Protein AF-I1D4L3-F1 (afdb_monomer)

Sequence (382 aa):
MTYDRSVRARPIKLALATLLVAGTTAGCSQTISGEASADSAGAPPSSPMTSESEEQTTEPAQSSVVYHPTLEPLLPALEQMRQWDPCAIHDIDAAEKIFGGPTNYLVPISRIDSCDLSIDHKAGNEALTVEIALTRELLELYRSGRLEDESLAEPIPVYQSKPPEEGVATFGTSCSMFYEVADPYGIKLDVLAVDETPRDQLCTYAEEYFTAVAPKIVDPPLATDGLSTPQRTMLGTDPCLGTIPVLEKYPKDDAGYETYVVKESPYHCAVESDAGFGLKGYEVAYDIFVGVATDARDITFGEDFPAHVDEGITCQYQVFVDPSIKFNVDDPDWPGASPGILIGMNECDDELAEQMFLKLIDQEIPPEITPSPDAIKLGKYR

Radius of gyration: 26.47 Å; Cα contacts (8 Å, |Δi|>4): 687; chains: 1; bounding box: 70×88×57 Å

Nearest PDB structures (foldseek):
  3f0w-assembly1_A  TM=3.746E-01  e=3.632E-01  Homo sapiens
  6z24-assembly1_A  TM=5.138E-01  e=2.483E+00  Klebsiella pneumoniae
  2leq-assembly1_A  TM=2.388E-01  e=1.742E-01  Cytophaga hutchinsonii ATCC 33406
  1n0s-assembly2_B  TM=1.907E-01  e=8.481E-01  Pieris brassicae

Structure (mmCIF, N/CA/C/O backbone):
data_AF-I1D4L3-F1
#
_entry.id   AF-I1D4L3-F1
#
loop_
_atom_site.group_PDB
_atom_site.id
_atom_site.type_symbol
_atom_site.label_atom_id
_atom_site.label_alt_id
_atom_site.label_comp_id
_atom_site.label_asym_id
_atom_site.label_entity_id
_atom_site.label_seq_id
_atom_site.pdbx_PDB_ins_code
_atom_site.Cartn_x
_atom_site.Cartn_y
_atom_site.Cartn_z
_atom_site.occupancy
_atom_site.B_iso_or_equiv
_atom_site.auth_seq_id
_atom_site.auth_comp_id
_atom_site.auth_asym_id
_atom_site.auth_atom_id
_atom_site.pdbx_PDB_model_num
ATOM 1 N N . MET A 1 1 ? -21.066 27.293 -16.808 1.00 38.28 1 MET A N 1
ATOM 2 C CA . MET A 1 1 ? -21.162 26.221 -17.820 1.00 38.28 1 MET A CA 1
ATOM 3 C C . MET A 1 1 ? -21.836 25.044 -17.148 1.00 38.28 1 MET A C 1
ATOM 5 O O . MET A 1 1 ? -21.245 24.451 -16.262 1.00 38.28 1 MET A O 1
ATOM 9 N N . THR A 1 2 ? -23.101 24.804 -17.464 1.00 27.77 2 THR A N 1
ATOM 10 C CA . THR A 1 2 ? -23.928 23.734 -16.894 1.00 27.77 2 THR A CA 1
ATOM 11 C C . THR A 1 2 ? -23.875 22.530 -17.831 1.00 27.77 2 THR A C 1
ATOM 13 O O . THR A 1 2 ? -24.258 22.650 -18.992 1.00 27.77 2 THR A O 1
ATOM 16 N N . TYR A 1 3 ? -23.369 21.395 -17.346 1.00 25.83 3 TYR A N 1
ATOM 17 C CA . TYR A 1 3 ? -23.396 20.126 -18.073 1.00 25.83 3 TYR A CA 1
ATOM 18 C C . TYR A 1 3 ? -24.663 19.356 -17.692 1.00 25.83 3 TYR A C 1
ATOM 20 O O . TYR A 1 3 ? -24.815 18.914 -16.558 1.00 25.83 3 TYR A O 1
ATOM 28 N N . ASP A 1 4 ? -25.572 19.229 -18.653 1.00 27.59 4 ASP A N 1
ATOM 29 C CA . ASP A 1 4 ? -26.786 18.418 -18.582 1.00 27.59 4 ASP A CA 1
ATOM 30 C C . ASP A 1 4 ? -26.481 17.046 -19.214 1.00 27.59 4 ASP A C 1
ATOM 32 O O . ASP A 1 4 ? -26.305 16.938 -20.431 1.00 27.59 4 ASP A O 1
ATOM 36 N N . ARG A 1 5 ? -26.332 15.998 -18.392 1.00 33.09 5 ARG A N 1
ATOM 37 C CA . ARG A 1 5 ? -26.188 14.606 -18.855 1.00 33.09 5 ARG A CA 1
ATOM 38 C C . ARG A 1 5 ? -27.554 13.923 -18.802 1.00 33.09 5 ARG A C 1
ATOM 40 O O . ARG A 1 5 ? -27.895 13.266 -17.825 1.00 33.09 5 ARG A O 1
ATOM 47 N N . SER A 1 6 ? -28.316 14.024 -19.889 1.00 27.56 6 SER A N 1
ATOM 48 C CA . SER A 1 6 ? -29.473 13.155 -20.132 1.00 27.56 6 SER A CA 1
ATOM 49 C C . SER A 1 6 ? -29.070 11.978 -21.027 1.00 27.56 6 SER A C 1
ATOM 51 O O . SER A 1 6 ? -29.049 12.065 -22.254 1.00 27.56 6 SER A O 1
ATOM 53 N N . VAL A 1 7 ? -28.742 10.840 -20.413 1.00 31.98 7 VAL A N 1
ATOM 54 C CA . VAL A 1 7 ? -28.533 9.577 -21.135 1.00 31.98 7 VAL A CA 1
ATOM 55 C C . VAL A 1 7 ? -29.900 8.936 -21.380 1.00 31.98 7 VAL A C 1
ATOM 57 O O . VAL A 1 7 ? -30.549 8.428 -20.469 1.00 31.98 7 VAL A O 1
ATOM 60 N N . ARG A 1 8 ? -30.377 8.986 -22.628 1.00 29.47 8 ARG A N 1
ATOM 61 C CA . ARG A 1 8 ? -31.571 8.247 -23.065 1.00 29.47 8 ARG A CA 1
ATOM 62 C C . ARG A 1 8 ? -31.193 6.797 -23.362 1.00 29.47 8 ARG A C 1
ATOM 64 O O . ARG A 1 8 ? -30.583 6.524 -24.393 1.00 29.47 8 ARG A O 1
ATOM 71 N N . ALA A 1 9 ? -31.619 5.876 -22.503 1.00 31.02 9 ALA A N 1
ATOM 72 C CA . ALA A 1 9 ? -31.571 4.443 -22.773 1.00 31.02 9 ALA A CA 1
ATOM 73 C C . ALA A 1 9 ? -32.456 4.089 -23.986 1.00 31.02 9 ALA A C 1
ATOM 75 O O . ALA A 1 9 ? -33.629 4.469 -24.055 1.00 31.02 9 ALA A O 1
ATOM 76 N N . ARG A 1 10 ? -31.897 3.364 -24.962 1.00 30.08 10 ARG A N 1
ATOM 77 C CA . ARG A 1 10 ? -32.661 2.738 -26.053 1.00 30.08 10 ARG A CA 1
ATOM 78 C C . ARG A 1 10 ? -33.017 1.299 -25.655 1.00 30.08 10 ARG A C 1
ATOM 80 O O . ARG A 1 10 ? -32.136 0.590 -25.183 1.00 30.08 10 ARG A O 1
ATOM 87 N N . PRO A 1 11 ? -34.255 0.830 -25.885 1.00 30.83 11 PRO A N 1
ATOM 88 C CA . PRO A 1 11 ? -34.618 -0.554 -25.606 1.00 30.83 11 PRO A CA 1
ATOM 89 C C . PRO A 1 11 ? -34.070 -1.490 -26.694 1.00 30.83 11 PRO A C 1
ATOM 91 O O . PRO A 1 11 ? -34.446 -1.383 -27.865 1.00 30.83 11 PRO A O 1
ATOM 94 N N . ILE A 1 12 ? -33.211 -2.431 -26.300 1.00 34.12 12 ILE A N 1
ATOM 95 C CA . ILE A 1 12 ? -32.794 -3.561 -27.136 1.00 34.12 12 ILE A CA 1
ATOM 96 C C . ILE A 1 12 ? -33.864 -4.651 -27.013 1.00 34.12 12 ILE A C 1
ATOM 98 O O . ILE A 1 12 ? -34.170 -5.130 -25.924 1.00 34.12 12 ILE A O 1
ATOM 102 N N . LYS A 1 13 ? -34.473 -5.027 -28.142 1.00 30.14 13 LYS A N 1
ATOM 103 C CA . LYS A 1 13 ? -35.404 -6.157 -28.227 1.00 30.14 13 LYS A CA 1
ATOM 104 C C . LYS A 1 13 ? -34.596 -7.448 -28.356 1.00 30.14 13 LYS A C 1
ATOM 106 O O . LYS A 1 13 ? -34.064 -7.717 -29.429 1.00 30.14 13 LYS A O 1
ATOM 111 N N . LEU A 1 14 ? -34.528 -8.237 -27.285 1.00 32.91 14 LEU A N 1
ATOM 112 C CA . LEU A 1 14 ? -33.994 -9.598 -27.323 1.00 32.91 14 LEU A CA 1
ATOM 113 C C . LEU A 1 14 ? -35.036 -10.544 -27.941 1.00 32.91 14 LEU A C 1
ATOM 115 O O . LEU A 1 14 ? -36.160 -10.654 -27.448 1.00 32.91 14 LEU A O 1
ATOM 119 N N . ALA A 1 15 ? -34.662 -11.229 -29.019 1.00 34.84 15 ALA A N 1
ATOM 120 C CA . ALA A 1 15 ? -35.408 -12.358 -29.554 1.00 34.84 15 ALA A CA 1
ATOM 121 C C . ALA A 1 15 ? -34.904 -13.642 -28.876 1.00 34.84 15 ALA A C 1
ATOM 123 O O . ALA A 1 15 ? -33.761 -14.041 -29.077 1.00 34.84 15 ALA A O 1
ATOM 124 N N . LEU A 1 16 ? -35.757 -14.274 -28.064 1.00 36.59 16 LEU A N 1
ATOM 125 C CA . LEU A 1 16 ? -35.518 -15.609 -27.514 1.00 36.59 16 LEU A CA 1
ATOM 126 C C . LEU A 1 16 ? -35.600 -16.651 -28.640 1.00 36.59 16 LEU A C 1
ATOM 128 O O . LEU A 1 16 ? -36.661 -16.828 -29.240 1.00 36.59 16 LEU A O 1
ATOM 132 N N . ALA A 1 17 ? -34.515 -17.388 -28.866 1.00 39.75 17 ALA A N 1
ATOM 133 C CA . ALA A 1 17 ? -34.535 -18.663 -29.574 1.00 39.75 17 ALA A CA 1
ATOM 134 C C . ALA A 1 17 ? -34.200 -19.774 -28.572 1.00 39.75 17 ALA A C 1
ATOM 136 O O . ALA A 1 17 ? -33.075 -19.899 -28.097 1.00 39.75 17 ALA A O 1
ATOM 137 N N . THR A 1 18 ? -35.218 -20.547 -28.210 1.00 42.66 18 THR A N 1
ATOM 138 C CA . THR A 1 18 ? -35.132 -21.700 -27.313 1.00 42.66 18 THR A CA 1
ATOM 139 C C . THR A 1 18 ? -34.654 -22.913 -28.112 1.00 42.66 18 THR A C 1
ATOM 141 O O . THR A 1 18 ? -35.341 -23.330 -29.044 1.00 42.66 18 THR A O 1
ATOM 144 N N . LEU A 1 19 ? -33.517 -23.510 -27.746 1.00 46.62 19 LEU A N 1
ATOM 145 C CA . LEU A 1 19 ? -33.116 -24.829 -28.240 1.00 46.62 19 LEU A CA 1
ATOM 146 C C . LEU A 1 19 ? -32.983 -25.789 -27.050 1.00 46.62 19 LEU A C 1
ATOM 148 O O . LEU A 1 19 ? -32.061 -25.683 -26.248 1.00 46.62 19 LEU A O 1
ATOM 152 N N . LEU A 1 20 ? -33.943 -26.710 -26.928 1.00 50.81 20 LEU A N 1
ATOM 153 C CA . LEU A 1 20 ? -33.844 -27.880 -26.057 1.00 50.81 20 LEU A CA 1
ATOM 154 C C . LEU A 1 20 ? -32.890 -28.893 -26.701 1.00 50.81 20 LEU A C 1
ATOM 156 O O . LEU A 1 20 ? -33.175 -29.387 -27.792 1.00 50.81 20 LEU A O 1
ATOM 160 N N . VAL A 1 21 ? -31.833 -29.281 -25.991 1.00 55.75 21 VAL A N 1
ATOM 161 C CA . VAL A 1 21 ? -31.097 -30.520 -26.264 1.00 55.75 21 VAL A CA 1
ATOM 162 C C . VAL A 1 21 ? -31.098 -31.353 -24.988 1.00 55.75 21 VAL A C 1
ATOM 164 O O . VAL A 1 21 ? -30.495 -30.988 -23.985 1.00 55.75 21 VAL A O 1
ATOM 167 N N . ALA A 1 22 ? -31.822 -32.470 -25.031 1.00 53.88 22 ALA A N 1
ATOM 168 C CA . ALA A 1 22 ? -31.748 -33.530 -24.039 1.00 53.88 22 ALA A CA 1
ATOM 169 C C . ALA A 1 22 ? -30.614 -34.488 -24.437 1.00 53.88 22 ALA A C 1
ATOM 171 O O . ALA A 1 22 ? -30.619 -35.013 -25.550 1.00 53.88 22 ALA A O 1
ATOM 172 N N . GLY A 1 23 ? -29.661 -34.719 -23.534 1.00 47.41 23 GLY A N 1
ATOM 173 C CA . GLY A 1 23 ? -28.554 -35.660 -23.711 1.00 47.41 23 GLY A CA 1
ATOM 174 C C . GLY A 1 23 ? -28.379 -36.520 -22.463 1.00 47.41 23 GLY A C 1
ATOM 175 O O . GLY A 1 23 ? -28.202 -36.010 -21.364 1.00 47.41 23 GLY A O 1
ATOM 176 N N . THR A 1 24 ? -28.502 -37.829 -22.646 1.00 53.69 24 THR A N 1
ATOM 177 C CA . THR A 1 24 ? -28.524 -38.887 -21.630 1.00 53.69 24 THR A CA 1
ATOM 178 C C . THR A 1 24 ? -27.160 -39.175 -21.002 1.00 53.69 24 THR A C 1
ATOM 180 O O . THR A 1 24 ? -26.144 -39.205 -21.689 1.00 53.69 24 THR A O 1
ATOM 183 N N . THR A 1 25 ? -27.174 -39.499 -19.709 1.00 55.84 25 THR A N 1
ATOM 184 C CA . THR A 1 25 ? -26.046 -39.994 -18.909 1.00 55.84 25 THR A CA 1
ATOM 185 C C . THR A 1 25 ? -25.587 -41.393 -19.331 1.00 55.84 25 THR A C 1
ATOM 187 O O . THR A 1 25 ? -26.400 -42.319 -19.369 1.00 55.84 25 THR A O 1
ATOM 190 N N . ALA A 1 26 ? -24.281 -41.581 -19.513 1.00 57.09 26 ALA A N 1
ATOM 191 C CA . ALA A 1 26 ? -23.622 -42.880 -19.411 1.00 57.09 26 ALA A CA 1
ATOM 192 C C . ALA A 1 26 ? -22.282 -42.689 -18.689 1.00 57.09 26 ALA A C 1
ATOM 194 O O . ALA A 1 26 ? -21.423 -41.940 -19.146 1.00 57.09 26 ALA A O 1
ATOM 195 N N . GLY A 1 27 ? -22.152 -43.318 -17.522 1.00 46.69 27 GLY A N 1
ATOM 196 C CA . GLY A 1 27 ? -20.938 -43.306 -16.718 1.00 46.69 27 GLY A CA 1
ATOM 197 C C . GLY A 1 27 ? -19.935 -44.367 -17.162 1.00 46.69 27 GLY A C 1
ATOM 198 O O . GLY A 1 27 ? -20.320 -45.429 -17.642 1.00 46.69 27 GLY A O 1
ATOM 199 N N . CYS A 1 28 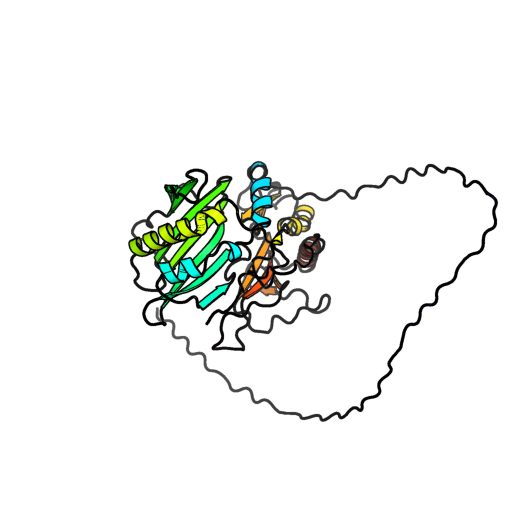? -18.660 -44.088 -16.899 1.00 55.59 28 CYS A N 1
ATOM 200 C CA . CYS A 1 28 ? -17.597 -45.079 -16.792 1.00 55.59 28 CYS A CA 1
ATOM 201 C C . CYS A 1 28 ? -16.707 -44.686 -15.608 1.00 55.59 28 CYS A C 1
ATOM 203 O O . CYS A 1 28 ? -15.932 -43.737 -15.692 1.00 55.59 28 CYS A O 1
ATOM 205 N N . SER A 1 29 ? -16.828 -45.417 -14.500 1.00 55.53 29 SER A N 1
ATOM 206 C CA . SER A 1 29 ? -15.800 -45.466 -13.461 1.00 55.53 29 SER A CA 1
ATOM 207 C C . SER A 1 29 ? -14.617 -46.271 -13.994 1.00 55.53 29 SER A C 1
ATOM 209 O O . SER A 1 29 ? -14.811 -47.389 -14.468 1.00 55.53 29 SER A O 1
ATOM 211 N N . GLN A 1 30 ? -13.400 -45.739 -13.890 1.00 56.28 30 GLN A N 1
ATOM 212 C CA . GLN A 1 30 ? -12.189 -46.548 -13.991 1.00 56.28 30 GLN A CA 1
ATOM 213 C C . GLN A 1 30 ? -11.437 -46.491 -12.667 1.00 56.28 30 GLN A C 1
ATOM 215 O O . GLN A 1 30 ? -11.137 -45.426 -12.135 1.00 56.28 30 GLN A O 1
ATOM 220 N N . THR A 1 31 ? -11.199 -47.677 -12.121 1.00 51.31 31 THR A N 1
ATOM 221 C CA . THR A 1 31 ? -10.435 -47.938 -10.907 1.00 51.31 31 THR A CA 1
ATOM 222 C C . THR A 1 31 ? -8.998 -48.221 -11.332 1.00 51.31 31 THR A C 1
ATOM 224 O O . THR A 1 31 ? -8.771 -49.125 -12.134 1.00 51.31 31 THR A O 1
ATOM 227 N N . ILE A 1 32 ? -8.028 -47.461 -10.821 1.00 54.09 32 ILE A N 1
ATOM 228 C CA . ILE A 1 32 ? -6.605 -47.745 -11.031 1.00 54.09 32 ILE A CA 1
ATOM 229 C C . ILE A 1 32 ? -6.143 -48.645 -9.883 1.00 54.09 32 ILE A C 1
ATOM 231 O O . ILE A 1 32 ? -6.055 -48.213 -8.736 1.00 54.09 32 ILE A O 1
ATOM 235 N N . SER A 1 33 ? -5.870 -49.910 -10.198 1.00 56.03 33 SER A N 1
ATOM 236 C CA . SER A 1 33 ? -5.115 -50.829 -9.346 1.00 56.03 33 SER A CA 1
ATOM 237 C C . SER A 1 33 ? -3.684 -50.897 -9.874 1.00 56.03 33 SER A C 1
ATOM 239 O O . SER A 1 33 ? -3.461 -51.360 -10.989 1.00 56.03 33 SER A O 1
ATOM 241 N N . GLY A 1 34 ? -2.729 -50.406 -9.085 1.00 46.75 34 GLY A N 1
ATOM 242 C CA . GLY A 1 34 ? -1.295 -50.543 -9.333 1.00 46.75 34 GLY A CA 1
ATOM 243 C C . GLY A 1 34 ? -0.691 -51.515 -8.327 1.00 46.75 34 GLY A C 1
ATOM 244 O O . GLY A 1 34 ? -0.619 -51.219 -7.138 1.00 46.75 34 GLY A O 1
ATOM 245 N N . GLU A 1 35 ? -0.325 -52.687 -8.828 1.00 51.19 35 GLU A N 1
ATOM 246 C CA . GLU A 1 35 ? 0.223 -53.839 -8.118 1.00 51.19 35 GLU A CA 1
ATOM 247 C C . GLU A 1 35 ? 1.733 -53.670 -7.876 1.00 51.19 35 GLU A C 1
ATOM 249 O O . GLU A 1 35 ? 2.463 -53.161 -8.726 1.00 51.19 35 GLU A O 1
ATOM 254 N N . ALA A 1 36 ? 2.201 -54.105 -6.705 1.00 44.41 36 ALA A N 1
ATOM 255 C CA . ALA A 1 36 ? 3.615 -54.165 -6.356 1.00 44.41 36 ALA A CA 1
ATOM 256 C C . ALA A 1 36 ? 4.315 -55.332 -7.077 1.00 44.41 36 ALA A C 1
ATOM 258 O O . ALA A 1 36 ? 3.738 -56.404 -7.249 1.00 44.41 36 ALA A O 1
ATOM 259 N N . SER A 1 37 ? 5.593 -55.169 -7.423 1.00 53.72 37 SER A N 1
ATOM 260 C CA . SER A 1 37 ? 6.474 -56.287 -7.777 1.00 53.72 37 SER A CA 1
ATOM 261 C C . SER A 1 37 ? 7.827 -56.136 -7.096 1.00 53.72 37 SER A C 1
ATOM 263 O O . SER A 1 37 ? 8.448 -55.076 -7.142 1.00 53.72 37 SER A O 1
ATOM 265 N N . ALA A 1 38 ? 8.238 -57.222 -6.446 1.00 49.72 38 ALA A N 1
ATOM 266 C CA . ALA A 1 38 ? 9.494 -57.389 -5.737 1.00 49.72 38 ALA A CA 1
ATOM 267 C C . ALA A 1 38 ? 10.528 -58.147 -6.591 1.00 49.72 38 ALA A C 1
ATOM 269 O O . ALA A 1 38 ? 10.169 -59.008 -7.391 1.00 49.72 38 ALA A O 1
ATOM 270 N N . ASP A 1 39 ? 11.794 -57.819 -6.326 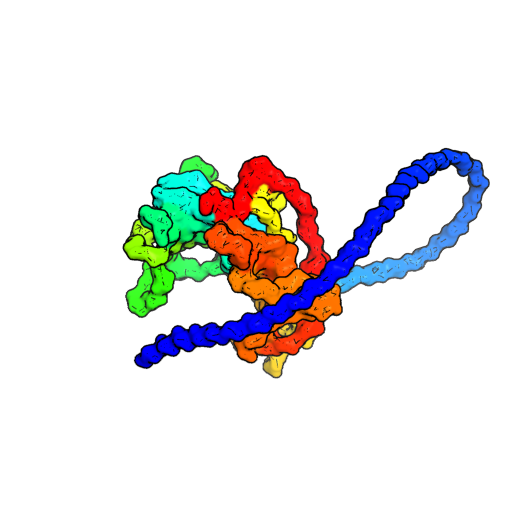1.00 46.56 39 ASP A N 1
ATOM 271 C CA . ASP A 1 39 ? 13.025 -58.617 -6.393 1.00 46.56 39 ASP A CA 1
ATOM 272 C C . ASP A 1 39 ? 13.397 -59.427 -7.651 1.00 46.56 39 ASP A C 1
ATOM 274 O O . ASP A 1 39 ? 12.850 -60.486 -7.946 1.00 46.56 39 ASP A O 1
ATOM 278 N N . SER A 1 40 ? 14.536 -59.048 -8.250 1.00 51.62 40 SER A N 1
ATOM 279 C CA . SER A 1 40 ? 15.549 -60.023 -8.679 1.00 51.62 40 SER A CA 1
ATOM 280 C C . SER A 1 40 ? 16.958 -59.422 -8.651 1.00 51.62 40 SER A C 1
ATOM 282 O O . SER A 1 40 ? 17.248 -58.414 -9.292 1.00 51.62 40 SER A O 1
ATOM 284 N N . ALA A 1 41 ? 17.844 -60.096 -7.920 1.00 51.81 41 ALA A N 1
ATOM 285 C CA . ALA A 1 41 ? 19.275 -59.839 -7.806 1.00 51.81 41 ALA A CA 1
ATOM 286 C C . ALA A 1 41 ? 20.084 -60.445 -8.976 1.00 51.81 41 ALA A C 1
ATOM 288 O O . ALA A 1 41 ? 19.683 -61.466 -9.534 1.00 51.81 41 ALA A O 1
ATOM 289 N N . GLY A 1 42 ? 21.271 -59.887 -9.271 1.00 40.19 42 GLY A N 1
ATOM 290 C CA . GLY A 1 42 ? 22.328 -60.576 -10.039 1.00 40.19 42 GLY A CA 1
ATOM 291 C C . GLY A 1 42 ? 23.287 -59.683 -10.851 1.00 40.19 42 GLY A C 1
ATOM 292 O O . GLY A 1 42 ? 22.936 -59.246 -11.934 1.00 40.19 42 GLY A O 1
ATOM 293 N N . ALA A 1 43 ? 24.502 -59.477 -10.321 1.00 45.94 43 ALA A N 1
ATOM 294 C CA . ALA A 1 43 ? 25.698 -58.733 -10.802 1.00 45.94 43 ALA A CA 1
ATOM 295 C C . ALA A 1 43 ? 26.309 -59.229 -12.161 1.00 45.94 43 ALA A C 1
ATOM 297 O O . ALA A 1 43 ? 25.787 -60.226 -12.661 1.00 45.94 43 ALA A O 1
ATOM 298 N N . PRO A 1 44 ? 27.436 -58.697 -12.746 1.00 58.34 44 PRO A N 1
ATOM 299 C CA . PRO A 1 44 ? 28.500 -57.809 -12.214 1.00 58.34 44 PRO A CA 1
ATOM 300 C C . PRO A 1 44 ? 28.970 -56.672 -13.199 1.00 58.34 44 PRO A C 1
ATOM 302 O O . PRO A 1 44 ? 28.297 -56.422 -14.198 1.00 58.34 44 PRO A O 1
ATOM 305 N N . PRO A 1 45 ? 30.056 -55.906 -12.915 1.00 54.47 45 PRO A N 1
ATOM 306 C CA . PRO A 1 45 ? 30.188 -54.502 -13.309 1.00 54.47 45 PRO A CA 1
ATOM 307 C C . PRO A 1 45 ? 30.815 -54.309 -14.694 1.00 54.47 45 PRO A C 1
ATOM 309 O O . PRO A 1 45 ? 31.758 -55.001 -15.072 1.00 54.47 45 PRO A O 1
ATOM 312 N N . SER A 1 46 ? 30.342 -53.298 -15.418 1.00 46.12 46 SER A N 1
ATOM 313 C CA . SER A 1 46 ? 31.042 -52.728 -16.570 1.00 46.12 46 SER A CA 1
ATOM 314 C C . SER A 1 46 ? 31.255 -51.244 -16.313 1.00 46.12 46 SER A C 1
ATOM 316 O O . SER A 1 46 ? 30.300 -50.493 -16.140 1.00 46.12 46 SER A O 1
ATOM 318 N N . SER A 1 47 ? 32.524 -50.857 -16.214 1.00 60.50 47 SER A N 1
ATOM 319 C CA . SER A 1 47 ? 32.983 -49.481 -16.054 1.00 60.50 47 SER A CA 1
ATOM 320 C C . SER A 1 47 ? 32.449 -48.585 -17.174 1.00 60.50 47 SER A C 1
ATOM 322 O O . SER A 1 47 ? 32.718 -48.882 -18.340 1.00 60.50 47 SER A O 1
ATOM 324 N N . PRO A 1 48 ? 31.785 -47.461 -16.868 1.00 52.66 48 PRO A N 1
ATOM 325 C CA . PRO A 1 48 ? 31.665 -46.369 -17.812 1.00 52.66 48 PRO A CA 1
ATOM 326 C C . PRO A 1 48 ? 32.869 -45.443 -17.650 1.00 52.66 48 PRO A C 1
ATOM 328 O O . PRO A 1 48 ? 33.292 -45.116 -16.541 1.00 52.66 48 PRO A O 1
ATOM 331 N N . MET A 1 49 ? 33.435 -45.065 -18.788 1.00 48.34 49 MET A N 1
ATOM 332 C CA . MET A 1 49 ? 34.492 -44.076 -18.908 1.00 48.34 49 MET A CA 1
ATOM 333 C C . MET A 1 49 ? 34.040 -42.763 -18.267 1.00 48.34 49 MET A C 1
ATOM 335 O O . MET A 1 49 ? 32.977 -42.239 -18.596 1.00 48.34 49 MET A O 1
ATOM 339 N N . THR A 1 50 ? 34.871 -42.232 -17.376 1.00 47.09 50 THR A N 1
ATOM 340 C CA . THR A 1 50 ? 34.812 -40.847 -16.919 1.00 47.09 50 THR A CA 1
ATOM 341 C C . THR A 1 50 ? 35.136 -39.949 -18.110 1.00 47.09 50 THR A C 1
ATOM 343 O O . THR A 1 50 ? 36.293 -39.642 -18.380 1.00 47.09 50 THR A O 1
ATOM 346 N N . SER A 1 51 ? 34.115 -39.591 -18.882 1.00 50.41 51 SER A N 1
ATOM 347 C CA . SER A 1 51 ? 34.147 -38.371 -19.674 1.00 50.41 51 SER A CA 1
ATOM 348 C C . SER A 1 51 ? 33.738 -37.249 -18.732 1.00 50.41 51 SER A C 1
ATOM 350 O O . SER A 1 51 ? 32.553 -37.056 -18.479 1.00 50.41 51 SER A O 1
ATOM 352 N N . GLU A 1 52 ? 34.732 -36.540 -18.191 1.00 47.91 52 GLU A N 1
ATOM 353 C CA . GLU A 1 52 ? 34.585 -35.144 -17.774 1.00 47.91 52 GLU A CA 1
ATOM 354 C C . GLU A 1 52 ? 34.173 -34.344 -19.019 1.00 47.91 52 GLU A C 1
ATOM 356 O O . GLU A 1 52 ? 34.988 -33.736 -19.707 1.00 47.91 52 GLU A O 1
ATOM 361 N N . SER A 1 53 ? 32.892 -34.422 -19.372 1.00 47.69 53 SER A N 1
ATOM 362 C CA . SER A 1 53 ? 32.225 -33.274 -19.955 1.00 47.69 53 SER A CA 1
ATOM 363 C C . SER A 1 53 ? 32.095 -32.301 -18.798 1.00 47.69 53 SER A C 1
ATOM 365 O O . SER A 1 53 ? 31.257 -32.493 -17.920 1.00 47.69 53 SER A O 1
ATOM 367 N N . GLU A 1 54 ? 32.959 -31.287 -18.778 1.00 50.28 54 GLU A N 1
ATOM 368 C CA . GLU A 1 54 ? 32.608 -29.993 -18.204 1.00 50.28 54 GLU A CA 1
ATOM 369 C C . GLU A 1 54 ? 31.351 -29.535 -18.950 1.00 50.28 54 GLU A C 1
ATOM 371 O O . GLU A 1 54 ? 31.398 -28.855 -19.975 1.00 50.28 54 GLU A O 1
ATOM 376 N N . GLU A 1 55 ? 30.204 -30.021 -18.481 1.00 50.06 55 GLU A N 1
ATOM 377 C CA . GLU A 1 55 ? 28.918 -29.398 -18.689 1.00 50.06 55 GLU A CA 1
ATOM 378 C C . GLU A 1 55 ? 29.069 -28.055 -17.988 1.00 50.06 55 GLU A C 1
ATOM 380 O O . GLU A 1 55 ? 28.919 -27.920 -16.775 1.00 50.06 55 GLU A O 1
ATOM 385 N N . GLN A 1 56 ? 29.566 -27.089 -18.757 1.00 47.09 56 GLN A N 1
ATOM 386 C CA . GLN A 1 56 ? 29.573 -25.691 -18.405 1.00 47.09 56 GLN A CA 1
ATOM 387 C C . GLN A 1 56 ? 28.096 -25.335 -18.299 1.00 47.09 56 GLN A C 1
ATOM 389 O O . GLN A 1 56 ? 27.475 -24.923 -19.281 1.00 47.09 56 GLN A O 1
ATOM 394 N N . THR A 1 57 ? 27.526 -25.607 -17.120 1.00 40.38 57 THR A N 1
ATOM 395 C CA . THR A 1 57 ? 26.249 -25.088 -16.664 1.00 40.38 57 THR A CA 1
ATOM 396 C C . THR A 1 57 ? 26.401 -23.596 -16.831 1.00 40.38 57 THR A C 1
ATOM 398 O O . THR A 1 57 ? 27.035 -22.911 -16.030 1.00 40.38 57 THR A O 1
ATOM 401 N N . THR A 1 58 ? 25.960 -23.123 -17.989 1.00 43.53 58 THR A N 1
ATOM 402 C CA . THR A 1 58 ? 25.887 -21.713 -18.290 1.00 43.53 58 THR A CA 1
ATOM 403 C C . THR A 1 58 ? 24.715 -21.308 -17.435 1.00 43.53 58 THR A C 1
ATOM 405 O O . THR A 1 58 ? 23.571 -21.491 -17.841 1.00 43.53 58 THR A O 1
ATOM 408 N N . GLU A 1 59 ? 25.015 -20.960 -16.182 1.00 48.03 59 GLU A N 1
ATOM 409 C CA . GLU A 1 59 ? 24.059 -20.366 -15.270 1.00 48.03 59 GLU A CA 1
ATOM 410 C C . GLU A 1 59 ? 23.393 -19.268 -16.094 1.00 48.03 59 GLU A C 1
ATOM 412 O O . GLU A 1 59 ? 24.108 -18.383 -16.588 1.00 48.03 59 GLU A O 1
ATOM 417 N N . PRO A 1 60 ? 22.098 -19.418 -16.432 1.00 48.41 60 PRO A N 1
ATOM 418 C CA . PRO A 1 60 ? 21.434 -18.444 -17.271 1.00 48.41 60 PRO A CA 1
ATOM 419 C C . PRO A 1 60 ? 21.661 -17.115 -16.579 1.00 48.41 60 PRO A C 1
ATOM 421 O O . PRO A 1 60 ? 21.376 -17.007 -15.388 1.00 48.41 60 PRO A O 1
ATOM 424 N N . ALA A 1 61 ? 22.273 -16.164 -17.291 1.00 49.69 61 ALA A N 1
ATOM 425 C CA . ALA A 1 61 ? 22.499 -14.834 -16.761 1.00 49.69 61 ALA A CA 1
ATOM 426 C C . ALA A 1 61 ? 21.139 -14.348 -16.264 1.00 49.69 61 ALA A C 1
ATOM 428 O O . ALA A 1 61 ? 20.246 -14.084 -17.071 1.00 49.69 61 ALA A O 1
ATOM 429 N N . GLN A 1 62 ? 20.944 -14.363 -14.945 1.00 53.41 62 GLN A N 1
ATOM 430 C CA . GLN A 1 62 ? 19.722 -13.878 -14.341 1.00 53.41 62 GLN A CA 1
ATOM 431 C C . GLN A 1 62 ? 19.730 -12.392 -14.651 1.00 53.41 62 GLN A C 1
ATOM 433 O O . GLN A 1 62 ? 20.539 -11.647 -14.101 1.00 53.41 62 GLN A O 1
ATOM 438 N N . SER A 1 63 ? 18.922 -12.003 -15.639 1.00 61.28 63 SER A N 1
ATOM 439 C CA . SER A 1 63 ? 18.720 -10.610 -16.010 1.00 61.28 63 SER A CA 1
ATOM 440 C C . SER A 1 63 ? 18.204 -9.918 -14.753 1.00 61.28 63 SER A C 1
ATOM 442 O O . SER A 1 63 ? 17.078 -10.150 -14.319 1.00 61.28 63 SER A O 1
ATOM 444 N N . SER A 1 64 ? 19.098 -9.208 -14.071 1.00 83.56 64 SER A N 1
ATOM 445 C CA . SER A 1 64 ? 18.799 -8.531 -12.820 1.00 83.56 64 SER A CA 1
ATOM 446 C C . SER A 1 64 ? 18.172 -7.188 -13.146 1.00 83.56 64 SER A C 1
ATOM 448 O O . SER A 1 64 ? 18.681 -6.468 -14.007 1.00 83.56 64 SER A O 1
ATOM 450 N N . VAL A 1 65 ? 17.112 -6.827 -12.429 1.00 89.81 65 VAL A N 1
ATOM 451 C CA . VAL A 1 65 ? 16.509 -5.496 -12.529 1.00 89.81 65 VAL A CA 1
ATOM 452 C C . VAL A 1 65 ? 17.573 -4.426 -12.276 1.00 89.81 65 VAL A C 1
ATOM 454 O O . VAL A 1 65 ? 18.276 -4.467 -11.264 1.00 89.81 65 VAL A O 1
ATOM 457 N N . VAL A 1 66 ? 17.688 -3.465 -13.193 1.00 93.06 66 VAL A N 1
ATOM 458 C CA . VAL A 1 66 ? 18.594 -2.321 -13.050 1.00 93.06 66 VAL A CA 1
ATOM 459 C C . VAL A 1 66 ? 17.839 -1.196 -12.355 1.00 93.06 66 VAL A C 1
ATOM 461 O O . VAL A 1 66 ? 17.015 -0.517 -12.963 1.00 93.06 66 VAL A O 1
ATOM 464 N N . TYR A 1 67 ? 18.100 -1.017 -11.064 1.00 93.31 67 TYR A N 1
ATOM 465 C CA . TYR A 1 67 ? 17.473 0.023 -10.251 1.00 93.31 67 TYR A CA 1
ATOM 466 C C . TYR A 1 67 ? 18.217 1.356 -10.341 1.00 93.31 67 TYR A C 1
ATOM 468 O O . TYR A 1 67 ? 19.428 1.397 -10.557 1.00 93.31 67 TYR A O 1
ATOM 476 N N . HIS A 1 68 ? 17.500 2.458 -10.111 1.00 93.38 68 HIS A N 1
ATOM 477 C CA . HIS A 1 68 ? 18.146 3.753 -9.923 1.00 93.38 68 HIS A CA 1
ATOM 478 C C . HIS A 1 68 ? 19.094 3.710 -8.704 1.00 93.38 68 HIS A C 1
ATOM 480 O O . HIS A 1 68 ? 18.685 3.214 -7.648 1.00 93.38 68 HIS A O 1
ATOM 486 N N . PRO A 1 69 ? 20.308 4.293 -8.762 1.00 91.00 69 PRO A N 1
ATOM 487 C CA . PRO A 1 69 ? 21.272 4.215 -7.659 1.00 91.00 69 PRO A CA 1
ATOM 488 C C . PRO A 1 69 ? 20.768 4.766 -6.317 1.00 91.00 69 PRO A C 1
ATOM 490 O O . PRO A 1 69 ? 21.203 4.323 -5.258 1.00 91.00 69 PRO A O 1
ATOM 493 N N . THR A 1 70 ? 19.836 5.728 -6.322 1.00 90.81 70 THR A N 1
ATOM 494 C CA . THR A 1 70 ? 19.264 6.256 -5.066 1.00 90.81 70 THR A CA 1
ATOM 495 C C . THR A 1 70 ? 18.292 5.290 -4.395 1.00 90.81 70 THR A C 1
ATOM 497 O O . THR A 1 70 ? 17.949 5.502 -3.236 1.00 90.81 70 THR A O 1
ATOM 500 N N . LEU A 1 71 ? 17.820 4.267 -5.112 1.00 91.06 71 LEU A N 1
ATOM 501 C CA . LEU A 1 71 ? 16.888 3.270 -4.599 1.00 91.06 71 LEU A CA 1
ATOM 502 C C . LEU A 1 71 ? 17.612 2.075 -3.966 1.00 91.06 71 LEU A C 1
ATOM 504 O O . LEU A 1 71 ? 17.050 1.453 -3.071 1.00 91.06 71 LEU A O 1
ATOM 508 N N . GLU A 1 72 ? 18.853 1.777 -4.373 1.00 90.88 72 GLU A N 1
ATOM 509 C CA . GLU A 1 72 ? 19.617 0.616 -3.881 1.00 90.88 72 GLU A CA 1
ATOM 510 C C . GLU A 1 72 ? 19.636 0.481 -2.346 1.00 90.88 72 GLU A C 1
ATOM 512 O O . GLU A 1 72 ? 19.374 -0.620 -1.856 1.00 90.88 72 GLU A O 1
ATOM 517 N N . PRO A 1 73 ? 19.859 1.553 -1.552 1.00 93.75 73 PRO A N 1
ATOM 518 C CA . PRO A 1 73 ? 19.865 1.441 -0.092 1.00 93.75 73 PRO A CA 1
ATOM 519 C C . PRO A 1 73 ? 18.496 1.088 0.510 1.00 93.75 73 PRO A C 1
ATOM 521 O O . PRO A 1 73 ? 18.431 0.646 1.654 1.00 93.75 73 PRO A O 1
ATOM 524 N N . LEU A 1 74 ? 17.412 1.305 -0.240 1.00 95.06 74 LEU A N 1
ATOM 525 C CA . LEU A 1 74 ? 16.025 1.134 0.198 1.00 95.06 74 LEU A CA 1
ATOM 526 C C . LEU A 1 74 ? 15.438 -0.222 -0.220 1.00 95.06 74 LEU A C 1
ATOM 528 O O . LEU A 1 74 ? 14.402 -0.625 0.309 1.00 95.06 74 LEU A O 1
ATOM 532 N N . LEU A 1 75 ? 16.092 -0.948 -1.138 1.00 94.19 75 LEU A N 1
ATOM 533 C CA . LEU A 1 75 ? 15.607 -2.239 -1.640 1.00 94.19 75 LEU A CA 1
ATOM 534 C C . LEU A 1 75 ? 15.324 -3.267 -0.530 1.00 94.19 75 LEU A C 1
ATOM 536 O O . LEU A 1 75 ? 14.257 -3.878 -0.604 1.00 94.19 75 LEU A O 1
ATOM 540 N N . PRO A 1 76 ? 16.165 -3.430 0.518 1.00 95.50 76 PRO A N 1
ATOM 541 C CA . PRO A 1 76 ? 15.872 -4.383 1.590 1.00 95.50 76 PRO A CA 1
ATOM 542 C C . PRO A 1 76 ? 14.587 -4.052 2.360 1.00 95.50 76 PRO A C 1
ATOM 544 O O . PRO A 1 76 ? 13.815 -4.948 2.687 1.00 95.50 76 PRO A O 1
ATOM 547 N N . ALA A 1 77 ? 14.326 -2.765 2.615 1.00 95.69 77 ALA A N 1
ATOM 548 C CA . ALA A 1 77 ? 13.104 -2.333 3.292 1.00 95.69 77 ALA A CA 1
ATOM 549 C C . ALA A 1 77 ? 11.871 -2.583 2.413 1.00 95.69 77 ALA A C 1
ATOM 551 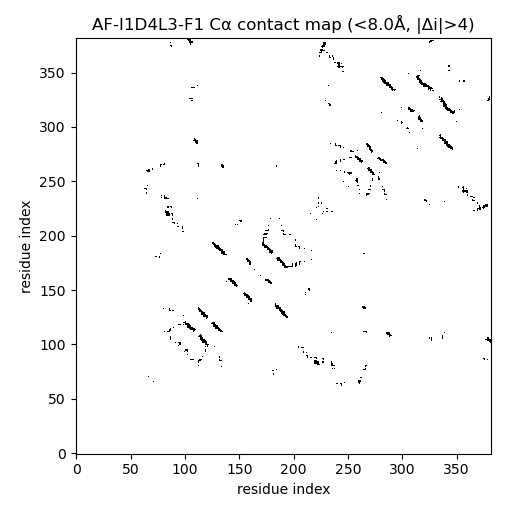O O . ALA A 1 77 ? 10.865 -3.101 2.884 1.00 95.69 77 ALA A O 1
ATOM 552 N N . LEU A 1 78 ? 11.965 -2.291 1.114 1.00 95.62 78 LEU A N 1
ATOM 553 C CA . LEU A 1 78 ? 10.882 -2.547 0.163 1.00 95.62 78 LEU A CA 1
ATOM 554 C C . LEU A 1 78 ? 10.610 -4.043 -0.013 1.00 95.62 78 LEU A C 1
ATOM 556 O O . LEU A 1 78 ? 9.460 -4.436 -0.171 1.00 95.62 78 LEU A O 1
ATOM 560 N N . GLU A 1 79 ? 11.647 -4.881 -0.001 1.00 95.12 79 GLU A N 1
ATOM 561 C CA . GLU A 1 79 ? 11.513 -6.341 -0.004 1.00 95.12 79 GLU A CA 1
ATOM 562 C C . GLU A 1 79 ? 10.808 -6.849 1.250 1.00 95.12 79 GLU A C 1
ATOM 564 O O . GLU A 1 79 ? 9.867 -7.633 1.136 1.00 95.12 79 GLU A O 1
ATOM 569 N N . GLN A 1 80 ? 11.187 -6.339 2.423 1.00 96.12 80 GLN A N 1
ATOM 570 C CA . GLN A 1 80 ? 10.512 -6.653 3.678 1.00 96.12 80 GLN A CA 1
ATOM 571 C C . GLN A 1 80 ? 9.039 -6.222 3.654 1.00 96.12 80 GLN A C 1
ATOM 573 O O . GLN A 1 80 ? 8.171 -7.022 3.988 1.00 96.12 80 GLN A O 1
ATOM 578 N N . MET A 1 81 ? 8.744 -4.995 3.210 1.00 97.38 81 MET A N 1
ATOM 579 C CA . MET A 1 81 ? 7.378 -4.462 3.134 1.00 97.38 81 MET A CA 1
ATOM 580 C C . MET A 1 81 ? 6.475 -5.293 2.217 1.00 97.38 81 MET A C 1
ATOM 582 O O . MET A 1 81 ? 5.297 -5.463 2.516 1.00 97.38 81 MET A O 1
ATOM 586 N N . ARG A 1 82 ? 7.008 -5.869 1.129 1.00 95.88 82 ARG A N 1
ATOM 587 C CA . ARG A 1 82 ? 6.235 -6.792 0.282 1.00 95.88 82 ARG A CA 1
ATOM 588 C C . ARG A 1 82 ? 5.811 -8.060 1.025 1.00 95.88 82 ARG A C 1
ATOM 590 O O . ARG A 1 82 ? 4.841 -8.689 0.643 1.00 95.88 82 ARG A O 1
ATOM 597 N N . GLN A 1 83 ? 6.472 -8.449 2.105 1.00 95.75 83 GLN A N 1
ATOM 598 C CA . GLN A 1 83 ? 6.037 -9.627 2.857 1.00 95.75 83 GLN A CA 1
ATOM 599 C C . GLN A 1 83 ? 4.864 -9.334 3.798 1.00 95.75 83 GLN A C 1
ATOM 601 O O . GLN A 1 83 ? 4.323 -10.272 4.375 1.00 95.75 83 GLN A O 1
ATOM 606 N N . TRP A 1 84 ? 4.463 -8.073 3.977 1.00 97.50 84 TRP A N 1
ATOM 607 C CA . TRP A 1 84 ? 3.450 -7.690 4.958 1.00 97.50 84 TRP A CA 1
ATOM 608 C C . TRP A 1 84 ? 2.026 -7.769 4.415 1.00 97.50 84 TRP A C 1
ATOM 610 O O . TRP A 1 84 ? 1.764 -7.489 3.245 1.00 97.50 84 TRP A O 1
ATOM 620 N N . ASP A 1 85 ? 1.093 -8.103 5.303 1.00 97.00 85 ASP A N 1
ATOM 621 C CA . ASP A 1 85 ? -0.339 -8.101 5.031 1.00 97.00 85 ASP A CA 1
ATOM 622 C C . ASP A 1 85 ? -1.010 -6.853 5.635 1.00 97.00 85 ASP A C 1
ATOM 624 O O . ASP A 1 85 ? -1.380 -6.863 6.815 1.00 97.00 85 ASP A O 1
ATOM 628 N N . PRO A 1 86 ? -1.220 -5.773 4.853 1.00 97.19 86 PRO A N 1
ATOM 629 C CA . PRO A 1 86 ? -1.806 -4.535 5.372 1.00 97.19 86 PRO A CA 1
ATOM 630 C C . PRO A 1 86 ? -3.218 -4.728 5.940 1.00 97.19 86 PRO A C 1
ATOM 632 O O . PRO A 1 86 ? -3.609 -4.022 6.869 1.00 97.19 86 PRO A O 1
ATOM 635 N N . CYS A 1 87 ? -3.978 -5.715 5.453 1.00 97.62 87 CYS A N 1
ATOM 636 C CA . CYS A 1 87 ? -5.319 -5.975 5.968 1.00 97.62 87 CYS A CA 1
ATOM 637 C C . CYS A 1 87 ? -5.291 -6.595 7.370 1.00 97.62 87 CYS A C 1
ATOM 639 O O . CYS A 1 87 ? -6.140 -6.269 8.200 1.00 97.62 87 CYS A O 1
ATOM 641 N N . ALA A 1 88 ? -4.305 -7.446 7.664 1.00 97.62 88 ALA A N 1
ATOM 642 C CA . ALA A 1 88 ? -4.151 -8.074 8.976 1.00 97.62 88 ALA A CA 1
ATOM 643 C C . ALA A 1 88 ? -3.698 -7.090 10.077 1.00 97.62 88 ALA A C 1
ATOM 645 O O . ALA A 1 88 ? -3.861 -7.376 11.272 1.00 97.62 88 ALA A O 1
ATOM 646 N N . ILE A 1 89 ? -3.173 -5.917 9.692 1.00 98.25 89 ILE A N 1
ATOM 647 C CA . ILE A 1 89 ? -2.825 -4.835 10.626 1.00 98.25 89 ILE A CA 1
ATOM 648 C C . ILE A 1 89 ? -4.087 -4.244 11.272 1.00 98.25 89 ILE A C 1
ATOM 650 O O . ILE A 1 89 ? -4.042 -3.854 12.438 1.00 98.25 89 ILE A O 1
ATOM 654 N N . HIS A 1 90 ? -5.230 -4.228 10.577 1.00 98.38 90 HIS A N 1
ATOM 655 C CA . HIS A 1 90 ? -6.468 -3.705 11.155 1.00 98.38 90 HIS A CA 1
ATOM 656 C C . HIS A 1 90 ? -6.889 -4.455 12.431 1.00 98.38 90 HIS A C 1
ATOM 658 O O . HIS A 1 90 ? -6.671 -5.660 12.597 1.00 98.38 90 HIS A O 1
ATOM 664 N N . ASP A 1 91 ? -7.525 -3.721 13.340 1.00 97.88 91 ASP A N 1
ATOM 665 C CA . ASP A 1 91 ? -8.201 -4.246 14.521 1.00 97.88 91 ASP A CA 1
ATOM 666 C C . ASP A 1 91 ? -9.664 -3.793 14.475 1.00 97.88 91 ASP A C 1
ATOM 668 O O . ASP A 1 91 ? -9.995 -2.636 14.736 1.00 97.88 91 ASP A O 1
ATOM 672 N N . ILE A 1 92 ? -10.541 -4.715 14.080 1.00 97.12 92 ILE A N 1
ATOM 673 C CA . ILE A 1 92 ? -11.966 -4.436 13.871 1.00 97.12 92 ILE A CA 1
ATOM 674 C C . ILE A 1 92 ? -12.645 -4.053 15.185 1.00 97.12 92 ILE A C 1
ATOM 676 O O . ILE A 1 92 ? -13.404 -3.088 15.219 1.00 97.12 92 ILE A O 1
ATOM 680 N N . ASP A 1 93 ? -12.336 -4.751 16.278 1.00 97.06 93 ASP A N 1
ATOM 681 C CA . ASP A 1 93 ? -12.957 -4.491 17.577 1.00 97.06 93 ASP A CA 1
ATOM 682 C C . ASP A 1 93 ? -12.540 -3.114 18.116 1.00 97.06 93 ASP A C 1
ATOM 684 O O . ASP A 1 93 ? -13.365 -2.361 18.648 1.00 97.06 93 ASP A O 1
ATOM 688 N N . ALA A 1 94 ? -11.262 -2.753 17.956 1.00 97.81 94 ALA A N 1
ATOM 689 C CA . ALA A 1 94 ? -10.771 -1.425 18.302 1.00 97.81 94 ALA A CA 1
ATOM 690 C C . ALA A 1 94 ? -11.426 -0.343 17.437 1.00 97.81 94 ALA A C 1
ATOM 692 O O . ALA A 1 94 ? -11.848 0.686 17.969 1.00 97.81 94 ALA A O 1
ATOM 693 N N . ALA A 1 95 ? -11.563 -0.585 16.131 1.00 96.75 95 ALA A N 1
ATOM 694 C CA . ALA A 1 95 ? -12.217 0.339 15.220 1.00 96.75 95 ALA A CA 1
ATOM 695 C C . ALA A 1 95 ? -13.682 0.579 15.624 1.00 96.75 95 ALA A C 1
ATOM 697 O O . ALA A 1 95 ? -14.071 1.716 15.897 1.00 96.75 95 ALA A O 1
ATOM 698 N N . GLU A 1 96 ? -14.493 -0.472 15.765 1.00 95.50 96 GLU A N 1
ATOM 699 C CA . GLU A 1 96 ? -15.905 -0.321 16.139 1.00 95.50 96 GLU A CA 1
ATOM 700 C C . GLU A 1 96 ? -16.072 0.434 17.470 1.00 95.50 96 GLU A C 1
ATOM 702 O O . GLU A 1 96 ? -16.977 1.262 17.630 1.00 95.50 96 GLU A O 1
ATOM 707 N N . LYS A 1 97 ? -15.156 0.205 18.419 1.00 96.56 97 LYS A N 1
ATOM 708 C CA . LYS A 1 97 ? -15.126 0.896 19.711 1.00 96.56 97 LYS A CA 1
ATOM 709 C C . LYS A 1 97 ? -14.772 2.383 19.595 1.00 96.56 97 LYS A C 1
ATOM 711 O O . LYS A 1 97 ? -15.426 3.193 20.252 1.00 96.56 97 LYS A O 1
ATOM 716 N N . ILE A 1 98 ? -13.740 2.736 18.828 1.00 96.25 98 ILE A N 1
ATOM 717 C CA . ILE A 1 98 ? -13.227 4.114 18.702 1.00 96.25 98 ILE A CA 1
ATOM 718 C C . ILE A 1 98 ? -14.181 4.971 17.866 1.00 96.25 98 ILE A C 1
ATOM 720 O O . ILE A 1 98 ? -14.557 6.076 18.261 1.00 96.25 98 ILE A O 1
ATOM 724 N N . PHE A 1 99 ? -14.626 4.438 16.730 1.00 93.25 99 PHE A N 1
ATOM 725 C CA . PHE A 1 99 ? -15.449 5.162 15.762 1.00 93.25 99 PHE A CA 1
ATOM 726 C C . PHE A 1 99 ? -16.951 5.114 16.094 1.00 93.25 99 PHE A C 1
ATOM 728 O O . PHE A 1 99 ? -17.731 5.929 15.591 1.00 93.25 99 PHE A O 1
ATOM 735 N N . GLY A 1 100 ? -17.359 4.211 16.995 1.00 91.88 100 GLY A N 1
ATOM 736 C CA . GLY A 1 100 ? -18.699 4.179 17.583 1.00 91.88 100 GLY A CA 1
ATOM 737 C C . GLY A 1 100 ? -19.782 3.600 16.671 1.00 91.88 100 GLY A C 1
ATOM 738 O O . GLY A 1 100 ? -20.962 3.916 16.848 1.00 91.88 100 GLY A O 1
ATOM 739 N N . GLY A 1 101 ? -19.402 2.764 15.708 1.00 91.38 101 GLY A N 1
ATOM 740 C CA . GLY A 1 101 ? -20.322 2.107 14.789 1.00 91.38 101 GLY A CA 1
ATOM 741 C C . GLY A 1 101 ? -19.741 0.814 14.226 1.00 91.38 101 GLY A C 1
ATOM 742 O O . GLY A 1 101 ? -18.561 0.538 14.424 1.00 91.38 101 GLY A O 1
ATOM 743 N N . PRO A 1 102 ? -20.579 -0.024 13.600 1.00 92.94 102 PRO A N 1
ATOM 744 C CA . PRO A 1 102 ? -20.139 -1.318 13.110 1.00 92.94 102 PRO A CA 1
ATOM 745 C C . PRO A 1 102 ? -19.291 -1.222 11.843 1.00 92.94 102 PRO A C 1
ATOM 747 O O . PRO A 1 102 ? -19.476 -0.325 11.020 1.00 92.94 102 PRO A O 1
ATOM 750 N N . THR A 1 103 ? -18.420 -2.206 11.644 1.00 93.12 103 THR A N 1
ATOM 751 C CA . THR A 1 103 ? -17.695 -2.380 10.386 1.00 93.12 103 THR A CA 1
ATOM 752 C C . THR A 1 103 ? -18.636 -2.851 9.278 1.00 93.12 103 THR A C 1
ATOM 754 O O . THR A 1 103 ? -19.387 -3.818 9.436 1.00 93.12 103 THR A O 1
ATOM 757 N N . ASN A 1 104 ? -18.546 -2.186 8.128 1.00 91.00 104 ASN A N 1
ATOM 758 C CA . ASN A 1 104 ? -19.257 -2.539 6.903 1.00 91.00 104 ASN A CA 1
ATOM 759 C C . ASN A 1 104 ? -18.464 -3.559 6.092 1.00 91.00 104 ASN A C 1
ATOM 761 O O . ASN A 1 104 ? -18.952 -4.650 5.783 1.00 91.00 104 ASN A O 1
ATOM 765 N N . TYR A 1 105 ? -17.219 -3.212 5.772 1.00 92.81 105 TYR A N 1
ATOM 766 C CA . TYR A 1 105 ? -16.312 -4.049 5.003 1.00 92.81 105 TYR A CA 1
ATOM 767 C C . TYR A 1 105 ? -14.855 -3.791 5.380 1.00 92.81 105 TYR A C 1
ATOM 769 O O . TYR A 1 105 ? -14.510 -2.708 5.855 1.00 92.81 105 TYR A O 1
ATOM 777 N N . LEU A 1 106 ? -14.011 -4.780 5.096 1.00 95.56 106 LEU A N 1
ATOM 778 C CA . LEU A 1 106 ? -12.560 -4.649 5.046 1.00 95.56 106 LEU A CA 1
ATOM 779 C C . LEU A 1 106 ? -12.085 -5.203 3.705 1.00 95.56 106 LEU A C 1
ATOM 781 O O . LEU A 1 106 ? -12.211 -6.404 3.462 1.00 95.56 106 LEU A O 1
ATOM 785 N N . VAL A 1 107 ? -11.577 -4.350 2.824 1.00 94.00 107 VAL A N 1
ATOM 786 C CA . VAL A 1 107 ? -11.079 -4.768 1.509 1.00 94.00 107 VAL A CA 1
ATOM 787 C C . VAL A 1 107 ? -9.927 -3.883 1.058 1.00 94.00 107 VAL A C 1
ATOM 789 O O . VAL A 1 107 ? -9.947 -2.696 1.350 1.00 94.00 107 VAL A O 1
ATOM 792 N N . PRO A 1 108 ? -8.954 -4.401 0.299 1.00 92.75 108 PRO A N 1
ATOM 793 C CA . PRO A 1 108 ? -8.099 -3.529 -0.494 1.00 92.75 108 PRO A CA 1
ATOM 794 C C . PRO A 1 108 ? -8.971 -2.929 -1.613 1.00 92.75 108 PRO A C 1
ATOM 796 O O . PRO A 1 108 ? -9.619 -3.688 -2.334 1.00 92.75 108 PRO A O 1
ATOM 799 N N . ILE A 1 109 ? -9.084 -1.599 -1.716 1.00 85.06 109 ILE A N 1
ATOM 800 C CA . ILE A 1 109 ? -9.896 -0.939 -2.765 1.00 85.06 109 ILE A CA 1
ATOM 801 C C . ILE A 1 109 ? -9.021 -0.328 -3.843 1.00 85.06 109 ILE A C 1
ATOM 803 O O . ILE A 1 109 ? -9.368 -0.413 -5.017 1.00 85.06 109 ILE A O 1
ATOM 807 N N . SER A 1 110 ? -7.940 0.334 -3.437 1.00 78.75 110 SER A N 1
ATOM 808 C CA . SER A 1 110 ? -7.153 1.176 -4.332 1.00 78.75 110 SER A CA 1
ATOM 809 C C . SER A 1 110 ? -5.909 0.489 -4.862 1.00 78.75 110 SER A C 1
ATOM 811 O O . SER A 1 110 ? -5.555 0.759 -5.994 1.00 78.75 110 SER A O 1
ATOM 813 N N . ARG A 1 111 ? -5.236 -0.335 -4.050 1.00 88.50 111 ARG A N 1
ATOM 814 C CA . ARG A 1 111 ? -3.968 -1.001 -4.376 1.00 88.50 111 ARG A CA 1
ATOM 815 C C . ARG A 1 111 ? -3.823 -2.278 -3.558 1.00 88.50 111 ARG A C 1
ATOM 817 O O . ARG A 1 111 ? -4.468 -2.436 -2.520 1.00 88.50 111 ARG A O 1
ATOM 824 N N . ILE A 1 112 ? -2.963 -3.205 -3.987 1.00 92.00 112 ILE A N 1
ATOM 825 C CA . ILE A 1 112 ? -2.728 -4.430 -3.203 1.00 92.00 112 ILE A CA 1
ATOM 826 C C . ILE A 1 112 ? -2.019 -4.146 -1.869 1.00 92.00 112 ILE A C 1
ATOM 828 O O . ILE A 1 112 ? -2.135 -4.910 -0.910 1.00 92.00 112 ILE A O 1
ATOM 832 N N . ASP A 1 113 ? -1.282 -3.043 -1.816 1.00 94.62 113 ASP A N 1
ATOM 833 C CA . ASP A 1 113 ? -0.460 -2.622 -0.690 1.00 94.62 113 ASP A CA 1
ATOM 834 C C . ASP A 1 113 ? -1.208 -1.723 0.299 1.00 94.62 113 ASP A C 1
ATOM 836 O O . ASP A 1 113 ? -0.615 -1.238 1.264 1.00 94.62 113 ASP A O 1
ATOM 840 N N . SER A 1 114 ? -2.517 -1.563 0.100 1.00 96.19 114 SER A N 1
ATOM 841 C CA . SER A 1 114 ? -3.428 -0.911 1.026 1.00 96.19 114 SER A CA 1
ATOM 842 C C . SER A 1 114 ? -4.570 -1.831 1.453 1.00 96.19 114 SER A C 1
ATOM 844 O O . SER A 1 114 ? -4.807 -2.898 0.880 1.00 96.19 114 SER A O 1
ATOM 846 N N . CYS A 1 115 ? -5.255 -1.443 2.523 1.00 97.44 115 CYS A N 1
ATOM 847 C CA . CYS A 1 115 ? -6.506 -2.046 2.945 1.00 97.44 115 CYS A CA 1
ATOM 848 C C . CYS A 1 115 ? -7.417 -0.989 3.562 1.00 97.44 115 CYS A C 1
ATOM 850 O O . CYS A 1 115 ? -6.985 -0.212 4.411 1.00 97.44 115 CYS A O 1
ATOM 852 N N . ASP A 1 116 ? -8.676 -0.984 3.142 1.00 96.19 116 ASP A N 1
ATOM 853 C CA . ASP A 1 116 ? -9.698 -0.038 3.556 1.00 96.19 116 ASP A CA 1
ATOM 854 C C . ASP A 1 116 ? -10.698 -0.723 4.486 1.00 96.19 116 ASP A C 1
ATOM 856 O O . ASP A 1 116 ? -11.411 -1.657 4.102 1.00 96.19 116 ASP A O 1
ATOM 860 N N . LEU A 1 117 ? -10.793 -0.214 5.710 1.00 96.19 117 LEU A N 1
ATOM 861 C CA . LEU A 1 117 ? -11.821 -0.563 6.679 1.00 96.19 117 LEU A CA 1
ATOM 862 C C . LEU A 1 117 ? -12.909 0.510 6.665 1.00 96.19 117 LEU A C 1
ATOM 864 O O . LEU A 1 117 ? -12.683 1.632 7.116 1.00 96.19 117 LEU A O 1
ATOM 868 N N . SER A 1 118 ? -14.100 0.165 6.182 1.00 94.38 118 SER A N 1
ATOM 869 C CA . SER A 1 118 ? -15.261 1.056 6.231 1.00 94.38 118 SER A CA 1
ATOM 870 C C . SER A 1 118 ? -16.107 0.793 7.466 1.00 94.38 118 SER A C 1
ATOM 872 O O . SER A 1 118 ? -16.403 -0.355 7.810 1.00 94.38 118 SER A O 1
ATOM 874 N N . ILE A 1 119 ? -16.520 1.873 8.118 1.00 93.19 119 ILE A N 1
ATOM 875 C CA . ILE A 1 119 ? -17.239 1.862 9.385 1.00 93.19 119 ILE A CA 1
ATOM 876 C C . ILE A 1 119 ? -18.459 2.762 9.246 1.00 93.19 119 ILE A C 1
ATOM 878 O O . ILE A 1 119 ? -18.349 3.914 8.820 1.00 93.19 119 ILE A O 1
ATOM 882 N N . ASP A 1 120 ? -19.618 2.247 9.642 1.00 89.38 120 ASP A N 1
ATOM 883 C CA . ASP A 1 120 ? -20.828 3.048 9.748 1.00 89.38 120 ASP A CA 1
ATOM 884 C C . ASP A 1 120 ? -20.625 4.160 10.775 1.00 89.38 120 ASP A C 1
ATOM 886 O O . ASP A 1 120 ? -20.384 3.923 11.959 1.00 89.38 120 ASP A O 1
ATOM 890 N N . HIS A 1 121 ? -20.800 5.394 10.335 1.00 79.88 121 HIS A N 1
ATOM 891 C CA . HIS A 1 121 ? -20.807 6.574 11.173 1.00 79.88 121 HIS A CA 1
ATOM 892 C C . HIS A 1 121 ? -22.196 7.217 11.123 1.00 79.88 121 HIS A C 1
ATOM 894 O O . HIS A 1 121 ? -22.881 7.174 10.108 1.00 79.88 121 HIS A O 1
ATOM 900 N N . LYS A 1 122 ? -22.655 7.756 12.262 1.00 68.38 122 LYS A N 1
ATOM 901 C CA . LYS A 1 122 ? -23.910 8.528 12.421 1.00 68.38 122 LYS A CA 1
ATOM 902 C C . LYS A 1 122 ? -25.127 7.995 11.627 1.00 68.38 122 LYS A C 1
ATOM 904 O O . LYS A 1 122 ? -25.348 8.301 10.463 1.00 68.38 122 LYS A O 1
ATOM 909 N N . ALA A 1 123 ? -26.024 7.279 12.307 1.00 59.28 123 ALA A N 1
ATOM 910 C CA . ALA A 1 123 ? -27.332 6.867 11.768 1.00 59.28 123 ALA A CA 1
ATOM 911 C C . ALA A 1 123 ? -27.309 6.069 10.435 1.00 59.28 123 ALA A C 1
ATOM 913 O O . ALA A 1 123 ? -28.337 6.004 9.761 1.00 59.28 123 ALA A O 1
ATOM 914 N N . GLY A 1 124 ? -26.183 5.420 10.104 1.00 58.66 124 GLY A N 1
ATOM 915 C CA . GLY A 1 124 ? -26.093 4.346 9.103 1.00 58.66 124 GLY A CA 1
ATOM 916 C C . GLY A 1 124 ? -26.112 4.785 7.638 1.00 58.66 124 GLY A C 1
ATOM 917 O O . GLY A 1 124 ? -26.442 3.971 6.785 1.00 58.66 124 GLY A O 1
ATOM 918 N N . ASN A 1 125 ? -25.824 6.057 7.337 1.00 60.91 125 ASN A N 1
ATOM 919 C CA . ASN A 1 125 ? -25.746 6.546 5.949 1.00 60.91 125 ASN A CA 1
ATOM 920 C C . ASN A 1 125 ? -24.401 7.203 5.597 1.00 60.91 125 ASN A C 1
ATOM 922 O O . ASN A 1 125 ? -24.182 7.535 4.434 1.00 60.91 125 ASN A O 1
ATOM 926 N N . GLU A 1 126 ? -23.525 7.433 6.576 1.00 67.38 126 GLU A N 1
ATOM 927 C CA . GLU A 1 126 ? -22.235 8.097 6.386 1.00 67.38 126 GLU A CA 1
ATOM 928 C C . GLU A 1 126 ? -21.132 7.115 6.781 1.00 67.38 126 GLU A C 1
ATOM 930 O O . GLU A 1 126 ? -21.196 6.521 7.851 1.00 67.38 126 GLU A O 1
ATOM 935 N N . ALA A 1 127 ? -20.140 6.901 5.919 1.00 80.19 127 ALA A N 1
ATOM 936 C CA . ALA A 1 127 ? -19.038 5.988 6.206 1.00 80.19 127 ALA A CA 1
ATOM 937 C C . ALA A 1 127 ? -17.786 6.775 6.605 1.00 80.19 127 ALA A C 1
ATOM 939 O O . ALA A 1 127 ? -17.392 7.719 5.913 1.00 80.19 127 ALA A O 1
ATOM 940 N N . LEU A 1 128 ? -17.158 6.365 7.706 1.00 92.31 128 LEU A N 1
ATOM 941 C CA . LEU A 1 128 ? -15.743 6.631 7.944 1.00 92.31 128 LEU A CA 1
ATOM 942 C C . LEU A 1 128 ? -14.941 5.510 7.289 1.00 92.31 128 LEU A C 1
ATOM 944 O O . LEU A 1 128 ? -15.337 4.345 7.353 1.00 92.31 128 LEU A O 1
ATOM 948 N N . THR A 1 129 ? -13.815 5.862 6.684 1.00 94.69 129 THR A N 1
ATOM 949 C CA . THR A 1 129 ? -12.871 4.887 6.140 1.00 94.69 129 THR A CA 1
ATOM 950 C C . THR A 1 129 ? -11.548 5.038 6.861 1.00 94.69 129 THR A C 1
ATOM 952 O O . THR A 1 129 ? -11.054 6.152 7.033 1.00 94.69 129 THR A O 1
ATOM 955 N N . VAL A 1 130 ? -10.980 3.914 7.277 1.00 97.19 130 VAL A N 1
ATOM 956 C CA . VAL A 1 130 ? -9.604 3.838 7.749 1.00 97.19 130 VAL A CA 1
ATOM 957 C C . VAL A 1 130 ? -8.805 3.048 6.727 1.00 97.19 130 VAL A C 1
ATOM 959 O O . VAL A 1 130 ? -9.080 1.868 6.535 1.00 97.19 130 VAL A O 1
ATOM 962 N N . GLU A 1 131 ? -7.839 3.684 6.077 1.00 97.69 131 GLU A N 1
ATOM 963 C CA . GLU A 1 131 ? -6.911 3.033 5.151 1.00 97.69 131 GLU A CA 1
ATOM 964 C C . GLU A 1 131 ? -5.594 2.749 5.878 1.00 97.69 131 GLU A C 1
ATOM 966 O O . GLU A 1 131 ? -5.028 3.648 6.500 1.00 97.69 131 GLU A O 1
ATOM 971 N N . ILE A 1 132 ? -5.084 1.522 5.788 1.00 98.38 132 ILE A N 1
ATOM 972 C CA . ILE A 1 132 ? -3.686 1.204 6.101 1.00 98.38 132 ILE A CA 1
ATOM 973 C C . ILE A 1 132 ? -2.974 0.906 4.787 1.00 98.38 132 ILE A C 1
ATOM 975 O O . ILE A 1 132 ? -3.368 -0.015 4.082 1.00 98.38 132 ILE A O 1
ATOM 979 N N . ALA A 1 133 ? -1.927 1.666 4.464 1.00 97.56 133 ALA A N 1
ATOM 980 C CA . ALA A 1 133 ? -1.193 1.566 3.207 1.00 97.56 133 ALA A CA 1
ATOM 981 C C . ALA A 1 133 ? 0.322 1.500 3.420 1.00 97.56 133 ALA A C 1
ATOM 983 O O . ALA A 1 133 ? 0.890 2.247 4.219 1.00 97.56 133 ALA A O 1
ATOM 984 N N . LEU A 1 134 ? 0.987 0.644 2.651 1.00 97.19 134 LEU A N 1
ATOM 985 C CA . LEU A 1 134 ? 2.440 0.587 2.545 1.00 97.19 134 LEU A CA 1
ATOM 986 C C . LEU A 1 134 ? 2.874 1.559 1.447 1.00 97.19 134 LEU A C 1
ATOM 988 O O . LEU A 1 134 ? 2.641 1.320 0.268 1.00 97.19 134 LEU A O 1
ATOM 992 N N . THR A 1 135 ? 3.466 2.690 1.814 1.00 95.38 135 THR A N 1
ATOM 993 C CA . THR A 1 135 ? 3.616 3.803 0.868 1.00 95.38 135 THR A CA 1
ATOM 994 C C . THR A 1 135 ? 4.879 4.615 1.110 1.00 95.38 135 THR A C 1
ATOM 996 O O . THR A 1 135 ? 5.513 4.542 2.164 1.00 95.38 135 THR A O 1
ATOM 999 N N . ARG A 1 136 ? 5.230 5.406 0.097 1.00 94.38 136 ARG A N 1
ATOM 1000 C CA . ARG A 1 136 ? 6.189 6.503 0.168 1.00 94.38 136 ARG A CA 1
ATOM 1001 C C . ARG A 1 136 ? 5.491 7.774 0.649 1.00 94.38 136 ARG A C 1
ATOM 1003 O O . ARG A 1 136 ? 4.434 8.116 0.128 1.00 94.38 136 ARG A O 1
ATOM 1010 N N . GLU A 1 137 ? 6.097 8.502 1.579 1.00 92.94 137 GLU A N 1
ATOM 1011 C CA . GLU A 1 137 ? 5.573 9.768 2.099 1.00 92.94 137 GLU A CA 1
ATOM 1012 C C . GLU A 1 137 ? 6.658 10.845 2.173 1.00 92.94 137 GLU A C 1
ATOM 1014 O O . GLU A 1 137 ? 7.825 10.582 2.450 1.00 92.94 137 GLU A O 1
ATOM 1019 N N . LEU A 1 138 ? 6.265 12.096 1.934 1.00 92.25 138 LEU A N 1
ATOM 1020 C CA . LEU A 1 138 ? 7.145 13.250 2.096 1.00 92.25 138 LEU A CA 1
ATOM 1021 C C . LEU A 1 138 ? 7.039 13.760 3.534 1.00 92.25 138 LEU A C 1
ATOM 1023 O O . LEU A 1 138 ? 6.073 14.442 3.887 1.00 92.25 138 LEU A O 1
ATOM 1027 N N . LEU A 1 139 ? 8.020 13.429 4.376 1.00 91.88 139 LEU A N 1
ATOM 1028 C CA . LEU A 1 139 ? 7.984 13.735 5.811 1.00 91.88 139 LEU A CA 1
ATOM 1029 C C . LEU A 1 139 ? 7.870 15.239 6.114 1.00 91.88 139 LEU A C 1
ATOM 1031 O O . LEU A 1 139 ? 7.369 15.614 7.178 1.00 91.88 139 LEU A O 1
ATOM 1035 N N . GLU A 1 140 ? 8.238 16.135 5.189 1.00 92.69 140 GLU A N 1
ATOM 1036 C CA . GLU A 1 140 ? 7.998 17.572 5.350 1.00 92.69 140 GLU A CA 1
ATOM 1037 C C . GLU A 1 140 ? 6.510 17.947 5.433 1.00 92.69 140 GLU A C 1
ATOM 1039 O O . GLU A 1 140 ? 6.182 19.006 5.979 1.00 92.69 140 GLU A O 1
ATOM 1044 N N . LEU A 1 141 ? 5.599 17.090 4.967 1.00 91.75 141 LEU A N 1
ATOM 1045 C CA . LEU A 1 141 ? 4.149 17.273 5.081 1.00 91.75 141 LEU A CA 1
ATOM 1046 C C . LEU A 1 141 ? 3.604 16.842 6.451 1.00 91.75 141 LEU A C 1
ATOM 1048 O O . LEU A 1 141 ? 2.430 17.062 6.754 1.00 91.75 141 LEU A O 1
ATOM 1052 N N . TYR A 1 142 ? 4.463 16.308 7.320 1.00 95.25 142 TYR A N 1
ATOM 1053 C CA . TYR A 1 142 ? 4.089 15.778 8.622 1.00 95.25 142 TYR A CA 1
ATOM 1054 C C . TYR A 1 142 ? 4.729 16.558 9.778 1.00 95.25 142 TYR A C 1
ATOM 1056 O O . TYR A 1 142 ? 5.728 17.274 9.645 1.00 95.25 142 TYR A O 1
ATOM 1064 N N . ARG A 1 143 ? 4.100 16.463 10.948 1.00 96.19 143 ARG A N 1
ATOM 1065 C CA . ARG A 1 143 ? 4.637 16.864 12.249 1.00 96.19 143 ARG A CA 1
ATOM 1066 C C . ARG A 1 143 ? 5.208 15.617 12.907 1.00 96.19 143 ARG A C 1
ATOM 1068 O O . ARG A 1 143 ? 4.490 14.634 13.059 1.00 96.19 143 ARG A O 1
ATOM 1075 N N . SER A 1 144 ? 6.477 15.662 13.294 1.00 96.19 144 SER A N 1
ATOM 1076 C CA . SER A 1 144 ? 7.097 14.565 14.029 1.00 96.19 144 SER A CA 1
ATOM 1077 C C . SER A 1 144 ? 6.627 14.538 15.483 1.00 96.19 144 SER A C 1
ATOM 1079 O O . SER A 1 144 ? 6.428 15.575 16.121 1.00 96.19 144 SER A O 1
ATOM 1081 N N . GLY A 1 145 ? 6.473 13.329 16.002 1.00 95.31 145 GLY A N 1
ATOM 1082 C CA . GLY A 1 145 ? 6.093 13.028 17.371 1.00 95.31 145 GLY A CA 1
ATOM 1083 C C . GLY A 1 145 ? 6.671 11.688 17.812 1.00 95.31 145 GLY A C 1
ATOM 1084 O O . GLY A 1 145 ? 7.505 11.082 17.133 1.00 95.31 145 GLY A O 1
ATOM 1085 N N . ARG A 1 146 ? 6.244 11.235 18.987 1.00 95.56 146 ARG A N 1
ATOM 1086 C CA . ARG A 1 146 ? 6.556 9.904 19.509 1.00 95.56 146 ARG A CA 1
ATOM 1087 C C . ARG A 1 146 ? 5.292 9.321 20.109 1.00 95.56 146 ARG A C 1
ATOM 1089 O O . ARG A 1 146 ? 4.589 10.035 20.819 1.00 95.56 146 ARG A O 1
ATOM 1096 N N . LEU A 1 147 ? 5.038 8.050 19.832 1.00 94.19 147 LEU A N 1
ATOM 1097 C CA . LEU A 1 147 ? 3.997 7.297 20.506 1.00 94.19 147 LEU A CA 1
ATOM 1098 C C . LEU A 1 147 ? 4.616 6.579 21.705 1.00 94.19 147 LEU A C 1
ATOM 1100 O O . LEU A 1 147 ? 5.548 5.788 21.556 1.00 94.19 147 LEU A O 1
ATOM 1104 N N . GLU A 1 148 ? 4.100 6.890 22.889 1.00 94.00 148 GLU A N 1
ATOM 1105 C CA . GLU A 1 148 ? 4.430 6.227 24.147 1.00 94.00 148 GLU A CA 1
ATOM 1106 C C . GLU A 1 148 ? 3.215 5.399 24.566 1.00 94.00 148 GLU A C 1
ATOM 1108 O O . GLU A 1 148 ? 2.238 5.948 25.068 1.00 94.00 148 GLU A O 1
ATOM 1113 N N . ASP A 1 149 ? 3.269 4.087 24.340 1.00 93.31 149 ASP A N 1
ATOM 1114 C CA . ASP A 1 149 ? 2.217 3.152 24.738 1.00 93.31 149 ASP A CA 1
ATOM 1115 C C . ASP A 1 149 ? 2.824 1.984 25.526 1.00 93.31 149 ASP A C 1
ATOM 1117 O O . ASP A 1 149 ? 3.932 1.532 25.238 1.00 93.31 149 ASP A O 1
ATOM 1121 N N . GLU A 1 150 ? 2.118 1.516 26.555 1.00 91.75 150 GLU A N 1
ATOM 1122 C CA . GLU A 1 150 ? 2.602 0.471 27.464 1.00 91.75 150 GLU A CA 1
ATOM 1123 C C . GLU A 1 150 ? 2.694 -0.921 26.822 1.00 91.75 150 GLU A C 1
ATOM 1125 O O . GLU A 1 150 ? 3.406 -1.786 27.336 1.00 91.75 150 GLU A O 1
ATOM 1130 N N . SER A 1 151 ? 2.002 -1.140 25.700 1.00 90.94 151 SER A N 1
ATOM 1131 C CA . SER A 1 151 ? 2.110 -2.363 24.901 1.00 90.94 151 SER A CA 1
ATOM 1132 C C . SER A 1 151 ? 3.371 -2.404 24.031 1.00 90.94 151 SER A C 1
ATOM 1134 O O . SER A 1 151 ? 3.748 -3.476 23.554 1.00 90.94 151 SER A O 1
ATOM 1136 N N . LEU A 1 152 ? 4.049 -1.265 23.848 1.00 91.81 152 LEU A N 1
ATOM 1137 C CA . LEU A 1 152 ? 5.267 -1.159 23.053 1.00 91.81 152 LEU A CA 1
ATOM 1138 C C . LEU A 1 152 ? 6.512 -1.394 23.915 1.00 91.81 152 LEU A C 1
ATOM 1140 O O . LEU A 1 152 ? 6.619 -0.927 25.049 1.00 91.81 152 LEU A O 1
ATOM 1144 N N . ALA A 1 153 ? 7.500 -2.091 23.349 1.00 92.06 153 ALA A N 1
ATOM 1145 C CA . ALA A 1 153 ? 8.778 -2.328 24.023 1.00 92.06 153 ALA A CA 1
ATOM 1146 C C . ALA A 1 153 ? 9.576 -1.029 24.245 1.00 92.06 153 ALA A C 1
ATOM 1148 O O . ALA A 1 153 ? 10.299 -0.897 25.235 1.00 92.06 153 ALA A O 1
ATOM 1149 N N . GLU A 1 154 ? 9.436 -0.070 23.330 1.00 93.50 154 GLU A N 1
ATOM 1150 C CA . GLU A 1 154 ? 10.016 1.265 23.412 1.00 93.50 154 GLU A CA 1
ATOM 1151 C C . GLU A 1 154 ? 9.145 2.282 22.657 1.00 93.50 154 GLU A C 1
ATOM 1153 O O . GLU A 1 154 ? 8.384 1.891 21.770 1.00 93.50 154 GLU A O 1
ATOM 1158 N N . PRO A 1 155 ? 9.242 3.589 22.970 1.00 94.31 155 PRO A N 1
ATOM 1159 C CA . PRO A 1 155 ? 8.482 4.592 22.238 1.00 94.31 155 PRO A CA 1
ATOM 1160 C C . PRO A 1 155 ? 8.929 4.678 20.779 1.00 94.31 155 PRO A C 1
ATOM 1162 O O . PRO A 1 155 ? 10.129 4.793 20.504 1.00 94.31 155 PRO A O 1
ATOM 1165 N N . ILE A 1 156 ? 7.971 4.728 19.858 1.00 95.19 156 ILE A N 1
ATOM 1166 C CA . ILE A 1 156 ? 8.241 4.746 18.416 1.00 95.19 156 ILE A CA 1
ATOM 1167 C C . ILE A 1 156 ? 8.074 6.149 17.821 1.00 95.19 156 ILE A C 1
ATOM 1169 O O . ILE A 1 156 ? 7.226 6.916 18.291 1.00 95.19 156 ILE A O 1
ATOM 1173 N N . PRO A 1 157 ? 8.884 6.538 16.816 1.00 95.06 157 PRO A N 1
ATOM 1174 C CA . PRO A 1 157 ? 8.644 7.768 16.072 1.00 95.06 157 PRO A CA 1
ATOM 1175 C C . PRO A 1 157 ? 7.335 7.645 15.288 1.00 95.06 157 PRO A C 1
ATOM 1177 O O . PRO A 1 157 ? 7.079 6.631 14.644 1.00 95.06 157 PRO A O 1
ATOM 1180 N N . VAL A 1 158 ? 6.517 8.690 15.346 1.00 94.94 158 VAL A N 1
ATOM 1181 C CA . VAL A 1 158 ? 5.273 8.780 14.575 1.00 94.94 158 VAL A CA 1
ATOM 1182 C C . VAL A 1 158 ? 5.178 10.146 13.927 1.00 94.94 158 VAL A C 1
ATOM 1184 O O . VAL A 1 158 ? 5.625 11.150 14.488 1.00 94.94 158 VAL A O 1
ATOM 1187 N N . TYR A 1 159 ? 4.586 10.190 12.746 1.00 97.12 159 TYR A N 1
ATOM 1188 C CA . TYR A 1 159 ? 4.438 11.404 11.965 1.00 97.12 159 TYR A CA 1
ATOM 1189 C C . TYR A 1 159 ? 2.955 11.654 11.719 1.00 97.12 159 TYR A C 1
ATOM 1191 O O . TYR A 1 159 ? 2.267 10.809 11.160 1.00 97.12 159 TYR A O 1
ATOM 1199 N N . GLN A 1 160 ? 2.451 12.817 12.121 1.00 97.19 160 GLN A N 1
ATOM 1200 C CA . GLN A 1 160 ? 1.055 13.202 11.913 1.00 97.19 160 GLN A CA 1
ATOM 1201 C C . GLN A 1 160 ? 0.948 14.234 10.795 1.00 97.19 160 GLN A C 1
ATOM 1203 O O . GLN A 1 160 ? 1.653 15.245 10.809 1.00 97.19 160 GLN A O 1
ATOM 1208 N N . SER A 1 161 ? 0.050 14.015 9.841 1.00 95.06 161 SER A N 1
ATOM 1209 C CA . SER A 1 161 ? -0.169 14.934 8.719 1.00 95.06 161 SER A CA 1
ATOM 1210 C C . SER A 1 161 ? -0.464 16.364 9.200 1.00 95.06 161 SER A C 1
ATOM 1212 O O . SER A 1 161 ? -1.260 16.601 10.122 1.00 95.06 161 SER A O 1
ATOM 1214 N N . LYS A 1 162 ? 0.187 17.353 8.578 1.00 93.38 162 LYS A N 1
ATOM 1215 C CA . LYS A 1 162 ? -0.117 18.771 8.808 1.00 93.38 162 LYS A CA 1
ATOM 1216 C C . LYS A 1 162 ? -1.493 19.110 8.217 1.00 93.38 162 LYS A C 1
ATOM 1218 O O . LYS A 1 162 ? -1.927 18.465 7.265 1.00 93.38 162 LYS A O 1
ATOM 1223 N N . PRO A 1 163 ? -2.183 20.136 8.745 1.00 88.25 163 PRO A N 1
ATOM 1224 C CA . PRO A 1 163 ? -3.325 20.708 8.047 1.00 88.25 163 PRO A CA 1
ATOM 1225 C C . PRO A 1 163 ? -2.916 21.138 6.629 1.00 88.25 163 PRO A C 1
ATOM 1227 O O . PRO A 1 163 ? -1.795 21.636 6.470 1.00 88.25 163 PRO A O 1
ATOM 1230 N N . PRO A 1 164 ? -3.795 20.977 5.626 1.00 83.50 164 PRO A N 1
ATOM 1231 C CA . PRO A 1 164 ? -3.535 21.488 4.286 1.00 83.50 164 PRO A CA 1
ATOM 1232 C C . PRO A 1 164 ? -3.324 23.007 4.328 1.00 83.50 164 PRO A C 1
ATOM 1234 O O . PRO A 1 164 ? -3.864 23.699 5.197 1.00 83.50 164 PRO A O 1
ATOM 1237 N N . GLU A 1 165 ? -2.537 23.533 3.390 1.00 82.56 165 GLU A N 1
ATOM 1238 C CA . GLU A 1 165 ? -2.359 24.979 3.259 1.00 82.56 165 GLU A CA 1
ATOM 1239 C C . GLU A 1 165 ? -3.697 25.669 2.942 1.00 82.56 165 GLU A C 1
ATOM 1241 O O . GLU A 1 165 ? -4.549 25.130 2.228 1.00 82.56 165 GLU A O 1
ATOM 1246 N N . GLU A 1 166 ? -3.899 26.877 3.479 1.00 79.06 166 GLU A N 1
ATOM 1247 C CA . GLU A 1 166 ? -5.133 27.634 3.257 1.00 79.06 166 GLU A CA 1
ATOM 1248 C C . GLU A 1 166 ? -5.394 27.847 1.755 1.00 79.06 166 GLU A C 1
ATOM 1250 O O . GLU A 1 166 ? -4.544 28.350 1.021 1.00 79.06 166 GLU A O 1
ATOM 1255 N N . GLY A 1 167 ? -6.602 27.503 1.299 1.00 70.50 167 GLY A N 1
ATOM 1256 C CA . GLY A 1 167 ? -7.020 27.686 -0.095 1.00 70.50 167 GLY A CA 1
ATOM 1257 C C . GLY A 1 167 ? -6.688 26.523 -1.035 1.00 70.50 167 GLY A C 1
ATOM 1258 O O . GLY A 1 167 ? -7.076 26.581 -2.203 1.00 70.50 167 GLY A O 1
ATOM 1259 N N . VAL A 1 168 ? -6.039 25.460 -0.549 1.00 72.19 168 VAL A N 1
ATOM 1260 C CA . VAL A 1 168 ? -5.905 24.204 -1.297 1.00 72.19 168 VAL A CA 1
ATOM 1261 C C . VAL A 1 168 ? -7.212 23.422 -1.180 1.00 72.19 168 VAL A C 1
ATOM 1263 O O . VAL A 1 168 ? -7.680 23.129 -0.082 1.00 72.19 168 VAL A O 1
ATOM 1266 N N . ALA A 1 169 ? -7.832 23.105 -2.318 1.00 56.78 169 ALA A N 1
ATOM 1267 C CA . ALA A 1 169 ? -9.015 22.255 -2.338 1.00 56.78 169 ALA A CA 1
ATOM 1268 C C . ALA A 1 169 ? -8.626 20.828 -1.930 1.00 56.78 169 ALA A C 1
ATOM 1270 O O . ALA A 1 169 ? -7.817 20.197 -2.608 1.00 56.78 169 ALA A O 1
ATOM 1271 N N . THR A 1 170 ? -9.209 20.319 -0.846 1.00 64.50 170 THR A N 1
ATOM 1272 C CA . THR A 1 170 ? -9.097 18.911 -0.454 1.00 64.50 170 THR A CA 1
ATOM 1273 C C . THR A 1 170 ? -10.396 18.185 -0.785 1.00 64.50 170 THR A C 1
ATOM 1275 O O . THR A 1 170 ? -11.490 18.728 -0.613 1.00 64.50 170 THR A O 1
ATOM 1278 N N . PHE A 1 171 ? -10.290 16.961 -1.300 1.00 55.69 171 PHE A N 1
ATOM 1279 C CA . PHE A 1 171 ? -11.439 16.072 -1.433 1.00 55.69 171 PHE A CA 1
ATOM 1280 C C . PHE A 1 171 ? -11.675 15.399 -0.082 1.00 55.69 171 PHE A C 1
ATOM 1282 O O . PHE A 1 171 ? -10.880 14.567 0.339 1.00 55.69 171 PHE A O 1
ATOM 1289 N N . GLY A 1 172 ? -12.748 15.793 0.601 1.00 65.44 172 GLY A N 1
ATOM 1290 C CA . GLY A 1 172 ? -13.048 15.312 1.949 1.00 65.44 172 GLY A CA 1
ATOM 1291 C C . GLY A 1 172 ? -12.121 15.884 3.024 1.00 65.44 172 GLY A C 1
ATOM 1292 O O . GLY A 1 172 ? -11.278 16.757 2.773 1.00 65.44 172 GLY A O 1
ATOM 1293 N N . THR A 1 173 ? -12.324 15.389 4.243 1.00 81.81 173 THR A N 1
ATOM 1294 C CA . THR A 1 173 ? -11.477 15.692 5.396 1.00 81.81 173 THR A CA 1
ATOM 1295 C C . THR A 1 173 ? -10.780 14.402 5.805 1.00 81.81 173 THR A C 1
ATOM 1297 O O . THR A 1 173 ? -11.456 13.406 6.054 1.00 81.81 173 THR A O 1
ATOM 1300 N N . SER A 1 174 ? -9.448 14.411 5.878 1.00 92.56 174 SER A N 1
ATOM 1301 C CA . SER A 1 174 ? -8.680 13.274 6.386 1.00 92.56 174 SER A CA 1
ATOM 1302 C C . SER A 1 174 ? -7.603 13.692 7.383 1.00 92.56 174 SER A C 1
ATOM 1304 O O . SER A 1 174 ? -7.200 14.865 7.469 1.00 92.56 174 SER A O 1
ATOM 1306 N N . CYS A 1 175 ? -7.168 12.724 8.183 1.00 95.88 175 CYS A N 1
ATOM 1307 C CA . CYS A 1 175 ? -5.991 12.849 9.021 1.00 95.88 175 CYS A CA 1
ATOM 1308 C C . CYS A 1 175 ? -5.192 11.552 8.993 1.00 95.88 175 CYS A C 1
ATOM 1310 O O . CYS A 1 175 ? -5.678 10.505 9.417 1.00 95.88 175 CYS A O 1
ATOM 1312 N N . SER A 1 176 ? -3.944 11.668 8.546 1.00 97.06 176 SER A N 1
ATOM 1313 C CA . SER A 1 176 ? -3.033 10.537 8.425 1.00 97.06 176 SER A CA 1
ATOM 1314 C C . SER A 1 176 ? -1.969 10.526 9.519 1.00 97.06 176 SER A C 1
ATOM 1316 O O . SER A 1 176 ? -1.463 11.584 9.919 1.00 97.06 176 SER A O 1
ATOM 1318 N N . MET A 1 177 ? -1.613 9.318 9.942 1.00 98.12 177 MET A N 1
ATOM 1319 C CA . MET A 1 177 ? -0.481 8.960 10.790 1.00 98.12 177 MET A CA 1
ATOM 1320 C C . MET A 1 177 ? 0.485 8.099 9.971 1.00 98.12 177 MET A C 1
ATOM 1322 O O . MET A 1 177 ? 0.050 7.297 9.150 1.00 98.12 177 MET A O 1
ATOM 1326 N N . PHE A 1 178 ? 1.787 8.246 10.182 1.00 98.19 178 PHE A N 1
ATOM 1327 C CA . PHE A 1 178 ? 2.803 7.508 9.438 1.00 98.19 178 PHE A CA 1
ATOM 1328 C C . PHE A 1 178 ? 3.889 6.962 10.366 1.00 98.19 178 PHE A C 1
ATOM 1330 O O . PHE A 1 178 ? 4.407 7.679 11.230 1.00 98.19 178 PHE A O 1
ATOM 1337 N N . TYR A 1 179 ? 4.214 5.686 10.168 1.00 97.81 179 TYR A N 1
ATOM 1338 C CA . TYR A 1 179 ? 5.339 4.984 10.773 1.00 97.81 179 TYR A CA 1
ATOM 1339 C C . TYR A 1 179 ? 6.410 4.754 9.713 1.00 97.81 179 TYR A C 1
ATOM 1341 O O . TYR A 1 179 ? 6.181 4.033 8.743 1.00 97.81 179 TYR A O 1
ATOM 1349 N N . GLU A 1 180 ? 7.572 5.368 9.898 1.00 96.88 180 GLU A N 1
ATOM 1350 C CA . GLU A 1 180 ? 8.700 5.235 8.980 1.00 96.88 180 GLU A CA 1
ATOM 1351 C C . GLU A 1 180 ? 9.419 3.902 9.203 1.00 96.88 180 GLU A C 1
ATOM 1353 O O . GLU A 1 180 ? 9.804 3.573 10.325 1.00 96.88 180 GLU A O 1
ATOM 1358 N N . VAL A 1 181 ? 9.628 3.163 8.115 1.00 96.19 181 VAL A N 1
ATOM 1359 C CA . VAL A 1 181 ? 10.409 1.918 8.096 1.00 96.19 181 VAL A CA 1
ATOM 1360 C C . VAL A 1 181 ? 11.802 2.203 7.540 1.00 96.19 181 VAL A C 1
ATOM 1362 O O . VAL A 1 181 ? 12.808 1.806 8.125 1.00 96.19 181 VAL A O 1
ATOM 1365 N N . ALA A 1 182 ? 11.859 2.932 6.424 1.00 95.50 182 ALA A N 1
ATOM 1366 C CA . ALA A 1 182 ? 13.084 3.455 5.837 1.00 95.50 182 ALA A CA 1
ATOM 1367 C C . ALA A 1 182 ? 12.743 4.675 4.980 1.00 95.50 182 ALA A C 1
ATOM 1369 O O . ALA A 1 182 ? 12.128 4.499 3.932 1.00 95.50 182 ALA A O 1
ATOM 1370 N N . ASP A 1 183 ? 13.132 5.885 5.399 1.00 93.00 183 ASP A N 1
ATOM 1371 C CA . ASP A 1 183 ? 12.834 7.137 4.686 1.00 93.00 183 ASP A CA 1
ATOM 1372 C C . ASP A 1 183 ? 13.034 7.018 3.158 1.00 93.00 183 ASP A C 1
ATOM 1374 O O . ASP A 1 183 ? 14.130 6.654 2.713 1.00 93.00 183 ASP A O 1
ATOM 1378 N N . PRO A 1 184 ? 12.012 7.308 2.324 1.00 93.81 184 PRO A N 1
ATOM 1379 C CA . PRO A 1 184 ? 10.679 7.856 2.644 1.00 93.81 184 PRO A CA 1
ATOM 1380 C C . PRO A 1 184 ? 9.536 6.826 2.779 1.00 93.81 184 PRO A C 1
ATOM 1382 O O . PRO A 1 184 ? 8.364 7.185 2.678 1.00 93.81 184 PRO A O 1
ATOM 1385 N N . TYR A 1 185 ? 9.834 5.542 2.941 1.00 96.25 185 TYR A N 1
ATOM 1386 C CA . TYR A 1 185 ? 8.864 4.445 2.960 1.00 96.25 185 TYR A CA 1
ATOM 1387 C C . TYR A 1 185 ? 8.434 4.025 4.364 1.00 96.25 185 TYR A C 1
ATOM 1389 O O . TYR A 1 185 ? 9.217 4.012 5.320 1.00 96.25 185 TYR A O 1
ATOM 1397 N N . GLY A 1 186 ? 7.170 3.621 4.472 1.00 97.19 186 GLY A N 1
ATOM 1398 C CA . GLY A 1 186 ? 6.611 3.138 5.721 1.00 97.19 186 GLY A CA 1
ATOM 1399 C C . GLY A 1 186 ? 5.138 2.764 5.637 1.00 97.19 186 GLY A C 1
ATOM 1400 O O . GLY A 1 186 ? 4.599 2.519 4.557 1.00 97.19 186 GLY A O 1
ATOM 1401 N N . ILE A 1 187 ? 4.499 2.715 6.803 1.00 98.19 187 ILE A N 1
ATOM 1402 C CA . ILE A 1 187 ? 3.082 2.386 6.965 1.00 98.19 187 ILE A CA 1
ATOM 1403 C C . ILE A 1 187 ? 2.323 3.682 7.232 1.00 98.19 187 ILE A C 1
ATOM 1405 O O . ILE A 1 187 ? 2.544 4.341 8.251 1.00 98.19 187 ILE A O 1
ATOM 1409 N N . LYS A 1 188 ? 1.412 4.043 6.329 1.00 98.06 188 LYS A N 1
ATOM 1410 C CA . LYS A 1 188 ? 0.449 5.127 6.525 1.00 98.06 188 LYS A CA 1
ATOM 1411 C C . LYS A 1 188 ? -0.871 4.556 7.021 1.00 98.06 188 LYS A C 1
ATOM 1413 O O . LYS A 1 188 ? -1.378 3.599 6.452 1.00 98.06 188 LYS A O 1
ATOM 1418 N N . LEU A 1 189 ? -1.442 5.194 8.032 1.00 98.44 189 LEU A N 1
ATOM 1419 C CA . LEU A 1 189 ? -2.826 5.028 8.451 1.00 98.44 189 LEU A CA 1
ATOM 1420 C C . LEU A 1 189 ? -3.552 6.337 8.156 1.00 98.44 189 LEU A C 1
ATOM 1422 O O . LEU A 1 189 ? -3.177 7.363 8.719 1.00 98.44 189 LEU A O 1
ATOM 1426 N N . ASP A 1 190 ? -4.564 6.324 7.296 1.00 97.25 190 ASP A N 1
ATOM 1427 C CA . ASP A 1 190 ? -5.381 7.499 6.986 1.00 97.25 190 ASP A CA 1
ATOM 1428 C C . ASP A 1 190 ? -6.819 7.303 7.460 1.00 97.25 190 ASP A C 1
ATOM 1430 O O . ASP A 1 190 ? -7.459 6.308 7.130 1.00 97.25 190 ASP A O 1
ATOM 1434 N N . VAL A 1 191 ? -7.334 8.252 8.244 1.00 97.06 191 VAL A N 1
ATOM 1435 C CA . VAL A 1 191 ? -8.750 8.293 8.626 1.00 97.06 191 VAL A CA 1
ATOM 1436 C C . VAL A 1 191 ? -9.441 9.350 7.780 1.00 97.06 191 VAL A C 1
ATOM 1438 O O . VAL A 1 191 ? -9.192 10.546 7.945 1.00 97.06 191 VAL A O 1
ATOM 1441 N N . LEU A 1 192 ? -10.334 8.901 6.904 1.00 93.81 192 LEU A N 1
ATOM 1442 C CA . LEU A 1 192 ? -11.103 9.717 5.974 1.00 93.81 192 LEU A CA 1
ATOM 1443 C C . LEU A 1 192 ? -12.575 9.768 6.388 1.00 93.81 192 LEU A C 1
ATOM 1445 O O . LEU A 1 192 ? -13.186 8.754 6.731 1.00 93.81 192 LEU A O 1
ATOM 1449 N N . ALA A 1 193 ? -13.163 10.955 6.259 1.00 91.25 193 ALA A N 1
ATOM 1450 C CA . ALA A 1 193 ? -14.600 11.151 6.337 1.00 91.25 193 ALA A CA 1
ATOM 1451 C C . ALA A 1 193 ? -15.133 11.845 5.082 1.00 91.25 193 ALA A C 1
ATOM 1453 O O . ALA A 1 193 ? -14.554 12.820 4.591 1.00 91.25 193 ALA A O 1
ATOM 1454 N N . VAL A 1 194 ? -16.271 11.353 4.590 1.00 84.56 194 VAL A N 1
ATOM 1455 C CA . VAL A 1 194 ? -17.028 11.990 3.500 1.00 84.56 194 VAL A CA 1
ATOM 1456 C C . VAL A 1 194 ? -18.062 13.003 4.008 1.00 84.56 194 VAL A C 1
ATOM 1458 O O . VAL A 1 194 ? -18.654 13.724 3.206 1.00 84.56 194 VAL A O 1
ATOM 1461 N N . ASP A 1 195 ? -18.285 13.056 5.323 1.00 84.06 195 ASP A N 1
ATOM 1462 C CA . ASP A 1 195 ? -19.227 13.956 5.987 1.00 84.06 195 ASP A CA 1
ATOM 1463 C C . ASP A 1 195 ? -18.543 15.242 6.504 1.00 84.06 195 ASP A C 1
ATOM 1465 O O . ASP A 1 195 ? -17.368 15.515 6.249 1.00 84.06 195 ASP A O 1
ATOM 1469 N N . GLU A 1 196 ? -19.291 16.061 7.249 1.00 84.56 196 GLU A N 1
ATOM 1470 C CA . GLU A 1 196 ? -18.789 17.302 7.858 1.00 84.56 196 GLU A CA 1
ATOM 1471 C C . GLU A 1 196 ? -17.999 17.066 9.166 1.00 84.56 196 GLU A C 1
ATOM 1473 O O . GLU A 1 196 ? -17.919 17.963 10.013 1.00 84.56 196 GLU A O 1
ATOM 1478 N N . THR A 1 197 ? -17.430 15.873 9.390 1.00 88.50 197 THR A N 1
ATOM 1479 C CA . THR A 1 197 ? -16.637 15.612 10.599 1.00 88.50 197 THR A CA 1
ATOM 1480 C C . THR A 1 197 ? -15.391 16.508 10.633 1.00 88.50 197 THR A C 1
ATOM 1482 O O . THR A 1 197 ? -14.592 16.500 9.691 1.00 88.50 197 THR A O 1
ATOM 1485 N N . PRO A 1 198 ? -15.182 17.294 11.710 1.00 90.50 198 PRO A N 1
ATOM 1486 C CA . PRO A 1 198 ? -14.035 18.188 11.805 1.00 90.50 198 PRO A CA 1
ATOM 1487 C C . PRO A 1 198 ? -12.704 17.434 11.770 1.00 90.50 198 PRO A C 1
ATOM 1489 O O . PRO A 1 198 ? -12.546 16.408 12.429 1.00 90.50 198 PRO A O 1
ATOM 1492 N N . ARG A 1 199 ? -11.701 17.999 11.088 1.00 91.81 199 ARG A N 1
ATOM 1493 C CA . ARG A 1 199 ? -10.372 17.379 10.966 1.00 91.81 199 ARG A CA 1
ATOM 1494 C C . ARG A 1 199 ? -9.735 17.044 12.314 1.00 91.81 199 ARG A C 1
ATOM 1496 O O . ARG A 1 199 ? -9.139 15.984 12.449 1.00 91.81 199 ARG A O 1
ATOM 1503 N N . ASP A 1 200 ? -9.862 17.926 13.304 1.00 92.56 200 ASP A N 1
ATOM 1504 C CA . ASP A 1 200 ? -9.294 17.695 14.638 1.00 92.56 200 ASP A CA 1
ATOM 1505 C C . ASP A 1 200 ? -9.863 16.421 15.278 1.00 92.56 200 ASP A C 1
ATOM 1507 O O . ASP A 1 200 ? -9.122 15.663 15.896 1.00 92.56 200 ASP A O 1
ATOM 1511 N N . GLN A 1 201 ? -11.151 16.137 15.054 1.00 93.56 201 GLN A N 1
ATOM 1512 C CA . GLN A 1 201 ? -11.786 14.905 15.515 1.00 93.56 201 GLN A CA 1
ATOM 1513 C C . GLN A 1 201 ? -11.269 13.679 14.751 1.00 93.56 201 GLN A C 1
ATOM 1515 O O . GLN A 1 201 ? -10.998 12.656 15.373 1.00 93.56 201 GLN A O 1
ATOM 1520 N N . LEU A 1 202 ? -11.063 13.783 13.433 1.00 94.88 202 LEU A N 1
ATOM 1521 C CA . LEU A 1 202 ? -10.439 12.705 12.652 1.00 94.88 202 LEU A CA 1
ATOM 1522 C C . LEU A 1 202 ? -9.010 12.426 13.101 1.00 94.88 202 LEU A C 1
ATOM 1524 O O . LEU A 1 202 ? -8.602 11.275 13.139 1.00 94.88 202 LEU A O 1
ATOM 1528 N N . CYS A 1 203 ? -8.260 13.456 13.486 1.00 95.81 203 CYS A N 1
ATOM 1529 C CA . CYS A 1 203 ? -6.928 13.271 14.041 1.00 95.81 203 CYS A CA 1
ATOM 1530 C C . CYS A 1 203 ? -6.937 12.598 15.406 1.00 95.81 203 CYS A C 1
ATOM 1532 O O . CYS A 1 203 ? -6.070 11.766 15.649 1.00 95.81 203 CYS A O 1
ATOM 1534 N N . THR A 1 204 ? -7.904 12.915 16.272 1.00 96.75 204 THR A N 1
ATOM 1535 C CA . THR A 1 204 ? -8.097 12.170 17.522 1.00 96.75 204 THR A CA 1
ATOM 1536 C C . THR A 1 204 ? -8.380 10.700 17.230 1.00 96.75 204 THR A C 1
ATOM 1538 O O . THR A 1 204 ? -7.731 9.835 17.806 1.00 96.75 204 THR A O 1
ATOM 1541 N N . TYR A 1 205 ? -9.272 10.403 16.281 1.00 96.81 205 TYR A N 1
ATOM 1542 C CA . TYR A 1 205 ? -9.526 9.020 15.883 1.00 96.81 205 TYR A CA 1
ATOM 1543 C C . TYR A 1 205 ? -8.300 8.330 15.280 1.00 96.81 205 TYR A C 1
ATOM 1545 O O . TYR A 1 205 ? -8.032 7.178 15.607 1.00 96.81 205 TYR A O 1
ATOM 1553 N N . ALA A 1 206 ? -7.547 9.022 14.425 1.00 97.56 206 ALA A N 1
ATOM 1554 C CA . ALA A 1 206 ? -6.337 8.488 13.817 1.00 97.56 206 ALA A CA 1
ATOM 1555 C C . ALA A 1 206 ? -5.273 8.175 14.875 1.00 97.56 206 ALA A C 1
ATOM 1557 O O . ALA A 1 206 ? -4.666 7.115 14.817 1.00 97.56 206 ALA A O 1
ATOM 1558 N N . GLU A 1 207 ? -5.078 9.048 15.866 1.00 97.50 207 GLU A N 1
ATOM 1559 C CA . GLU A 1 207 ? -4.141 8.830 16.972 1.00 97.50 207 GLU A CA 1
ATOM 1560 C C . GLU A 1 207 ? -4.570 7.660 17.870 1.00 97.50 207 GLU A C 1
ATOM 1562 O O . GLU A 1 207 ? -3.762 6.772 18.147 1.00 97.50 207 GLU A O 1
ATOM 1567 N N . GLU A 1 208 ? -5.842 7.612 18.279 1.00 97.94 208 GLU A N 1
ATOM 1568 C CA . GLU A 1 208 ? -6.380 6.520 19.100 1.00 97.94 208 GLU A CA 1
ATOM 1569 C C . GLU A 1 208 ? -6.290 5.172 18.375 1.00 97.94 208 GLU A C 1
ATOM 1571 O O . GLU A 1 208 ? -5.845 4.179 18.955 1.00 97.94 208 GLU A O 1
ATOM 1576 N N . TYR A 1 209 ? -6.673 5.130 17.096 1.00 9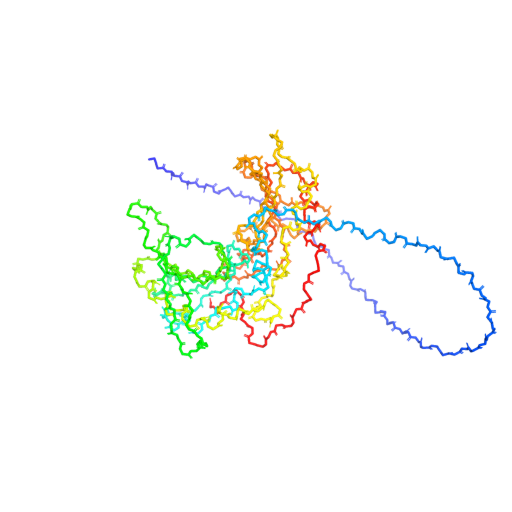8.38 209 TYR A N 1
ATOM 1577 C CA . TYR A 1 209 ? -6.663 3.893 16.323 1.00 98.38 209 TYR A CA 1
ATOM 1578 C C . TYR A 1 209 ? -5.241 3.454 15.972 1.00 98.38 209 TYR A C 1
ATOM 1580 O O . TYR A 1 209 ? -4.914 2.283 16.147 1.00 98.38 209 TYR A O 1
ATOM 1588 N N . PHE A 1 210 ? -4.364 4.382 15.574 1.00 98.19 210 PHE A N 1
ATOM 1589 C CA . PHE A 1 210 ? -2.949 4.088 15.347 1.00 98.19 210 PHE A CA 1
ATOM 1590 C C . PHE A 1 210 ? -2.287 3.533 16.611 1.00 98.19 210 PHE A C 1
ATOM 1592 O O . PHE A 1 210 ? -1.519 2.582 16.522 1.00 98.19 210 PHE A O 1
ATOM 1599 N N . THR A 1 211 ? -2.624 4.069 17.788 1.00 98.00 211 THR A N 1
ATOM 1600 C CA . THR A 1 211 ? -2.153 3.531 19.074 1.00 98.00 211 THR A CA 1
ATOM 1601 C C . THR A 1 211 ? -2.624 2.093 19.286 1.00 98.00 211 THR A C 1
ATOM 1603 O O . THR A 1 211 ? -1.821 1.236 19.647 1.00 98.00 211 THR A O 1
ATOM 1606 N N . ALA A 1 212 ? -3.897 1.797 19.002 1.00 98.19 212 ALA A N 1
ATOM 1607 C CA . ALA A 1 212 ? -4.453 0.453 19.152 1.00 98.19 212 ALA A CA 1
ATOM 1608 C C . ALA A 1 212 ? -3.776 -0.585 18.238 1.00 98.19 212 ALA A C 1
ATOM 1610 O O . ALA A 1 212 ? -3.529 -1.711 18.668 1.00 98.19 212 ALA A O 1
ATOM 1611 N N . VAL A 1 213 ? -3.439 -0.208 17.000 1.00 98.19 213 VAL A N 1
ATOM 1612 C CA . VAL A 1 213 ? -2.753 -1.104 16.052 1.00 98.19 213 VAL A CA 1
ATOM 1613 C C . VAL A 1 213 ? -1.225 -1.016 16.119 1.00 98.19 213 VAL A C 1
ATOM 1615 O O . VAL A 1 213 ? -0.547 -1.756 15.409 1.00 98.19 213 VAL A O 1
ATOM 1618 N N . ALA A 1 214 ? -0.653 -0.166 16.979 1.00 98.00 214 ALA A N 1
ATOM 1619 C CA . ALA A 1 214 ? 0.788 0.079 17.036 1.00 98.00 214 ALA A CA 1
ATOM 1620 C C . ALA A 1 214 ? 1.637 -1.196 17.209 1.00 98.00 214 ALA A C 1
ATOM 1622 O O . ALA A 1 214 ? 2.641 -1.312 16.503 1.00 98.00 214 ALA A O 1
ATOM 1623 N N . PRO A 1 215 ? 1.254 -2.194 18.037 1.00 97.44 215 PRO A N 1
ATOM 1624 C CA . PRO A 1 215 ? 1.999 -3.452 18.115 1.00 97.44 215 PRO A CA 1
ATOM 1625 C C . PRO 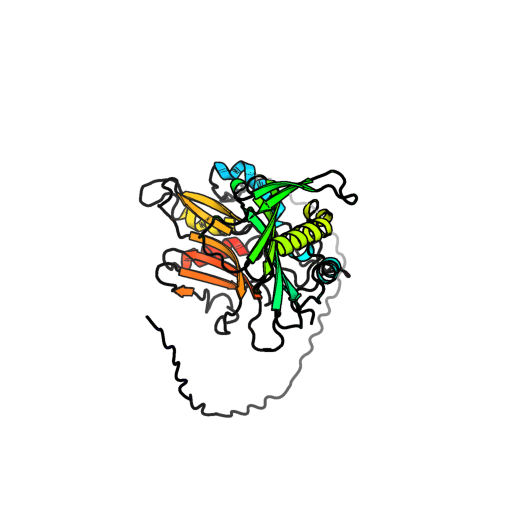A 1 215 ? 2.123 -4.166 16.761 1.00 97.44 215 PRO A C 1
ATOM 1627 O O . PRO A 1 215 ? 3.198 -4.653 16.427 1.00 97.44 215 PRO A O 1
ATOM 1630 N N . LYS A 1 216 ? 1.052 -4.158 15.955 1.00 97.69 216 LYS A N 1
ATOM 1631 C CA . LYS A 1 216 ? 1.031 -4.727 14.598 1.00 97.69 216 LYS A CA 1
ATOM 1632 C C . LYS A 1 216 ? 1.697 -3.825 13.556 1.00 97.69 216 LYS A C 1
ATOM 1634 O O . LYS A 1 216 ? 1.932 -4.269 12.449 1.00 97.69 216 LYS A O 1
ATOM 1639 N N . ILE A 1 217 ? 1.958 -2.556 13.853 1.00 97.31 217 ILE A N 1
ATOM 1640 C CA . ILE A 1 217 ? 2.715 -1.664 12.960 1.00 97.31 217 ILE A CA 1
ATOM 1641 C C . ILE A 1 217 ? 4.221 -1.859 13.166 1.00 97.31 217 ILE A C 1
ATOM 1643 O O . ILE A 1 217 ? 4.983 -1.815 12.205 1.00 97.31 217 ILE A O 1
ATOM 1647 N N . VAL A 1 218 ? 4.651 -2.079 14.411 1.00 96.81 218 VAL A N 1
ATOM 1648 C CA . VAL A 1 218 ? 6.064 -2.318 14.752 1.00 96.81 218 VAL A CA 1
ATOM 1649 C C . VAL A 1 218 ? 6.520 -3.713 14.329 1.00 96.81 218 VAL A C 1
ATOM 1651 O O . VAL A 1 218 ? 7.659 -3.871 13.895 1.00 96.81 218 VAL A O 1
ATOM 1654 N N . ASP A 1 219 ? 5.632 -4.703 14.426 1.00 97.19 219 ASP A N 1
ATOM 1655 C CA . ASP A 1 219 ? 5.850 -6.067 13.940 1.00 97.19 219 ASP A CA 1
ATOM 1656 C C . ASP A 1 219 ? 4.709 -6.463 12.982 1.00 97.19 219 ASP A C 1
ATOM 1658 O O . ASP A 1 219 ? 3.742 -7.108 13.402 1.00 97.19 219 ASP A O 1
ATOM 1662 N N . PRO A 1 220 ? 4.749 -5.996 11.714 1.00 97.88 220 PRO A N 1
ATOM 1663 C CA . PRO A 1 220 ? 3.687 -6.253 10.750 1.00 97.88 220 PRO A CA 1
ATOM 1664 C C . PRO A 1 220 ? 3.452 -7.738 10.494 1.00 97.88 220 PRO A C 1
ATOM 1666 O O . PRO A 1 220 ? 4.411 -8.461 10.208 1.00 97.88 220 PRO A O 1
ATOM 1669 N N . PRO A 1 221 ? 2.182 -8.192 10.519 1.00 97.44 221 PRO A N 1
ATOM 1670 C CA . PRO A 1 221 ? 1.837 -9.541 10.108 1.00 97.44 221 PRO A CA 1
ATOM 1671 C C . PRO A 1 221 ? 2.351 -9.851 8.710 1.00 97.44 221 PRO A C 1
ATOM 1673 O O . PRO A 1 221 ? 2.212 -9.033 7.793 1.00 97.44 221 PRO A O 1
ATOM 1676 N N . LEU A 1 222 ? 2.894 -11.051 8.531 1.00 96.00 222 LEU A N 1
ATOM 1677 C CA . LEU A 1 222 ? 3.329 -11.505 7.223 1.00 96.00 222 LEU A CA 1
ATOM 1678 C C . LEU A 1 222 ? 2.133 -12.038 6.431 1.00 96.00 222 LEU A C 1
ATOM 1680 O O . LEU A 1 222 ? 1.234 -12.679 6.976 1.00 96.00 222 LEU A O 1
ATOM 1684 N N . ALA A 1 223 ? 2.162 -11.870 5.112 1.00 93.00 223 ALA A N 1
ATOM 1685 C CA . ALA A 1 223 ? 1.219 -12.513 4.200 1.00 93.00 223 ALA A CA 1
ATOM 1686 C C . ALA A 1 223 ? 1.213 -14.043 4.383 1.00 93.00 223 ALA A C 1
ATOM 1688 O O . ALA A 1 223 ? 0.167 -14.688 4.296 1.00 93.00 223 ALA A O 1
ATOM 1689 N N . THR A 1 224 ? 2.371 -14.615 4.731 1.00 93.56 224 THR A N 1
ATOM 1690 C CA . THR A 1 224 ? 2.543 -16.045 5.010 1.00 93.56 224 THR A CA 1
ATOM 1691 C C . THR A 1 224 ? 1.916 -16.522 6.317 1.00 93.56 224 THR A C 1
ATOM 1693 O O . THR A 1 224 ? 1.791 -17.729 6.511 1.00 93.56 224 THR A O 1
ATOM 1696 N N . ASP A 1 225 ? 1.500 -15.616 7.205 1.00 94.69 225 ASP A N 1
ATOM 1697 C CA . ASP A 1 225 ? 0.858 -15.981 8.473 1.00 94.69 225 ASP A CA 1
ATOM 1698 C C . ASP A 1 225 ? -0.621 -16.364 8.284 1.00 94.69 225 ASP A C 1
ATOM 1700 O O . ASP A 1 225 ? -1.256 -16.897 9.197 1.00 94.69 225 ASP A O 1
ATOM 1704 N N . GLY A 1 226 ? -1.190 -16.100 7.100 1.00 94.25 226 GLY A N 1
ATOM 1705 C CA . GLY A 1 226 ? -2.570 -16.452 6.771 1.00 94.25 226 GLY A CA 1
ATOM 1706 C C . GLY A 1 226 ? -3.599 -15.748 7.660 1.00 94.25 226 GLY A C 1
ATOM 1707 O O . GLY A 1 226 ? -4.633 -16.342 7.970 1.00 94.25 226 GLY A O 1
ATOM 1708 N N . LEU A 1 227 ? -3.305 -14.516 8.100 1.00 96.25 227 LEU A N 1
ATOM 1709 C CA . LEU A 1 227 ? -4.166 -13.722 8.987 1.00 96.25 227 LEU A CA 1
ATOM 1710 C C . LEU A 1 227 ? -5.245 -12.913 8.253 1.00 96.25 227 LEU A C 1
ATOM 1712 O O . LEU A 1 227 ? -6.100 -12.327 8.916 1.00 96.25 227 LEU A O 1
ATOM 1716 N N . SER A 1 228 ? -5.265 -12.921 6.919 1.00 95.38 228 SER A N 1
ATOM 1717 C CA . SER A 1 228 ? -6.398 -12.455 6.113 1.00 95.38 228 SER A CA 1
ATOM 1718 C C . SER A 1 228 ? -6.889 -13.529 5.135 1.00 95.38 228 SER A C 1
ATOM 1720 O O . SER A 1 228 ? -6.144 -14.425 4.728 1.00 95.38 228 SER A O 1
ATOM 1722 N N . THR A 1 229 ? -8.180 -13.484 4.786 1.00 93.81 229 THR A N 1
ATOM 1723 C CA . THR A 1 229 ? -8.799 -14.425 3.837 1.00 93.81 229 THR A CA 1
ATOM 1724 C C . THR A 1 229 ? -9.874 -13.760 2.955 1.00 93.81 229 THR A C 1
ATOM 1726 O O . THR A 1 229 ? -10.721 -13.054 3.498 1.00 93.81 229 THR A O 1
ATOM 1729 N N . PRO A 1 230 ? -9.918 -13.991 1.623 1.00 91.06 230 PRO A N 1
ATOM 1730 C CA . PRO A 1 230 ? -9.007 -14.835 0.849 1.00 91.06 230 PRO A CA 1
ATOM 1731 C C . PRO A 1 230 ? -7.581 -14.280 0.828 1.00 91.06 230 PRO A C 1
ATOM 1733 O O . PRO A 1 230 ? -7.367 -13.084 1.010 1.00 91.06 230 PRO A O 1
ATOM 1736 N N . GLN A 1 231 ? -6.615 -15.175 0.631 1.00 87.69 231 GLN A N 1
ATOM 1737 C CA . GLN A 1 231 ? -5.233 -14.770 0.399 1.00 87.69 231 GLN A CA 1
ATOM 1738 C C . GLN A 1 231 ? -5.102 -14.090 -0.955 1.00 87.69 231 GLN A C 1
ATOM 1740 O O . GLN A 1 231 ? -5.869 -14.363 -1.877 1.00 87.69 231 GLN A O 1
ATOM 1745 N N . ARG A 1 232 ? -4.112 -13.206 -1.040 1.00 89.00 232 ARG A N 1
ATOM 1746 C CA . ARG A 1 232 ? -3.777 -12.450 -2.240 1.00 89.00 232 ARG A CA 1
ATOM 1747 C C . ARG A 1 232 ? -2.464 -13.005 -2.773 1.00 89.00 232 ARG A C 1
ATOM 1749 O O . ARG A 1 232 ? -1.442 -12.858 -2.104 1.00 89.00 232 ARG A O 1
ATOM 1756 N N . THR A 1 233 ? -2.499 -13.683 -3.917 1.00 86.81 233 THR A N 1
ATOM 1757 C CA . THR A 1 233 ? -1.371 -14.500 -4.415 1.00 86.81 233 THR A CA 1
ATOM 1758 C C . THR A 1 233 ? -0.140 -13.670 -4.770 1.00 86.81 233 THR A C 1
ATOM 1760 O O . THR A 1 233 ? 0.980 -14.168 -4.711 1.00 86.81 233 THR A O 1
ATOM 1763 N N . MET A 1 234 ? -0.333 -12.386 -5.075 1.00 89.19 234 MET A N 1
ATOM 1764 C CA . MET A 1 234 ? 0.754 -11.476 -5.437 1.00 89.19 234 MET A CA 1
ATOM 1765 C C . MET A 1 234 ? 1.521 -10.910 -4.236 1.00 89.19 234 MET A C 1
ATOM 1767 O O . MET A 1 234 ? 2.595 -10.333 -4.438 1.00 89.19 234 MET A O 1
ATOM 1771 N N . LEU A 1 235 ? 1.013 -11.054 -3.001 1.00 90.75 235 LEU A N 1
ATOM 1772 C CA . LEU A 1 235 ? 1.750 -10.594 -1.825 1.00 90.75 235 LEU A CA 1
ATOM 1773 C C . LEU A 1 235 ? 3.074 -11.359 -1.694 1.00 90.75 235 LEU A C 1
ATOM 1775 O O . LEU A 1 235 ? 3.115 -12.580 -1.806 1.00 90.75 235 LEU A O 1
ATOM 1779 N N . GLY A 1 236 ? 4.163 -10.630 -1.465 1.00 90.56 236 GLY A N 1
ATOM 1780 C CA . GLY A 1 236 ? 5.513 -11.185 -1.372 1.00 90.56 236 GLY A CA 1
ATOM 1781 C C . GLY A 1 236 ? 6.256 -11.338 -2.705 1.00 90.56 236 GLY A C 1
ATOM 1782 O O . GLY A 1 236 ? 7.462 -11.581 -2.674 1.00 90.56 236 GLY A O 1
ATOM 1783 N N . THR A 1 237 ? 5.600 -11.136 -3.855 1.00 92.50 237 THR A N 1
ATOM 1784 C CA . THR A 1 237 ? 6.239 -11.176 -5.191 1.00 92.50 237 THR A CA 1
ATOM 1785 C C . THR A 1 237 ? 6.739 -9.788 -5.624 1.00 92.50 237 THR A C 1
ATOM 1787 O O . THR A 1 237 ? 6.207 -8.779 -5.167 1.00 92.50 237 THR A O 1
ATOM 1790 N N . ASP A 1 238 ? 7.765 -9.691 -6.481 1.00 93.94 238 ASP A N 1
ATOM 1791 C CA . ASP A 1 238 ? 8.350 -8.412 -6.923 1.00 93.94 238 ASP A CA 1
ATOM 1792 C C . ASP A 1 238 ? 7.813 -7.970 -8.302 1.00 93.94 238 ASP A C 1
ATOM 1794 O O . ASP A 1 238 ? 8.204 -8.542 -9.325 1.00 93.94 238 ASP A O 1
ATOM 1798 N N . PRO A 1 239 ? 6.980 -6.912 -8.382 1.00 94.56 239 PRO A N 1
ATOM 1799 C CA . PRO A 1 239 ? 6.463 -6.427 -9.664 1.00 94.56 239 PRO A CA 1
ATOM 1800 C C . PRO A 1 239 ? 7.551 -5.849 -10.570 1.00 94.56 239 PRO A C 1
ATOM 1802 O O . PRO A 1 239 ? 7.378 -5.768 -11.786 1.00 94.56 239 PRO A O 1
ATOM 1805 N N . CYS A 1 240 ? 8.703 -5.468 -10.015 1.00 95.38 240 CYS A N 1
ATOM 1806 C CA . CYS A 1 240 ? 9.774 -4.877 -10.808 1.00 95.38 240 CYS A CA 1
ATOM 1807 C C . CYS A 1 240 ? 10.398 -5.877 -11.788 1.00 95.38 240 CYS A C 1
ATOM 1809 O O . CYS A 1 240 ? 10.962 -5.452 -12.795 1.00 95.38 240 CYS A O 1
ATOM 1811 N N . LEU A 1 241 ? 10.257 -7.189 -11.570 1.00 95.31 241 LEU A N 1
ATOM 1812 C CA . LEU A 1 241 ? 10.702 -8.197 -12.538 1.00 95.31 241 LEU A CA 1
ATOM 1813 C C . LEU A 1 241 ? 9.969 -8.075 -13.881 1.00 95.31 241 LEU A C 1
ATOM 1815 O O . LEU A 1 241 ? 10.570 -8.309 -14.930 1.00 95.31 241 LEU A O 1
ATOM 1819 N N . GLY A 1 242 ? 8.717 -7.608 -13.865 1.00 94.62 242 GLY A N 1
ATOM 1820 C CA . GLY A 1 242 ? 7.944 -7.332 -15.074 1.00 94.62 242 GLY A CA 1
ATOM 1821 C C . GLY A 1 242 ? 8.542 -6.229 -15.948 1.00 94.62 242 GLY A C 1
ATOM 1822 O O . GLY A 1 242 ? 8.235 -6.162 -17.127 1.00 94.62 242 GLY A O 1
ATOM 1823 N N . THR A 1 243 ? 9.436 -5.387 -15.421 1.00 95.06 243 THR A N 1
ATOM 1824 C CA . THR A 1 243 ? 10.066 -4.295 -16.187 1.00 95.06 243 THR A CA 1
ATOM 1825 C C . THR A 1 243 ? 11.307 -4.726 -16.976 1.00 95.06 243 THR A C 1
ATOM 1827 O O . THR A 1 243 ? 11.768 -3.983 -17.842 1.00 95.06 243 THR A O 1
ATOM 1830 N N . ILE A 1 244 ? 11.845 -5.926 -16.723 1.00 95.62 244 ILE A N 1
ATOM 1831 C CA . ILE A 1 244 ? 13.062 -6.430 -17.383 1.00 95.62 244 ILE A CA 1
ATOM 1832 C C . ILE A 1 244 ? 12.964 -6.368 -18.919 1.00 95.62 244 ILE A C 1
ATOM 1834 O O . ILE A 1 244 ? 13.886 -5.829 -19.532 1.00 95.62 244 ILE A O 1
ATOM 1838 N N . PRO A 1 245 ? 11.871 -6.826 -19.565 1.00 95.38 245 PRO A N 1
ATOM 1839 C CA . PRO A 1 245 ? 11.758 -6.775 -21.023 1.00 95.38 245 PRO A CA 1
ATOM 1840 C C . PRO A 1 245 ? 11.812 -5.344 -21.576 1.00 95.38 245 PRO A C 1
ATOM 1842 O O . PRO A 1 245 ? 12.352 -5.113 -22.657 1.00 95.38 245 PRO A O 1
ATOM 1845 N N . VAL A 1 246 ? 11.312 -4.363 -20.814 1.00 93.94 246 VAL A N 1
ATOM 1846 C CA . VAL A 1 246 ? 11.378 -2.942 -21.185 1.00 93.94 246 VAL A CA 1
ATOM 1847 C C . VAL A 1 246 ? 12.822 -2.452 -21.154 1.00 93.94 246 VAL A C 1
ATOM 1849 O O . VAL A 1 246 ? 13.265 -1.843 -22.122 1.00 93.94 246 VAL A O 1
ATOM 1852 N N . LEU A 1 247 ? 13.572 -2.755 -20.089 1.00 93.56 247 LEU A N 1
ATOM 1853 C CA . LEU A 1 247 ? 14.988 -2.384 -19.973 1.00 93.56 247 LEU A CA 1
ATOM 1854 C C . LEU A 1 247 ? 15.856 -3.054 -21.051 1.00 93.56 247 LEU A C 1
ATOM 1856 O O . LEU A 1 247 ? 16.800 -2.449 -21.554 1.00 93.56 247 LEU A O 1
ATOM 1860 N N . GLU A 1 248 ? 15.542 -4.296 -21.426 1.00 94.38 248 GLU A N 1
ATOM 1861 C CA . GLU A 1 248 ? 16.245 -5.017 -22.494 1.00 94.38 248 GLU A CA 1
ATOM 1862 C C . GLU A 1 248 ? 15.961 -4.409 -23.876 1.00 94.38 248 GLU A C 1
ATOM 1864 O O . GLU A 1 248 ? 16.869 -4.292 -24.704 1.00 94.38 248 GLU A O 1
ATOM 1869 N N . LYS A 1 249 ? 14.714 -3.986 -24.122 1.00 93.81 249 LYS A N 1
ATOM 1870 C CA . LYS A 1 249 ? 14.300 -3.349 -25.380 1.00 93.81 249 LYS A CA 1
ATOM 1871 C C . LYS A 1 249 ? 14.782 -1.900 -25.493 1.00 93.81 249 LYS A C 1
ATOM 1873 O O . LYS A 1 249 ? 15.184 -1.471 -26.576 1.00 93.81 249 LYS A O 1
ATOM 1878 N N . TYR A 1 250 ? 14.761 -1.164 -24.386 1.00 92.31 250 TYR A N 1
ATOM 1879 C CA . TYR A 1 250 ? 15.082 0.258 -24.299 1.00 92.31 250 TYR A CA 1
ATOM 1880 C C . TYR A 1 250 ? 16.107 0.519 -23.190 1.00 92.31 250 TYR A C 1
ATOM 1882 O O . TYR A 1 250 ? 15.768 1.166 -22.211 1.00 92.31 250 TYR A O 1
ATOM 1890 N N . PRO A 1 251 ? 17.373 0.084 -23.325 1.00 92.19 251 PRO A N 1
ATOM 1891 C CA . PRO A 1 251 ? 18.395 0.336 -22.300 1.00 92.19 251 PRO A CA 1
ATOM 1892 C C . PRO A 1 251 ? 18.749 1.826 -22.159 1.00 92.19 251 PRO A C 1
ATOM 1894 O O . PRO A 1 251 ? 19.372 2.245 -21.184 1.00 92.19 251 PRO A O 1
ATOM 1897 N N . LYS A 1 252 ? 18.390 2.627 -23.168 1.00 91.81 252 LYS A N 1
ATOM 1898 C CA . LYS A 1 252 ? 18.535 4.080 -23.200 1.00 91.81 252 LYS A CA 1
ATOM 1899 C C . LYS A 1 252 ? 17.266 4.711 -23.756 1.00 91.81 252 LYS A C 1
ATOM 1901 O O . LYS A 1 252 ? 16.625 4.118 -24.624 1.00 91.81 252 LYS A O 1
ATOM 1906 N N . ASP A 1 253 ? 16.954 5.922 -23.311 1.00 89.19 253 ASP A N 1
ATOM 1907 C CA . ASP A 1 253 ? 15.895 6.734 -23.911 1.00 89.19 253 ASP A CA 1
ATOM 1908 C C . ASP A 1 253 ? 16.304 7.315 -25.283 1.00 89.19 253 ASP A C 1
ATOM 1910 O O . ASP A 1 253 ? 17.453 7.191 -25.725 1.00 89.19 253 ASP A O 1
ATOM 1914 N N . ASP A 1 254 ? 15.370 7.992 -25.960 1.00 87.19 254 ASP A N 1
ATOM 1915 C CA . ASP A 1 254 ? 15.594 8.611 -27.278 1.00 87.19 254 ASP A CA 1
ATOM 1916 C C . ASP A 1 254 ? 16.710 9.675 -27.286 1.00 87.19 254 ASP A C 1
ATOM 1918 O O . ASP A 1 254 ? 17.279 9.990 -28.337 1.00 87.19 254 ASP A O 1
ATOM 1922 N N . ALA A 1 255 ? 17.033 10.245 -26.122 1.00 88.81 255 ALA A N 1
ATOM 1923 C CA . ALA A 1 255 ? 18.107 11.216 -25.945 1.00 88.81 255 ALA A CA 1
ATOM 1924 C C . ALA A 1 255 ? 19.445 10.561 -25.536 1.00 88.81 255 ALA A C 1
ATOM 1926 O O . ALA A 1 255 ? 20.468 11.250 -25.461 1.00 88.81 255 ALA A O 1
ATOM 1927 N N . GLY A 1 256 ? 19.470 9.238 -25.350 1.00 90.50 256 GLY A N 1
ATOM 1928 C CA . GLY A 1 256 ? 20.651 8.434 -25.050 1.00 90.50 256 GLY A CA 1
ATOM 1929 C C . GLY A 1 256 ? 20.989 8.300 -23.562 1.00 90.50 256 GLY A C 1
ATOM 1930 O O . GLY A 1 256 ? 22.079 7.798 -23.254 1.00 90.50 256 GLY A O 1
ATOM 1931 N N . TYR A 1 257 ? 20.106 8.740 -22.659 1.00 91.12 257 TYR A N 1
ATOM 1932 C CA . TYR A 1 257 ? 20.261 8.553 -21.212 1.00 91.12 257 TYR A CA 1
ATOM 1933 C C . TYR A 1 257 ? 19.927 7.119 -20.824 1.00 91.12 257 TYR A C 1
ATOM 1935 O O . TYR A 1 257 ? 19.021 6.531 -21.404 1.00 91.12 257 TYR A O 1
ATOM 1943 N N . GLU A 1 258 ? 20.655 6.566 -19.855 1.00 91.88 258 GLU A N 1
ATOM 1944 C CA . GLU A 1 258 ? 20.379 5.219 -19.348 1.00 91.88 258 GLU A CA 1
ATOM 1945 C C . GLU A 1 258 ? 18.988 5.159 -18.715 1.00 91.88 258 GLU A C 1
ATOM 1947 O O . GLU A 1 258 ? 18.511 6.132 -18.118 1.00 91.88 258 GLU A O 1
ATOM 1952 N N . THR A 1 259 ? 18.358 3.999 -18.844 1.00 92.12 259 THR A N 1
ATOM 1953 C CA . THR A 1 259 ? 17.058 3.714 -18.244 1.00 92.12 259 THR A CA 1
ATOM 1954 C C . THR A 1 259 ? 17.212 2.830 -17.027 1.00 92.12 259 THR A C 1
ATOM 1956 O O . THR A 1 259 ? 18.055 1.932 -17.003 1.00 92.12 259 THR A O 1
ATOM 1959 N N . TYR A 1 260 ? 16.362 3.041 -16.039 1.00 93.44 260 TYR A N 1
ATOM 1960 C CA . TYR A 1 260 ? 16.403 2.314 -14.783 1.00 93.44 260 TYR A CA 1
ATOM 1961 C C . TYR A 1 260 ? 15.005 2.198 -14.191 1.00 93.44 260 TYR A C 1
ATOM 1963 O O . TYR A 1 260 ? 14.081 2.918 -14.564 1.00 93.44 260 TYR A O 1
ATOM 1971 N N . VAL A 1 261 ? 14.864 1.301 -13.225 1.00 93.56 261 VAL A N 1
ATOM 1972 C CA . VAL A 1 261 ? 13.629 1.128 -12.470 1.00 93.56 261 VAL A CA 1
ATOM 1973 C C . VAL A 1 261 ? 13.629 2.022 -11.244 1.00 93.56 261 VAL A C 1
ATOM 1975 O O . VAL A 1 261 ? 14.582 2.039 -10.455 1.00 93.56 261 VAL A O 1
ATOM 1978 N N . VAL A 1 262 ? 12.521 2.728 -11.064 1.00 92.38 262 VAL A N 1
ATOM 1979 C CA . VAL A 1 262 ? 12.138 3.391 -9.821 1.00 92.38 262 VAL A CA 1
ATOM 1980 C C . VAL A 1 262 ? 10.978 2.630 -9.181 1.00 92.38 262 VAL A C 1
ATOM 1982 O O . VAL A 1 262 ? 10.224 1.930 -9.856 1.00 92.38 262 VAL A O 1
ATOM 1985 N N . LYS A 1 263 ? 10.844 2.749 -7.861 1.00 90.88 263 LYS A N 1
ATOM 1986 C CA . LYS A 1 263 ? 9.702 2.231 -7.103 1.00 90.88 263 LYS A CA 1
ATOM 1987 C C . LYS A 1 263 ? 8.938 3.428 -6.547 1.00 90.88 263 LYS A C 1
ATOM 1989 O O . LYS A 1 263 ? 9.560 4.324 -5.979 1.00 90.88 263 LYS A O 1
ATOM 1994 N N . GLU A 1 264 ? 7.624 3.453 -6.734 1.00 86.06 264 GLU A N 1
ATOM 1995 C CA . GLU A 1 264 ? 6.740 4.451 -6.110 1.00 86.06 264 GLU A CA 1
ATOM 1996 C C . GLU A 1 264 ? 6.161 3.918 -4.795 1.00 86.06 264 GLU A C 1
ATOM 1998 O O . GLU A 1 264 ? 6.019 4.652 -3.814 1.00 86.06 264 GLU A O 1
ATOM 2003 N N . SER A 1 265 ? 5.909 2.609 -4.754 1.00 90.56 265 SER A N 1
ATOM 2004 C CA . SER A 1 265 ? 5.504 1.841 -3.579 1.00 90.56 265 SER A CA 1
ATOM 2005 C C . SER A 1 265 ? 6.173 0.455 -3.606 1.00 90.56 265 SER A C 1
ATOM 2007 O O . SER A 1 265 ? 6.862 0.122 -4.579 1.00 90.56 265 SER A O 1
ATOM 2009 N N . PRO A 1 266 ? 6.013 -0.392 -2.569 1.00 94.06 266 PRO A N 1
ATOM 2010 C CA . PRO A 1 266 ? 6.562 -1.748 -2.593 1.00 94.06 266 PRO A CA 1
ATOM 2011 C C . PRO A 1 266 ? 6.089 -2.570 -3.798 1.00 94.06 266 PRO A C 1
ATOM 2013 O O . PRO A 1 266 ? 6.838 -3.437 -4.255 1.00 94.06 266 PRO A O 1
ATOM 2016 N N . TYR A 1 267 ? 4.901 -2.257 -4.327 1.00 94.69 267 TYR A N 1
ATOM 2017 C CA . TYR A 1 267 ? 4.219 -3.012 -5.373 1.00 94.69 267 TYR A CA 1
ATOM 2018 C C . TYR A 1 267 ? 3.987 -2.250 -6.683 1.00 94.69 267 TYR A C 1
ATOM 2020 O O . TYR A 1 267 ? 3.248 -2.722 -7.545 1.00 94.69 267 TYR A O 1
ATOM 2028 N N . HIS A 1 268 ? 4.637 -1.100 -6.856 1.00 94.06 268 HIS A N 1
ATOM 2029 C CA . HIS A 1 268 ? 4.530 -0.283 -8.062 1.00 94.06 268 HIS A CA 1
ATOM 2030 C C . HIS A 1 268 ? 5.915 0.151 -8.523 1.00 94.06 268 HIS A C 1
ATOM 2032 O O . HIS A 1 268 ? 6.660 0.824 -7.803 1.00 94.06 268 HIS A O 1
ATOM 2038 N N . CYS A 1 269 ? 6.260 -0.283 -9.729 1.00 94.06 269 CYS A N 1
ATOM 2039 C CA . CYS A 1 269 ? 7.530 -0.033 -10.380 1.00 94.06 269 CYS A CA 1
ATOM 2040 C C . CYS A 1 269 ? 7.297 0.724 -11.684 1.00 94.06 269 CYS A C 1
ATOM 2042 O O . CYS A 1 269 ? 6.409 0.368 -12.454 1.00 94.06 269 CYS A O 1
ATOM 2044 N N . ALA A 1 270 ? 8.136 1.713 -11.962 1.00 93.38 270 ALA A N 1
ATOM 2045 C CA . ALA A 1 270 ? 8.143 2.426 -13.231 1.00 93.38 270 ALA A CA 1
ATOM 2046 C C . ALA A 1 270 ? 9.552 2.424 -13.825 1.00 93.38 270 ALA A C 1
ATOM 2048 O O . ALA A 1 270 ? 10.545 2.337 -13.099 1.00 93.38 270 ALA A O 1
ATOM 2049 N N . VAL A 1 271 ? 9.641 2.508 -15.149 1.00 92.56 271 VAL A N 1
ATOM 2050 C CA . VAL A 1 271 ? 10.908 2.705 -15.857 1.00 92.56 271 VAL A CA 1
ATOM 2051 C C . VAL A 1 271 ? 11.079 4.190 -16.148 1.00 92.56 271 VAL A C 1
ATOM 2053 O O . V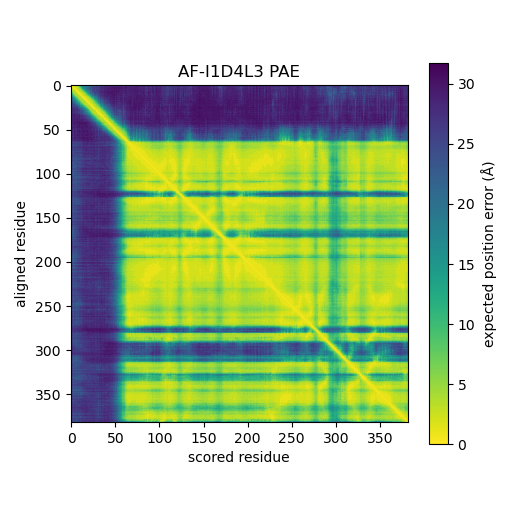AL A 1 271 ? 10.217 4.822 -16.753 1.00 92.56 271 VAL A O 1
ATOM 2056 N N . GLU A 1 272 ? 12.209 4.749 -15.733 1.00 91.25 272 GLU A N 1
ATOM 2057 C CA . GLU A 1 272 ? 12.561 6.152 -15.933 1.00 91.25 272 GLU A CA 1
ATOM 2058 C C . GLU A 1 272 ? 13.946 6.300 -16.578 1.00 91.25 272 GLU A C 1
ATOM 2060 O O . GLU A 1 272 ? 14.695 5.334 -16.717 1.00 91.25 272 GLU A O 1
ATOM 2065 N N . SER A 1 273 ? 14.284 7.531 -16.976 1.00 88.81 273 SER A N 1
ATOM 2066 C CA . SER A 1 273 ? 15.623 7.925 -17.426 1.00 88.81 273 SER A CA 1
ATOM 2067 C C . SER A 1 273 ? 16.105 9.175 -16.684 1.00 88.81 273 SER A C 1
ATOM 2069 O O . SER A 1 273 ? 15.292 10.005 -16.260 1.00 88.81 273 SER A O 1
ATOM 2071 N N . ASP A 1 274 ? 17.430 9.360 -16.595 1.00 81.50 274 ASP A N 1
ATOM 2072 C CA . ASP A 1 274 ? 18.083 10.472 -15.866 1.00 81.50 274 ASP A CA 1
ATOM 2073 C C . ASP A 1 274 ? 17.616 11.868 -16.319 1.00 81.50 274 ASP A C 1
ATOM 2075 O O . ASP A 1 274 ? 17.751 12.862 -15.600 1.00 81.50 274 ASP A O 1
ATOM 2079 N N . ALA A 1 275 ? 17.072 11.973 -17.533 1.00 73.75 275 ALA A N 1
ATOM 2080 C CA . ALA A 1 275 ? 16.543 13.219 -18.064 1.00 73.75 275 ALA A CA 1
ATOM 2081 C C . ALA A 1 275 ? 15.266 13.692 -17.344 1.00 73.75 275 ALA A C 1
ATOM 2083 O O . ALA A 1 275 ? 14.850 14.828 -17.567 1.00 73.75 275 ALA A O 1
ATOM 2084 N N . GLY A 1 276 ? 14.611 12.850 -16.531 1.00 59.09 276 GLY A N 1
ATOM 2085 C CA . GLY A 1 276 ? 13.368 13.165 -15.805 1.00 59.09 276 GLY A CA 1
ATOM 2086 C C . GLY A 1 276 ? 12.126 13.340 -16.696 1.00 59.09 276 GLY A C 1
ATOM 2087 O O . GLY A 1 276 ? 11.030 13.639 -16.210 1.00 59.09 276 GLY A O 1
ATOM 2088 N N . PHE A 1 277 ? 12.283 13.166 -18.012 1.00 51.69 277 PHE A N 1
ATOM 2089 C CA . PHE A 1 277 ? 11.243 13.397 -19.019 1.00 51.69 277 PHE A CA 1
ATOM 2090 C C . PHE A 1 277 ? 11.204 12.326 -20.130 1.00 51.69 277 PHE A C 1
ATOM 2092 O O . PHE A 1 277 ? 10.378 12.455 -21.028 1.00 51.69 277 PHE A O 1
ATOM 2099 N N . GLY A 1 278 ? 12.074 11.304 -20.099 1.00 50.94 278 GLY A N 1
ATOM 2100 C CA . GLY A 1 278 ? 12.415 10.514 -21.293 1.00 50.94 278 GLY A CA 1
ATOM 2101 C C . GLY A 1 278 ? 11.654 9.207 -21.541 1.00 50.94 278 GLY A C 1
ATOM 2102 O O . GLY A 1 278 ? 11.498 8.848 -22.699 1.00 50.94 278 GLY A O 1
ATOM 2103 N N . LEU A 1 279 ? 11.136 8.516 -20.520 1.00 56.12 279 LEU A N 1
ATOM 2104 C CA . LEU A 1 279 ? 10.340 7.282 -20.692 1.00 56.12 279 LEU A CA 1
ATOM 2105 C C . LEU A 1 279 ? 9.182 7.185 -19.692 1.00 56.12 279 LEU A C 1
ATOM 2107 O O . LEU A 1 279 ? 8.846 6.107 -19.216 1.00 56.12 279 LEU A O 1
ATOM 2111 N N . LYS A 1 280 ? 8.545 8.315 -19.367 1.00 57.69 280 LYS A N 1
ATOM 2112 C CA . LYS A 1 280 ? 7.284 8.274 -18.615 1.00 57.69 280 LYS A CA 1
ATOM 2113 C C . LYS A 1 280 ? 6.315 7.408 -19.397 1.00 57.69 280 LYS A C 1
ATOM 2115 O O . LYS A 1 280 ? 5.987 7.814 -20.503 1.00 57.69 280 LYS A O 1
ATOM 2120 N N . GLY A 1 281 ? 5.921 6.256 -18.866 1.00 69.38 281 GLY A N 1
ATOM 2121 C CA . GLY A 1 281 ? 4.865 5.454 -19.467 1.00 69.38 281 GLY A CA 1
ATOM 2122 C C . GLY A 1 281 ? 5.043 3.952 -19.461 1.00 69.38 281 GLY A C 1
ATOM 2123 O O . GLY A 1 281 ? 4.108 3.309 -19.894 1.00 69.38 281 GLY A O 1
ATOM 2124 N N . TYR A 1 282 ? 6.165 3.389 -19.002 1.00 86.06 282 TYR A N 1
ATOM 2125 C CA . TYR A 1 282 ? 6.225 1.953 -18.707 1.00 86.06 282 TYR A CA 1
ATOM 2126 C C . TYR A 1 282 ? 6.174 1.732 -17.204 1.00 86.06 282 TYR A C 1
ATOM 2128 O O . TYR A 1 282 ? 7.100 2.113 -16.486 1.00 86.06 282 TYR A O 1
ATOM 2136 N N . GLU A 1 283 ? 5.107 1.103 -16.737 1.00 91.56 283 GLU A N 1
ATOM 2137 C CA . GLU A 1 283 ? 4.919 0.779 -15.330 1.00 91.56 283 GLU A CA 1
ATOM 2138 C C . GLU A 1 283 ? 4.324 -0.611 -15.152 1.00 91.56 283 GLU A C 1
ATOM 2140 O O . GLU A 1 283 ? 3.604 -1.127 -16.007 1.00 91.56 283 GLU A O 1
ATOM 2145 N N . VAL A 1 284 ? 4.648 -1.210 -14.014 1.00 86.56 284 VAL A N 1
ATOM 2146 C CA . VAL A 1 284 ? 4.047 -2.442 -13.526 1.00 86.56 284 VAL A CA 1
ATOM 2147 C C . VAL A 1 284 ? 3.605 -2.193 -12.098 1.00 86.56 284 VAL A C 1
ATOM 2149 O O . VAL A 1 284 ? 4.424 -1.850 -11.240 1.00 86.56 284 VAL A O 1
ATOM 2152 N N . ALA A 1 285 ? 2.320 -2.392 -11.840 1.00 90.12 285 ALA A N 1
ATOM 2153 C CA . ALA A 1 285 ? 1.749 -2.315 -10.507 1.00 90.12 285 ALA A CA 1
ATOM 2154 C C . ALA A 1 285 ? 0.909 -3.556 -10.215 1.00 90.12 285 ALA A C 1
ATOM 2156 O O . ALA A 1 285 ? 0.283 -4.126 -11.110 1.00 90.12 285 ALA A O 1
ATOM 2157 N N . TYR A 1 286 ? 0.878 -3.972 -8.953 1.00 89.88 286 TYR A N 1
ATOM 2158 C CA . TYR A 1 286 ? -0.170 -4.870 -8.480 1.00 89.88 286 TYR A CA 1
ATOM 2159 C C . TYR A 1 286 ? -1.284 -4.040 -7.868 1.00 89.88 286 TYR A C 1
ATOM 2161 O O . TYR A 1 286 ? -1.088 -3.316 -6.890 1.00 89.88 286 TYR A O 1
ATOM 2169 N N . ASP A 1 287 ? -2.453 -4.153 -8.474 1.00 88.25 287 ASP A N 1
ATOM 2170 C CA . ASP A 1 287 ? -3.548 -3.221 -8.287 1.00 88.25 287 ASP A CA 1
ATOM 2171 C C . ASP A 1 287 ? -4.835 -3.954 -7.893 1.00 88.25 287 ASP A C 1
ATOM 2173 O O . ASP A 1 287 ? -4.940 -5.183 -7.995 1.00 88.25 287 ASP A O 1
ATOM 2177 N N . ILE A 1 288 ? -5.817 -3.194 -7.419 1.00 82.75 288 ILE A N 1
ATOM 2178 C CA . ILE A 1 288 ? -7.178 -3.661 -7.212 1.00 82.75 288 ILE A CA 1
ATOM 2179 C C . ILE A 1 288 ? -8.098 -2.975 -8.209 1.00 82.75 288 ILE A C 1
ATOM 2181 O O . ILE A 1 288 ? -8.352 -1.775 -8.166 1.00 82.75 288 ILE A O 1
ATOM 2185 N N . PHE A 1 289 ? -8.729 -3.786 -9.041 1.00 81.56 289 PHE A N 1
ATOM 2186 C CA . PHE A 1 289 ? -9.707 -3.303 -9.994 1.00 81.56 289 PHE A CA 1
ATOM 2187 C C . PHE A 1 289 ? -11.114 -3.382 -9.393 1.00 81.56 289 PHE A C 1
ATOM 2189 O O . PHE A 1 289 ? -11.641 -4.469 -9.120 1.00 81.56 289 PHE A O 1
ATOM 2196 N N . VAL A 1 290 ? -11.740 -2.219 -9.193 1.00 76.69 290 VAL A N 1
ATOM 2197 C CA . VAL A 1 290 ? -13.114 -2.082 -8.685 1.00 76.69 290 VAL A CA 1
ATOM 2198 C C . VAL A 1 290 ? -14.043 -1.629 -9.804 1.00 76.69 290 VAL A C 1
ATOM 2200 O O . VAL A 1 290 ? -13.725 -0.721 -10.564 1.00 76.69 290 VAL A O 1
ATOM 2203 N N . GLY A 1 291 ? -15.242 -2.207 -9.891 1.00 61.53 291 GLY A N 1
ATOM 2204 C CA . GLY A 1 291 ? -16.282 -1.667 -10.778 1.00 61.53 291 GLY A CA 1
ATOM 2205 C C . GLY A 1 291 ? -16.128 -2.012 -12.265 1.00 61.53 291 GLY A C 1
ATOM 2206 O O . GLY A 1 291 ? -16.953 -1.573 -13.063 1.00 61.53 291 GLY A O 1
ATOM 2207 N N . VAL A 1 292 ? -15.131 -2.813 -12.650 1.00 57.19 292 VAL A N 1
ATOM 2208 C CA . VAL A 1 292 ? -14.967 -3.298 -14.030 1.00 57.19 292 VAL A CA 1
ATOM 2209 C C . VAL A 1 292 ? -16.105 -4.264 -14.373 1.00 57.19 292 VAL A C 1
ATOM 2211 O O . VAL A 1 292 ? -16.201 -5.382 -13.867 1.00 57.19 292 VAL A O 1
ATOM 2214 N N . ALA A 1 293 ? -17.043 -3.767 -15.176 1.00 42.47 293 ALA A N 1
ATOM 2215 C CA . ALA A 1 293 ? -18.329 -4.384 -15.448 1.00 42.47 293 ALA A CA 1
ATOM 2216 C C . ALA A 1 293 ? -18.234 -5.519 -16.481 1.00 42.47 293 ALA A C 1
ATOM 2218 O O . ALA A 1 293 ? -18.647 -5.348 -17.616 1.00 42.47 293 ALA A O 1
ATOM 2219 N N . THR A 1 294 ? -17.846 -6.728 -16.069 1.00 41.50 294 THR A N 1
ATOM 2220 C CA . THR A 1 294 ? -18.238 -8.008 -16.720 1.00 41.50 294 THR A CA 1
ATOM 2221 C C . THR A 1 294 ? -17.937 -8.218 -18.220 1.00 41.50 294 THR A C 1
ATOM 2223 O O . THR A 1 294 ? -18.366 -9.224 -18.783 1.00 41.50 294 THR A O 1
ATOM 2226 N N . ASP A 1 295 ? -17.182 -7.352 -18.886 1.00 41.88 295 ASP A N 1
ATOM 2227 C CA . ASP A 1 295 ? -16.527 -7.643 -20.168 1.00 41.88 295 ASP A CA 1
ATOM 2228 C C . ASP A 1 295 ? -15.018 -7.881 -20.032 1.00 41.88 295 ASP A C 1
ATOM 2230 O O . ASP A 1 295 ? -14.402 -8.398 -20.966 1.00 41.88 295 ASP A O 1
ATOM 2234 N N . ALA A 1 296 ? -14.467 -7.674 -18.831 1.00 39.28 296 ALA A N 1
ATOM 2235 C CA . ALA A 1 296 ? -13.354 -8.460 -18.313 1.00 39.28 296 ALA A CA 1
ATOM 2236 C C . ALA A 1 296 ? -13.792 -9.933 -18.266 1.00 39.28 296 ALA A C 1
ATOM 2238 O O . ALA A 1 296 ? -14.290 -10.432 -17.257 1.00 39.28 296 ALA A O 1
ATOM 2239 N N . ARG A 1 297 ? -13.721 -10.608 -19.415 1.00 38.75 297 ARG A N 1
ATOM 2240 C CA . ARG A 1 297 ? -13.891 -12.059 -19.501 1.00 38.75 297 ARG A CA 1
ATOM 2241 C C . ARG A 1 297 ? -12.899 -12.687 -18.528 1.00 38.75 297 ARG A C 1
ATOM 2243 O O . ARG A 1 297 ? -11.824 -12.129 -18.331 1.00 38.75 297 ARG A O 1
ATOM 2250 N N . ASP A 1 298 ? -13.228 -13.849 -17.971 1.00 39.81 298 ASP A N 1
ATOM 2251 C CA . ASP A 1 298 ? -12.204 -14.748 -17.441 1.00 39.81 298 ASP A CA 1
ATOM 2252 C C . ASP A 1 298 ? -11.191 -14.965 -18.577 1.00 39.81 298 ASP A C 1
ATOM 2254 O O . ASP A 1 298 ? -11.456 -15.726 -19.514 1.00 39.81 298 ASP A O 1
ATOM 2258 N N . ILE A 1 299 ? -10.096 -14.197 -18.580 1.00 42.12 299 ILE A N 1
ATOM 2259 C CA . ILE A 1 299 ? -9.136 -14.206 -19.679 1.00 42.12 299 ILE A CA 1
ATOM 2260 C C . ILE A 1 299 ? -8.466 -15.567 -19.614 1.00 42.12 299 ILE A C 1
ATOM 2262 O O . ILE A 1 299 ? -7.652 -15.855 -18.741 1.00 42.12 299 ILE A O 1
ATOM 2266 N N . THR A 1 300 ? -8.865 -16.444 -20.527 1.00 36.59 300 THR A N 1
ATOM 2267 C CA . THR A 1 300 ? -8.208 -17.729 -20.710 1.00 36.59 300 THR A CA 1
ATOM 2268 C C . THR A 1 300 ? -6.976 -17.470 -21.568 1.00 36.59 300 THR A C 1
ATOM 2270 O O . THR A 1 300 ? -7.078 -16.901 -22.657 1.00 36.59 300 THR A O 1
ATOM 2273 N N . PHE A 1 301 ? -5.805 -17.840 -21.046 1.00 43.06 301 PHE A N 1
ATOM 2274 C CA . PHE A 1 301 ? -4.517 -17.660 -21.712 1.00 43.06 301 PHE A CA 1
ATOM 2275 C C . PHE A 1 301 ? -4.561 -18.139 -23.173 1.00 43.06 301 PHE A C 1
ATOM 2277 O O . PHE A 1 301 ? -4.904 -19.292 -23.440 1.00 43.06 301 PHE A O 1
ATOM 2284 N N . GLY A 1 302 ? -4.188 -17.255 -24.105 1.00 37.94 302 GLY A N 1
ATOM 2285 C CA . GLY A 1 302 ? -3.932 -17.593 -25.509 1.00 37.94 302 GLY A CA 1
ATOM 2286 C C . GLY A 1 302 ? -4.984 -17.178 -26.546 1.00 37.94 302 GLY A C 1
ATOM 2287 O O . GLY A 1 302 ? -4.655 -17.215 -27.728 1.00 37.94 302 GLY A O 1
ATOM 2288 N N . GLU A 1 303 ? -6.200 -16.756 -26.169 1.00 45.06 303 GLU A N 1
ATOM 2289 C CA . GLU A 1 303 ? -7.197 -16.285 -27.162 1.00 45.06 303 GLU A CA 1
ATOM 2290 C C . GLU A 1 303 ? -7.684 -14.835 -26.955 1.00 45.06 303 GLU A C 1
ATOM 2292 O O . GLU A 1 303 ? -7.974 -14.174 -27.949 1.00 45.06 303 GLU A O 1
ATOM 2297 N N . ASP A 1 304 ? -7.707 -14.314 -25.718 1.00 51.62 304 ASP A N 1
ATOM 2298 C CA . ASP A 1 304 ? -8.242 -12.976 -25.366 1.00 51.62 304 ASP A CA 1
ATOM 2299 C C . ASP A 1 304 ? -7.277 -12.157 -24.457 1.00 51.62 304 ASP A C 1
ATOM 2301 O O . ASP A 1 304 ? -7.699 -11.289 -23.691 1.00 51.62 304 ASP A O 1
ATOM 2305 N N . PHE A 1 305 ? -5.970 -12.443 -24.501 1.00 51.69 305 PHE A N 1
ATOM 2306 C CA . PHE A 1 305 ? -4.955 -11.773 -23.676 1.00 51.69 305 PHE A CA 1
ATOM 2307 C C . PHE A 1 305 ? -4.257 -10.619 -24.429 1.00 51.69 305 PHE A C 1
ATOM 2309 O O . PHE A 1 305 ? -3.785 -10.866 -25.540 1.00 51.69 305 PHE A O 1
ATOM 2316 N N . PRO A 1 306 ? -4.094 -9.421 -23.828 1.00 55.09 306 PRO A N 1
ATOM 2317 C CA . PRO A 1 306 ? -4.820 -8.851 -22.686 1.00 55.09 306 PRO A CA 1
ATOM 2318 C C . PRO A 1 306 ? -5.937 -7.896 -23.152 1.00 55.09 306 PRO A C 1
ATOM 2320 O O . PRO A 1 306 ? -5.831 -7.233 -24.186 1.00 55.09 306 PRO A O 1
ATOM 2323 N N . ALA A 1 307 ? -7.010 -7.780 -22.363 1.00 56.12 307 ALA A N 1
ATOM 2324 C CA . ALA A 1 307 ? -7.949 -6.675 -22.526 1.00 56.12 307 ALA A CA 1
ATOM 2325 C C . ALA A 1 307 ? -7.192 -5.362 -22.258 1.00 56.12 307 ALA A C 1
ATOM 2327 O O . ALA A 1 307 ? -6.690 -5.164 -21.150 1.00 56.12 307 ALA A O 1
ATOM 2328 N N . HIS A 1 308 ? -7.079 -4.496 -23.267 1.00 56.94 308 HIS A N 1
ATOM 2329 C CA . HIS A 1 308 ? -6.522 -3.157 -23.102 1.00 56.94 308 HIS A CA 1
ATOM 2330 C C . HIS A 1 308 ? -7.632 -2.110 -23.079 1.00 56.94 308 HIS A C 1
ATOM 2332 O O . HIS A 1 308 ? -8.647 -2.233 -23.773 1.00 56.94 308 HIS A O 1
ATOM 2338 N N . VAL A 1 309 ? -7.424 -1.060 -22.290 1.00 60.44 309 VAL A N 1
ATOM 2339 C CA . VAL A 1 309 ? -8.228 0.160 -22.359 1.00 60.44 309 VAL A CA 1
ATOM 2340 C C . VAL A 1 309 ? -7.373 1.236 -23.018 1.00 60.44 309 VAL A C 1
ATOM 2342 O O . VAL A 1 309 ? -6.352 1.648 -22.473 1.00 60.44 309 VAL A O 1
ATOM 2345 N N . ASP A 1 310 ? -7.799 1.697 -24.194 1.00 60.34 310 ASP A N 1
ATOM 2346 C CA . ASP A 1 310 ? -7.212 2.871 -24.841 1.00 60.34 310 ASP A CA 1
ATOM 2347 C C . ASP A 1 310 ? -7.663 4.140 -24.097 1.00 60.34 310 ASP A C 1
ATOM 2349 O O . ASP A 1 310 ? -8.643 4.794 -24.472 1.00 60.34 310 ASP A O 1
ATOM 2353 N N . GLU A 1 311 ? -6.946 4.528 -23.041 1.00 57.19 311 GLU A N 1
ATOM 2354 C CA . GLU A 1 311 ? -7.191 5.781 -22.307 1.00 57.19 311 GLU A CA 1
ATOM 2355 C C . GLU A 1 311 ? -6.496 6.997 -22.958 1.00 57.19 311 GLU A C 1
ATOM 2357 O O . GLU A 1 311 ? -6.002 7.916 -22.304 1.00 57.19 311 GLU A O 1
ATOM 2362 N N . GLY A 1 312 ? -6.473 7.050 -24.291 1.00 63.53 312 GLY A N 1
ATOM 2363 C CA . GLY A 1 312 ? -5.910 8.169 -25.048 1.00 63.53 312 GLY A CA 1
ATOM 2364 C C . GLY A 1 312 ? -4.442 7.978 -25.435 1.00 63.53 312 GLY A C 1
ATOM 2365 O O . GLY A 1 312 ? -4.186 7.490 -26.530 1.00 63.53 312 GLY A O 1
ATOM 2366 N N . ILE A 1 313 ? -3.497 8.453 -24.610 1.00 54.91 313 ILE A N 1
ATOM 2367 C CA . ILE A 1 313 ? -2.040 8.446 -24.905 1.00 54.91 313 ILE A CA 1
ATOM 2368 C C . ILE A 1 313 ? -1.258 7.355 -24.159 1.00 54.91 313 ILE A C 1
ATOM 2370 O O . ILE A 1 313 ? -0.040 7.313 -24.271 1.00 54.91 313 ILE A O 1
ATOM 2374 N N . THR A 1 314 ? -1.942 6.523 -23.376 1.00 75.12 314 THR A N 1
ATOM 2375 C CA . THR A 1 314 ? -1.358 5.417 -22.612 1.00 75.12 314 THR A CA 1
ATOM 2376 C C . THR A 1 314 ? -2.204 4.170 -22.826 1.00 75.12 314 THR A C 1
ATOM 2378 O O . THR A 1 314 ? -3.433 4.239 -22.773 1.00 75.12 314 THR A O 1
ATOM 2381 N N . CYS A 1 315 ? -1.541 3.046 -23.068 1.00 84.56 315 CYS A N 1
ATOM 2382 C CA . CYS A 1 315 ? -2.132 1.721 -23.128 1.00 84.56 315 CYS A CA 1
ATOM 2383 C C . CYS A 1 315 ? -2.038 1.076 -21.745 1.00 84.56 315 CYS A C 1
ATOM 2385 O O . CYS A 1 315 ? -0.969 1.080 -21.136 1.00 84.56 315 CYS A O 1
ATOM 2387 N N . GLN A 1 316 ? -3.142 0.533 -21.241 1.00 87.06 316 GLN A N 1
ATOM 2388 C CA . GLN A 1 316 ? -3.157 -0.201 -19.978 1.00 87.06 316 GLN A CA 1
ATOM 2389 C C . GLN A 1 316 ? -3.641 -1.620 -20.212 1.00 87.06 316 GLN A C 1
ATOM 2391 O O . GLN A 1 316 ? -4.727 -1.821 -20.754 1.00 87.06 316 GLN A O 1
ATOM 2396 N N . TYR A 1 317 ? -2.859 -2.584 -19.745 1.00 86.69 317 TYR A N 1
ATOM 2397 C CA . TYR A 1 317 ? -3.211 -3.994 -19.739 1.00 86.69 317 TYR A CA 1
ATOM 2398 C C . TYR A 1 317 ? -3.507 -4.429 -18.308 1.00 86.69 317 TYR A C 1
ATOM 2400 O O . TYR A 1 317 ? -2.716 -4.175 -17.399 1.00 86.69 317 TYR A O 1
ATOM 2408 N N . GLN A 1 318 ? -4.654 -5.076 -18.113 1.00 87.00 318 GLN A N 1
ATOM 2409 C CA . GLN A 1 318 ? -5.117 -5.524 -16.801 1.00 87.00 318 GLN A CA 1
ATOM 2410 C C . GLN A 1 318 ? -5.279 -7.041 -16.804 1.00 87.00 318 GLN A C 1
ATOM 2412 O O . GLN A 1 318 ? -5.953 -7.601 -17.672 1.00 87.00 318 GLN A O 1
ATOM 2417 N N . VAL A 1 319 ? -4.668 -7.712 -15.827 1.00 85.50 319 VAL A N 1
ATOM 2418 C CA . VAL A 1 319 ? -4.752 -9.169 -15.673 1.00 85.50 319 VAL A CA 1
ATOM 2419 C C . VAL A 1 319 ? -5.187 -9.510 -14.258 1.00 85.50 319 VAL A C 1
ATOM 2421 O O . VAL A 1 319 ? -4.470 -9.231 -13.303 1.00 85.50 319 VAL A O 1
ATOM 2424 N N . PHE A 1 320 ? -6.353 -10.131 -14.112 1.00 85.88 320 PHE A N 1
ATOM 2425 C CA . PHE A 1 320 ? -6.854 -10.585 -12.815 1.00 85.88 320 PHE A CA 1
ATOM 2426 C C . PHE A 1 320 ? -6.136 -11.864 -12.392 1.00 85.88 320 PHE A C 1
ATOM 2428 O O . PHE A 1 320 ? -6.046 -12.812 -13.171 1.00 85.88 320 PHE A O 1
ATOM 2435 N N . VAL A 1 321 ? -5.636 -11.883 -11.161 1.00 84.25 321 VAL A N 1
ATOM 2436 C CA . VAL A 1 321 ? -4.828 -12.997 -10.629 1.00 84.25 321 VAL A CA 1
ATOM 2437 C C . VAL A 1 321 ? -5.518 -13.727 -9.484 1.00 84.25 321 VAL A C 1
ATOM 2439 O O . VAL A 1 321 ? -5.271 -14.911 -9.281 1.00 84.25 321 VAL A O 1
ATOM 2442 N N . ASP A 1 322 ? -6.447 -13.053 -8.802 1.00 85.31 322 ASP A N 1
ATOM 2443 C CA . ASP A 1 322 ? -7.191 -13.596 -7.671 1.00 85.31 322 ASP A CA 1
ATOM 2444 C C . ASP A 1 322 ? -8.709 -13.451 -7.873 1.00 85.31 322 ASP A C 1
ATOM 2446 O O . ASP A 1 322 ? -9.170 -12.550 -8.584 1.00 85.31 322 ASP A O 1
ATOM 2450 N N . PRO A 1 323 ? -9.526 -14.298 -7.215 1.00 83.75 323 PRO A N 1
ATOM 2451 C CA . PRO A 1 323 ? -10.973 -14.123 -7.190 1.00 83.75 323 PRO A CA 1
ATOM 2452 C C . PRO A 1 323 ? -11.382 -12.761 -6.617 1.00 83.75 323 PRO A C 1
ATOM 2454 O O . PRO A 1 323 ? -10.837 -12.303 -5.612 1.00 83.75 323 PRO A O 1
ATOM 2457 N N . SER A 1 324 ? -12.418 -12.148 -7.194 1.00 85.81 324 SER A N 1
ATOM 2458 C CA . SER A 1 324 ? -12.938 -10.870 -6.706 1.00 85.81 324 SER A CA 1
ATOM 2459 C C . SER A 1 324 ? -13.443 -10.961 -5.263 1.00 85.81 324 SER A C 1
ATOM 2461 O O . SER A 1 324 ? -14.300 -11.785 -4.925 1.00 85.81 324 SER A O 1
ATOM 2463 N N . ILE A 1 325 ? -13.002 -10.027 -4.427 1.00 87.38 325 ILE A N 1
ATOM 2464 C CA . ILE A 1 325 ? -13.478 -9.843 -3.061 1.00 87.38 325 ILE A CA 1
ATOM 2465 C C . ILE A 1 325 ? -14.794 -9.063 -3.109 1.00 87.38 325 ILE A C 1
ATOM 2467 O O . ILE A 1 325 ? -14.864 -7.922 -3.572 1.00 87.38 325 ILE A O 1
ATOM 2471 N N . LYS A 1 326 ? -15.880 -9.686 -2.648 1.00 85.12 326 LYS A N 1
ATOM 2472 C CA . LYS A 1 326 ? -17.219 -9.083 -2.663 1.00 85.12 326 LYS A CA 1
ATOM 2473 C C . LYS A 1 326 ? -17.460 -8.264 -1.392 1.00 85.12 326 LYS A C 1
ATOM 2475 O O . LYS A 1 326 ? -17.385 -8.799 -0.286 1.00 85.12 326 LYS A O 1
ATOM 2480 N N . PHE A 1 327 ? -17.792 -6.982 -1.554 1.00 80.75 327 PHE A N 1
ATOM 2481 C CA . PHE A 1 327 ? -18.035 -6.056 -0.436 1.00 80.75 327 PHE A CA 1
ATOM 2482 C C . PHE A 1 327 ? -19.335 -5.236 -0.537 1.00 80.75 327 PHE A C 1
ATOM 2484 O O . PHE A 1 327 ? -19.747 -4.638 0.451 1.00 80.75 327 PHE A O 1
ATOM 2491 N N . ASN A 1 328 ? -20.038 -5.266 -1.676 1.00 74.75 328 ASN A N 1
ATOM 2492 C CA . ASN A 1 328 ? -21.384 -4.701 -1.827 1.00 74.75 328 ASN A CA 1
ATOM 2493 C C . ASN A 1 328 ? -22.422 -5.846 -1.824 1.00 74.75 328 ASN A C 1
ATOM 2495 O O . ASN A 1 328 ? -22.258 -6.792 -2.590 1.00 74.75 328 ASN A O 1
ATOM 2499 N N . VAL A 1 329 ? -23.452 -5.807 -0.959 1.00 54.84 329 VAL A N 1
ATOM 2500 C CA . VAL A 1 329 ? -24.550 -6.816 -0.986 1.00 54.84 329 VAL A CA 1
ATOM 2501 C C . VAL A 1 329 ? -25.787 -6.364 -1.721 1.00 54.84 329 VAL A C 1
ATOM 2503 O O . VAL A 1 329 ? -26.575 -7.217 -2.125 1.00 54.84 329 VAL A O 1
ATOM 2506 N N . ASP A 1 330 ? -26.021 -5.055 -1.793 1.00 69.12 330 ASP A N 1
ATOM 2507 C CA . ASP A 1 330 ? -27.299 -4.552 -2.295 1.00 69.12 330 ASP A CA 1
ATOM 2508 C C . ASP A 1 330 ? -27.378 -4.739 -3.809 1.00 69.12 330 ASP A C 1
ATOM 2510 O O . ASP A 1 330 ? -28.463 -4.740 -4.392 1.00 69.12 330 ASP A O 1
ATOM 2514 N N . ASP A 1 331 ? -26.218 -4.979 -4.418 1.00 70.56 331 ASP A N 1
ATOM 2515 C CA . ASP A 1 331 ? -26.054 -5.364 -5.797 1.00 70.56 331 ASP A CA 1
ATOM 2516 C C . ASP A 1 331 ? -25.208 -6.653 -5.892 1.00 70.56 331 ASP A C 1
ATOM 2518 O O . ASP A 1 331 ? -23.976 -6.591 -5.828 1.00 70.56 331 ASP A O 1
ATOM 2522 N N . PRO A 1 332 ? -25.836 -7.841 -6.018 1.00 66.94 332 PRO A N 1
ATOM 2523 C CA . PRO A 1 332 ? -25.113 -9.097 -6.225 1.00 66.94 332 PRO A CA 1
ATOM 2524 C C . PRO A 1 332 ? -24.352 -9.129 -7.558 1.00 66.94 332 PRO A C 1
ATOM 2526 O O . PRO A 1 332 ? -23.444 -9.949 -7.708 1.00 66.94 332 PRO A O 1
ATOM 2529 N N . ASP A 1 333 ? -24.695 -8.241 -8.497 1.00 71.44 333 ASP A N 1
ATOM 2530 C CA . ASP A 1 333 ? -24.002 -8.080 -9.771 1.00 71.44 333 ASP A CA 1
ATOM 2531 C C . ASP A 1 333 ? -22.803 -7.117 -9.646 1.00 71.44 333 ASP A C 1
ATOM 2533 O O . ASP A 1 333 ? -22.051 -6.938 -10.607 1.00 71.44 333 ASP A O 1
ATOM 2537 N N . TRP A 1 334 ? -22.556 -6.536 -8.460 1.00 76.00 334 TRP A N 1
ATOM 2538 C CA . TRP A 1 334 ? -21.386 -5.693 -8.239 1.00 76.00 334 TRP A CA 1
ATOM 2539 C C . TRP A 1 334 ? -20.095 -6.511 -8.445 1.00 76.00 334 TRP A C 1
ATOM 2541 O O . TRP A 1 334 ? -19.897 -7.566 -7.815 1.00 76.00 334 TRP A O 1
ATOM 2551 N N . PRO A 1 335 ? -19.167 -6.041 -9.298 1.00 67.94 335 PRO A N 1
ATOM 2552 C CA . PRO A 1 335 ? -17.996 -6.823 -9.695 1.00 67.94 335 PRO A CA 1
ATOM 2553 C C . PRO A 1 335 ? -17.046 -7.113 -8.523 1.00 67.94 335 PRO A C 1
ATOM 2555 O O . PRO A 1 335 ? -16.362 -8.133 -8.537 1.00 67.94 335 PRO A O 1
ATOM 2558 N N . GLY A 1 336 ? -17.124 -6.355 -7.425 1.00 82.75 336 GLY A N 1
ATOM 2559 C CA . GLY A 1 336 ? -16.237 -6.510 -6.269 1.00 82.75 336 GLY A CA 1
ATOM 2560 C C . GLY A 1 336 ? -14.888 -5.832 -6.505 1.00 82.75 336 GLY A C 1
ATOM 2561 O O . GLY A 1 336 ? -14.768 -4.997 -7.399 1.00 82.75 336 GLY A O 1
ATOM 2562 N N . ALA A 1 337 ? -13.913 -6.170 -5.666 1.00 85.81 337 ALA A N 1
ATOM 2563 C CA . ALA A 1 337 ? -12.522 -5.732 -5.750 1.00 85.81 337 ALA A CA 1
ATOM 2564 C C . ALA A 1 337 ? -11.688 -6.912 -6.243 1.00 85.81 337 ALA A C 1
ATOM 2566 O O . ALA A 1 337 ? -11.623 -7.931 -5.558 1.00 85.81 337 ALA A O 1
ATOM 2567 N N . SER A 1 338 ? -11.103 -6.808 -7.431 1.00 87.50 338 SER A N 1
ATOM 2568 C CA . SER A 1 338 ? -10.363 -7.915 -8.042 1.00 87.50 338 SER A CA 1
ATOM 2569 C C . SER A 1 338 ? -8.875 -7.589 -8.048 1.00 87.50 338 SER A C 1
ATOM 2571 O O . SER A 1 338 ? -8.483 -6.675 -8.776 1.00 87.50 338 SER A O 1
ATOM 2573 N N . PRO A 1 339 ? -8.050 -8.295 -7.256 1.00 88.44 339 PRO A N 1
ATOM 2574 C CA . PRO A 1 339 ? -6.609 -8.139 -7.338 1.00 88.44 339 PRO A CA 1
ATOM 2575 C C . PRO A 1 339 ? -6.096 -8.551 -8.714 1.00 88.44 339 PRO A C 1
ATOM 2577 O O . PRO A 1 339 ? -6.557 -9.534 -9.310 1.00 88.44 339 PRO A O 1
ATOM 2580 N N . GLY A 1 340 ? -5.123 -7.805 -9.216 1.00 90.06 340 GLY A N 1
ATOM 2581 C CA . GLY A 1 340 ? -4.510 -8.106 -10.492 1.00 90.06 340 GLY A CA 1
ATOM 2582 C C . GLY A 1 340 ? -3.239 -7.321 -10.760 1.00 90.06 340 GLY A C 1
ATOM 2583 O O . GLY A 1 340 ? -2.702 -6.625 -9.903 1.00 90.06 340 GLY A O 1
ATOM 2584 N N . ILE A 1 341 ? -2.749 -7.488 -11.977 1.00 91.62 341 ILE A N 1
ATOM 2585 C CA . ILE A 1 341 ? -1.551 -6.854 -12.499 1.00 91.62 341 ILE A CA 1
ATOM 2586 C C . ILE A 1 341 ? -1.995 -5.767 -13.469 1.00 91.62 341 ILE A C 1
ATOM 2588 O O . ILE A 1 341 ? -2.763 -6.037 -14.395 1.00 91.62 341 ILE A O 1
ATOM 2592 N N . LEU A 1 342 ? -1.489 -4.557 -13.261 1.00 91.62 342 LEU A N 1
ATOM 2593 C CA . LEU A 1 342 ? -1.565 -3.446 -14.194 1.00 91.62 342 LEU A CA 1
ATOM 2594 C C . LEU A 1 342 ? -0.214 -3.308 -14.899 1.00 91.62 342 LEU A C 1
ATOM 2596 O O . LEU A 1 342 ? 0.821 -3.176 -14.245 1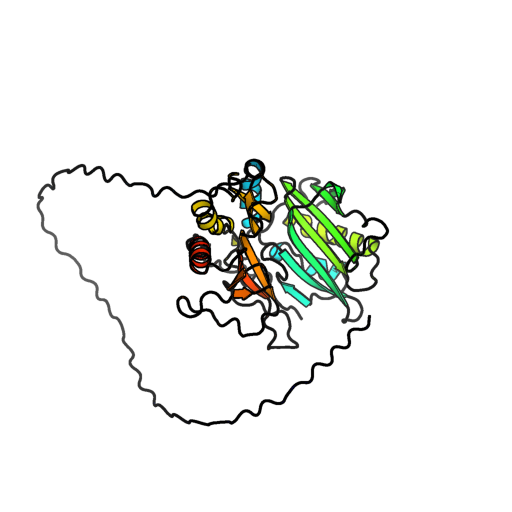.00 91.62 342 LEU A O 1
ATOM 2600 N N . ILE A 1 343 ? -0.233 -3.313 -16.229 1.00 92.31 343 ILE A N 1
ATOM 2601 C CA . ILE A 1 343 ? 0.915 -2.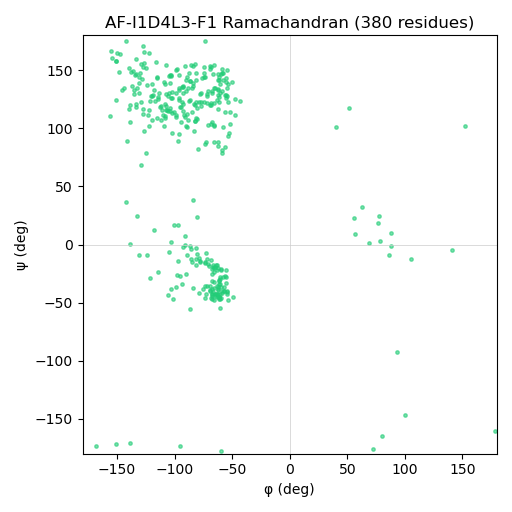958 -17.066 1.00 92.31 343 ILE A CA 1
ATOM 2602 C C . ILE A 1 343 ? 0.536 -1.699 -17.842 1.00 92.31 343 ILE A C 1
ATOM 2604 O O . ILE A 1 343 ? -0.311 -1.747 -18.736 1.00 92.31 343 ILE A O 1
ATOM 2608 N N . GLY A 1 344 ? 1.139 -0.572 -17.476 1.00 90.75 344 GLY A N 1
ATOM 2609 C CA . GLY A 1 344 ? 0.991 0.695 -18.185 1.00 90.75 344 GLY A CA 1
ATOM 2610 C C . GLY A 1 344 ? 2.096 0.855 -19.225 1.00 90.75 344 GLY A C 1
ATOM 2611 O O . GLY A 1 344 ? 3.256 0.550 -18.947 1.00 90.75 344 GLY A O 1
ATOM 2612 N N . MET A 1 345 ? 1.731 1.293 -20.429 1.00 88.94 345 MET A N 1
ATOM 2613 C CA . MET A 1 345 ? 2.624 1.487 -21.577 1.00 88.94 345 MET A CA 1
ATOM 2614 C C . MET A 1 345 ? 2.273 2.796 -22.301 1.00 88.94 345 MET A C 1
ATOM 2616 O O . MET A 1 345 ? 1.111 3.189 -22.361 1.00 88.94 345 MET A O 1
ATOM 2620 N N . ASN A 1 346 ? 3.250 3.478 -22.904 1.00 84.50 346 ASN A N 1
ATOM 2621 C CA . ASN A 1 346 ? 2.976 4.667 -23.733 1.00 84.50 346 ASN A CA 1
ATOM 2622 C C . ASN A 1 346 ? 2.253 4.332 -25.037 1.00 84.50 346 ASN A C 1
ATOM 2624 O O . ASN A 1 346 ? 1.434 5.098 -25.534 1.00 84.50 346 ASN A O 1
ATOM 2628 N N . GLU A 1 347 ? 2.595 3.192 -25.616 1.00 85.88 347 GLU A N 1
ATOM 2629 C CA . GLU A 1 347 ? 2.018 2.689 -26.850 1.00 85.88 347 GLU A CA 1
ATOM 2630 C C . GLU A 1 347 ? 1.627 1.236 -26.605 1.00 85.88 347 GLU A C 1
ATOM 2632 O O . GLU A 1 347 ? 2.314 0.529 -25.865 1.00 85.88 347 GLU A O 1
ATOM 2637 N N . CYS A 1 348 ? 0.520 0.796 -27.204 1.00 85.00 348 CYS A N 1
ATOM 2638 C CA . CYS A 1 348 ? 0.139 -0.606 -27.130 1.00 85.00 348 CYS A CA 1
ATOM 2639 C C . CYS A 1 348 ? 1.169 -1.456 -27.880 1.00 85.00 348 CYS A C 1
ATOM 2641 O O . CYS A 1 348 ? 1.402 -1.264 -29.077 1.00 85.00 348 CYS A O 1
ATOM 2643 N N . ASP A 1 349 ? 1.774 -2.392 -27.162 1.00 89.56 349 ASP A N 1
ATOM 2644 C CA . ASP A 1 349 ? 2.703 -3.388 -27.673 1.00 89.56 349 ASP A CA 1
ATOM 2645 C C . ASP A 1 349 ? 2.413 -4.700 -26.944 1.00 89.56 349 ASP A C 1
ATOM 2647 O O . ASP A 1 349 ? 2.960 -4.978 -25.876 1.00 89.56 349 ASP A O 1
ATOM 2651 N N . ASP A 1 350 ? 1.495 -5.477 -27.520 1.00 88.56 350 ASP A N 1
ATOM 2652 C CA . ASP A 1 350 ? 0.978 -6.706 -26.914 1.00 88.56 350 ASP A CA 1
ATOM 2653 C C . ASP A 1 350 ? 2.086 -7.745 -26.689 1.00 88.56 350 ASP A C 1
ATOM 2655 O O . ASP A 1 350 ? 2.059 -8.463 -25.692 1.00 88.56 350 ASP A O 1
ATOM 2659 N N . GLU A 1 351 ? 3.086 -7.803 -27.579 1.00 91.44 351 GLU A N 1
ATOM 2660 C CA . GLU A 1 351 ? 4.219 -8.728 -27.453 1.00 91.44 351 GLU A CA 1
ATOM 2661 C C . GLU A 1 351 ? 5.093 -8.349 -26.254 1.00 91.44 351 GLU A C 1
ATOM 2663 O O . GLU A 1 351 ? 5.478 -9.209 -25.459 1.00 91.44 351 GLU A O 1
ATOM 2668 N N . LEU A 1 352 ? 5.388 -7.057 -26.087 1.00 92.81 352 LEU A N 1
ATOM 2669 C CA . LEU A 1 352 ? 6.135 -6.584 -24.927 1.00 92.81 352 LEU A CA 1
ATOM 2670 C C . LEU A 1 352 ? 5.319 -6.746 -23.636 1.00 92.81 352 LEU A C 1
ATOM 2672 O O . LEU A 1 352 ? 5.867 -7.228 -22.649 1.00 92.81 352 LEU A O 1
ATOM 2676 N N . ALA A 1 353 ? 4.024 -6.421 -23.641 1.00 91.06 353 ALA A N 1
ATOM 2677 C CA . ALA A 1 353 ? 3.141 -6.619 -22.491 1.00 91.06 353 ALA A CA 1
ATOM 2678 C C . ALA A 1 353 ? 3.071 -8.097 -22.065 1.00 91.06 353 ALA A C 1
ATOM 2680 O O . ALA A 1 353 ? 3.152 -8.403 -20.874 1.00 91.06 353 ALA A O 1
ATOM 2681 N N . GLU A 1 354 ? 2.989 -9.024 -23.025 1.00 91.00 354 GLU A N 1
ATOM 2682 C CA . GLU A 1 354 ? 3.051 -10.465 -22.767 1.00 91.00 354 GLU A CA 1
ATOM 2683 C C . GLU A 1 354 ? 4.387 -10.860 -22.135 1.00 91.00 354 GLU A C 1
ATOM 2685 O O . GLU A 1 354 ? 4.398 -11.543 -21.112 1.00 91.00 354 GLU A O 1
ATOM 2690 N N . GLN A 1 355 ? 5.515 -10.383 -22.665 1.00 93.81 355 GLN A N 1
ATOM 2691 C CA . GLN A 1 355 ? 6.827 -10.648 -22.069 1.00 93.81 355 GLN A CA 1
ATOM 2692 C C . GLN A 1 355 ? 6.931 -10.109 -20.636 1.00 93.81 355 GLN A C 1
ATOM 2694 O O . GLN A 1 355 ? 7.457 -10.801 -19.762 1.00 93.81 355 GLN A O 1
ATOM 2699 N N . MET A 1 356 ? 6.426 -8.898 -20.382 1.00 93.69 356 MET A N 1
ATOM 2700 C CA . MET A 1 356 ? 6.393 -8.292 -19.047 1.00 93.69 356 MET A CA 1
ATOM 2701 C C . MET A 1 356 ? 5.555 -9.137 -18.083 1.00 93.69 356 MET A C 1
ATOM 2703 O O . MET A 1 356 ? 5.998 -9.436 -16.978 1.00 93.69 356 MET A O 1
ATOM 2707 N N . PHE A 1 357 ? 4.376 -9.586 -18.515 1.00 91.81 357 PHE A N 1
ATOM 2708 C CA . PHE A 1 357 ? 3.510 -10.450 -17.722 1.00 91.81 357 PHE A CA 1
ATOM 2709 C C . PHE A 1 357 ? 4.131 -11.827 -17.440 1.00 91.81 357 PHE A C 1
ATOM 2711 O O . PHE A 1 357 ? 4.102 -12.284 -16.299 1.00 91.81 357 PHE A O 1
ATOM 2718 N N . LEU A 1 358 ? 4.736 -12.476 -18.442 1.00 92.00 358 LEU A N 1
ATOM 2719 C CA . LEU A 1 358 ? 5.395 -13.778 -18.275 1.00 92.00 358 LEU A CA 1
ATOM 2720 C C . LEU A 1 358 ? 6.486 -13.717 -17.198 1.00 92.00 358 LEU A C 1
ATOM 2722 O O . LEU A 1 358 ? 6.568 -14.604 -16.353 1.00 92.00 358 LEU A O 1
AT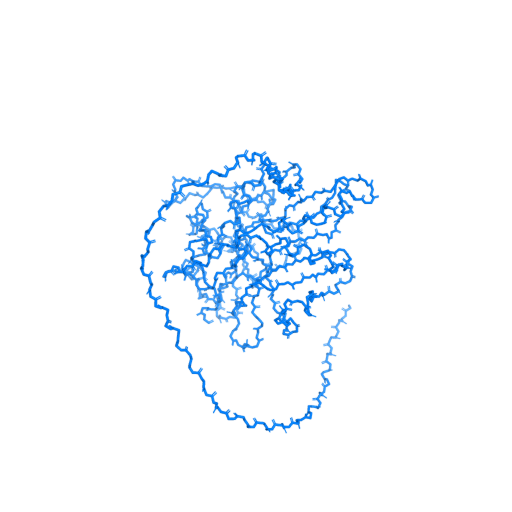OM 2726 N N . LYS A 1 359 ? 7.255 -12.620 -17.142 1.00 93.25 359 LYS A N 1
ATOM 2727 C CA . LYS A 1 359 ? 8.237 -12.397 -16.067 1.00 93.25 359 LYS A CA 1
ATOM 2728 C C . LYS A 1 359 ? 7.615 -12.333 -14.676 1.00 93.25 359 LYS A C 1
ATOM 2730 O O . LYS A 1 359 ? 8.291 -12.668 -13.707 1.00 93.25 359 LYS A O 1
ATOM 2735 N N . LEU A 1 360 ? 6.365 -11.887 -14.567 1.00 91.94 360 LEU A N 1
ATOM 2736 C CA . LEU A 1 360 ? 5.672 -11.777 -13.290 1.00 91.94 360 LEU A CA 1
ATOM 2737 C C . LEU A 1 360 ? 5.150 -13.129 -12.811 1.00 91.94 360 LEU A C 1
ATOM 2739 O O . LEU A 1 360 ? 5.300 -13.428 -11.631 1.00 91.94 360 LEU A O 1
ATOM 2743 N N . ILE A 1 361 ? 4.588 -13.944 -13.707 1.00 88.94 361 ILE A N 1
ATOM 2744 C CA . ILE A 1 361 ? 4.037 -15.262 -13.348 1.00 88.94 361 ILE A CA 1
ATOM 2745 C C . ILE A 1 361 ? 5.085 -16.373 -13.238 1.00 88.94 361 ILE A C 1
ATOM 2747 O O . ILE A 1 361 ? 4.812 -17.395 -12.616 1.00 88.94 361 ILE A O 1
ATOM 2751 N N . ASP A 1 362 ? 6.281 -16.174 -13.797 1.00 88.31 362 ASP A N 1
ATOM 2752 C CA . ASP A 1 362 ? 7.422 -17.083 -13.621 1.00 88.31 362 ASP A CA 1
ATOM 2753 C C . ASP A 1 362 ? 8.038 -16.995 -12.210 1.00 88.31 362 ASP A C 1
ATOM 2755 O O . ASP A 1 362 ? 8.926 -17.779 -11.863 1.00 88.31 362 ASP A O 1
ATOM 2759 N N . GLN A 1 363 ? 7.592 -16.040 -11.387 1.00 89.38 363 GLN A N 1
ATOM 2760 C CA . GLN A 1 363 ? 8.003 -15.941 -9.991 1.00 89.38 363 GLN A CA 1
ATOM 2761 C C . GLN A 1 363 ? 7.475 -17.127 -9.183 1.00 89.38 363 GLN A C 1
ATOM 2763 O O . GLN A 1 363 ? 6.374 -17.626 -9.412 1.00 89.38 363 GLN A O 1
ATOM 2768 N N . GLU A 1 364 ? 8.250 -17.562 -8.190 1.00 85.56 364 GLU A N 1
ATOM 2769 C CA . GLU A 1 364 ? 7.770 -18.540 -7.220 1.00 85.56 364 GLU A CA 1
ATOM 2770 C C . GLU A 1 364 ? 6.639 -17.904 -6.403 1.00 85.56 364 GLU A C 1
ATOM 2772 O O . GLU A 1 364 ? 6.874 -17.078 -5.520 1.00 85.56 364 GLU A O 1
ATOM 2777 N N . ILE A 1 365 ? 5.396 -18.257 -6.739 1.00 78.12 365 ILE A N 1
ATOM 2778 C CA . ILE A 1 365 ? 4.227 -17.856 -5.960 1.00 78.12 365 ILE A CA 1
ATOM 2779 C C . ILE A 1 365 ? 4.322 -18.578 -4.611 1.00 78.12 365 ILE A C 1
ATOM 2781 O O . ILE A 1 365 ? 4.519 -19.802 -4.601 1.00 78.12 365 ILE A O 1
ATOM 2785 N N . PRO A 1 366 ? 4.177 -17.866 -3.477 1.00 76.69 366 PRO A N 1
ATOM 2786 C CA . PRO A 1 366 ? 4.129 -18.505 -2.173 1.00 76.69 366 PRO A CA 1
ATOM 2787 C C . PRO A 1 366 ? 3.113 -19.659 -2.171 1.00 76.69 366 PRO A C 1
ATOM 2789 O O . PRO A 1 366 ? 2.039 -19.534 -2.768 1.00 76.69 366 PRO A O 1
ATOM 2792 N N . PRO A 1 367 ? 3.424 -20.798 -1.528 1.00 78.81 367 PRO A N 1
ATOM 2793 C CA . PRO A 1 367 ? 2.485 -21.908 -1.465 1.00 78.81 367 PRO A CA 1
ATOM 2794 C C . PRO A 1 367 ? 1.177 -21.445 -0.820 1.00 78.81 367 PRO A C 1
ATOM 2796 O O . PRO A 1 367 ? 1.196 -20.613 0.084 1.00 78.81 367 PRO A O 1
ATOM 2799 N N . GLU A 1 368 ? 0.054 -22.023 -1.252 1.00 82.69 368 GLU A N 1
ATOM 2800 C CA . GLU A 1 368 ? -1.254 -21.759 -0.647 1.00 82.69 368 GLU A CA 1
ATOM 2801 C C . GLU A 1 368 ? -1.168 -21.975 0.873 1.00 82.69 368 GLU A C 1
ATOM 2803 O O . GLU A 1 368 ? -0.920 -23.088 1.353 1.00 82.69 368 GLU A O 1
ATOM 2808 N N . ILE A 1 369 ? -1.325 -20.897 1.644 1.00 87.06 369 ILE A N 1
ATOM 2809 C CA . ILE A 1 369 ? -1.239 -20.955 3.099 1.00 87.06 369 ILE A CA 1
ATOM 2810 C C . ILE A 1 369 ? -2.607 -21.384 3.625 1.00 87.06 369 ILE A C 1
ATOM 2812 O O . ILE A 1 369 ? -3.653 -20.923 3.173 1.00 87.06 369 ILE A O 1
ATOM 2816 N N . THR A 1 370 ? -2.639 -22.260 4.625 1.00 90.00 370 THR A N 1
ATOM 2817 C CA . THR A 1 370 ? -3.899 -22.548 5.322 1.00 90.00 370 THR A CA 1
ATOM 2818 C C . THR A 1 370 ? -4.268 -21.337 6.183 1.00 90.00 370 THR A C 1
ATOM 2820 O O . THR A 1 370 ? -3.465 -20.984 7.047 1.00 90.00 370 THR A O 1
ATOM 2823 N N . PRO A 1 371 ? -5.446 -20.706 5.996 1.00 92.31 371 PRO A N 1
ATOM 2824 C CA . PRO A 1 371 ? -5.842 -19.566 6.816 1.00 92.31 371 PRO A CA 1
ATOM 2825 C C . PRO A 1 371 ? -5.820 -19.909 8.307 1.00 92.31 371 PRO A C 1
ATOM 2827 O O . PRO A 1 371 ? -6.250 -20.996 8.712 1.00 92.31 371 PRO A O 1
ATOM 2830 N N . SER A 1 372 ? -5.346 -18.969 9.124 1.00 93.62 372 SER A N 1
ATOM 2831 C CA . SER A 1 372 ? -5.434 -19.079 10.578 1.00 93.62 372 SER A CA 1
ATOM 2832 C C . SER A 1 372 ? -6.906 -19.183 11.014 1.00 93.62 372 SER A C 1
ATOM 2834 O O . SER A 1 372 ? -7.772 -18.561 10.392 1.00 93.62 372 SER A O 1
ATOM 2836 N N . PRO A 1 373 ? -7.239 -19.921 12.091 1.00 92.94 373 PRO A N 1
ATOM 2837 C CA . PRO A 1 373 ? -8.593 -19.924 12.654 1.00 92.94 373 PRO A CA 1
ATOM 2838 C C . PRO A 1 373 ? -9.111 -18.526 13.015 1.00 92.94 373 PRO A C 1
ATOM 2840 O O . PRO A 1 373 ? -10.318 -18.297 12.967 1.00 92.94 373 PRO A O 1
ATOM 2843 N N . ASP A 1 374 ? -8.192 -17.614 13.336 1.00 93.31 374 ASP A N 1
ATOM 2844 C CA . ASP A 1 374 ? -8.473 -16.228 13.711 1.00 93.31 374 ASP A CA 1
ATOM 2845 C C . ASP A 1 374 ? -8.240 -15.252 12.539 1.00 93.31 374 ASP A C 1
ATOM 2847 O O . ASP A 1 374 ? -8.107 -14.047 12.744 1.00 93.31 374 ASP A O 1
ATOM 2851 N N . ALA A 1 375 ? -8.160 -15.762 11.302 1.00 95.56 375 ALA A N 1
ATOM 2852 C CA . ALA A 1 375 ? -7.965 -14.937 10.116 1.00 95.56 375 ALA A CA 1
ATOM 2853 C C . ALA A 1 375 ? -9.130 -13.960 9.914 1.00 95.56 375 ALA A C 1
ATOM 2855 O O . ALA A 1 375 ? -10.310 -14.324 9.948 1.00 95.56 375 ALA A O 1
ATOM 2856 N N . ILE A 1 376 ? -8.779 -12.711 9.632 1.00 95.44 376 ILE A N 1
ATOM 2857 C CA . ILE A 1 376 ? -9.718 -11.649 9.311 1.00 95.44 376 ILE A CA 1
ATOM 2858 C C . ILE A 1 376 ? -10.291 -11.905 7.913 1.00 95.44 376 ILE A C 1
ATOM 2860 O O . ILE A 1 376 ? -9.563 -12.099 6.939 1.00 95.44 376 ILE A O 1
ATOM 2864 N N . LYS A 1 377 ? -11.620 -11.910 7.798 1.00 94.94 377 LYS A N 1
ATOM 2865 C CA . LYS A 1 377 ? -12.306 -12.149 6.529 1.00 94.94 377 LYS A CA 1
ATOM 2866 C C . LYS A 1 377 ? -12.442 -10.855 5.728 1.00 94.94 377 LYS A C 1
ATOM 2868 O O . LYS A 1 377 ? -13.212 -9.978 6.095 1.00 94.94 377 LYS A O 1
ATOM 2873 N N . LEU A 1 378 ? -11.780 -10.781 4.583 1.00 93.44 378 LEU A N 1
ATOM 2874 C CA . LEU A 1 378 ? -11.950 -9.690 3.634 1.00 93.44 378 LEU A CA 1
ATOM 2875 C C . LEU A 1 378 ? -13.330 -9.741 2.973 1.00 93.44 378 LEU A C 1
ATOM 2877 O O . LEU A 1 378 ? -13.934 -10.802 2.768 1.00 93.44 378 LEU A O 1
ATOM 2881 N N . GLY A 1 379 ? -13.814 -8.565 2.600 1.00 89.94 379 GLY A N 1
ATOM 2882 C CA . GLY A 1 379 ? -15.151 -8.357 2.077 1.00 89.94 379 GLY A CA 1
ATOM 2883 C C . GLY A 1 379 ? -16.081 -7.811 3.147 1.00 89.94 379 GLY A C 1
ATOM 2884 O O . GLY A 1 379 ? -15.694 -7.015 4.002 1.00 89.94 379 GLY A O 1
ATOM 2885 N N . LYS A 1 380 ? -17.347 -8.203 3.056 1.00 85.69 380 LYS A N 1
ATOM 2886 C CA . LYS A 1 380 ? -18.413 -7.627 3.869 1.00 85.69 380 LYS A CA 1
ATOM 2887 C C . LYS A 1 380 ? -18.576 -8.293 5.233 1.00 85.69 380 LYS A C 1
ATOM 2889 O O . LYS A 1 380 ? -18.571 -9.523 5.335 1.00 85.69 380 LYS A O 1
ATOM 2894 N N . TYR A 1 381 ? -18.848 -7.466 6.238 1.00 82.38 381 TYR A N 1
ATOM 2895 C CA . TYR A 1 381 ? -19.168 -7.868 7.608 1.00 82.38 381 TYR A CA 1
ATOM 2896 C C . TYR A 1 381 ? -20.660 -7.761 7.925 1.00 82.38 381 TYR A C 1
ATOM 2898 O O . TYR A 1 381 ? -21.206 -8.637 8.600 1.00 82.38 381 TYR A O 1
ATOM 2906 N N . ARG A 1 382 ? -21.332 -6.724 7.418 1.00 72.31 382 ARG A N 1
ATOM 2907 C CA . ARG A 1 382 ? -22.771 -6.494 7.597 1.00 72.31 382 ARG A CA 1
ATOM 2908 C C . ARG A 1 382 ? -23.417 -6.140 6.306 1.00 72.31 382 ARG A C 1
ATOM 2910 O O . ARG A 1 382 ? -22.862 -5.257 5.633 1.00 72.31 382 ARG A O 1
#

Solvent-accessible surface area (backbone atoms only — not comparable to full-atom values): 22686 Å² total; per-residue (Å²): 138,86,87,84,85,82,84,80,84,77,88,80,85,82,80,89,80,88,80,90,80,91,82,84,90,79,91,81,90,81,84,89,82,84,81,88,85,81,89,84,88,82,90,85,91,77,88,77,80,86,73,83,69,80,74,73,75,70,71,71,80,73,85,69,74,55,60,37,80,88,47,62,87,48,46,67,56,36,56,54,55,26,35,43,29,46,61,48,36,61,52,66,69,60,44,30,64,76,68,69,26,57,56,35,29,34,39,42,59,76,26,66,52,26,18,34,38,33,26,36,28,81,96,73,81,42,54,36,35,39,35,30,30,51,37,58,54,68,66,87,55,34,44,82,51,69,48,82,54,92,88,44,96,62,70,41,68,32,29,37,54,52,80,77,62,91,89,63,89,66,90,61,39,60,22,36,38,34,38,74,75,49,92,52,30,27,44,35,39,36,26,37,32,80,62,91,67,55,49,71,59,32,37,51,50,33,52,56,49,49,59,72,32,38,66,34,65,78,56,56,43,41,51,83,61,12,38,39,34,82,74,63,72,65,59,58,56,66,38,52,52,24,46,43,59,53,46,72,75,40,52,40,38,96,88,66,37,57,44,27,37,48,70,68,31,61,44,28,24,35,41,39,27,84,76,80,75,58,40,81,39,43,35,28,32,44,30,25,50,58,68,66,77,78,72,76,56,87,66,53,88,86,81,58,74,66,59,65,50,82,73,80,73,38,25,36,35,57,44,78,76,44,81,52,41,54,53,62,76,95,41,84,80,56,55,25,29,25,40,24,41,37,40,38,23,51,59,84,46,71,70,59,52,47,51,19,48,51,46,48,69,72,47,87,63,72,73,91,62,73,63,38,98,83,34,44,67,53,11,54,73,104

pLDDT: mean 79.88, std 20.31, range [25.83, 98.44]

Organism: NCBI:txid928724

Secondary structure (DSSP, 8-state):
--------PPPP----------------------------------PPP-----------------B-TTTGGGHHHHHHHHTB-HHHH--HHHHHHHHSS-EEEEE--SBTTEEEEEEEETTTTEEEEEEEEEEE--GGGEEEEEE--TTSSSPEEEEEEPPPPTT---SSEEEEEEEEEETTEEEEEEEEESSS--HHHHHHHHHHHHHHHHHHHHSPPBGGGT-EES--TTTT--GGGGGHHHHHH-SB-TTS-BEEEEEEETTEEEEEETTSSS-TTEEEEEEEEES--S-S----TTTSPPPEEE-SS-EEEEEE-SPPBP--SS-TT---EEEEEEEEESS--HHHHHHHHHHHHTS-PPP-PPPPTT-EE-EE--

Foldseek 3Di:
DDDDDDDDDDDDDDDDDDDDDDDDDDDDDDDDDDDDDDDDDDDDDDDDDPPPPPPVPVVPPPLDAFADPVCVVVVVVLLVLLQFQQQLLADQVLLCVLQVFHWFFWAAAWARQKIWIWGQHDPRDWIKIKMKGWFFDDLVQWDWDWDDDPVDPDIAIKTKGDDDDPPDDDQFAKIKMFGDPDVRTFIIIMITTNDPDDNVSRNVSNSSRCNVSVVCRVVGDGLQQQQAPPRDQCRSFALSLLCSLVCVVPCAFPVRFGKHWDARGSFKIDIDGPVRPTFPWWIKGWTKDFQPQDPCPQDDPDPCPWDWDCPDQKIKTWDFDDQAAAADDVDPSGRHITTTMITIGRDDDRVSSVSSVVSRVPDDGPPRHDHDPNHHYGHGDD

Mean predicted aligned error: 11.86 Å